Protein AF-A0A923XTQ8-F1 (afdb_monomer)

Nearest PDB structures (foldseek):
  5bn1-assembly1_A  TM=6.109E-01  e=5.411E-04  Geobacillus stearothermophilus
  4hf7-assembly1_A-2  TM=6.187E-01  e=3.793E-03  Bacteroides thetaiotaomicron VPI-5482
  1qja-assembly1_B  TM=2.619E-01  e=1.243E+00  Homo sapiens
  8qqe-assembly1_A  TM=4.136E-01  e=7.882E+00  Homo sapiens

Foldseek 3Di:
DEEEEAPQLVLVVPFFKDFPPPRDTHHYYYLYQDDLVCCVVVPVSNVVLLVVLQPDQEEYEYEHDQSLLLVLVVVVVVVDDSVVSLVVSLVSLLVSCVSSPPHYAYAYEQYDQAQDNVPPVDPVVVVPDDRDRDDPVRRVVSLVSSVVSSVSSVVSCVVVVHFYQYLQVVQADPVSHGDQVQADPVSGYGDSVPCVSSQVSCCVRPVTRMDGPDDDCVVVDPDDDDYDDDDCPVPPPPPCQALLNVLCVVLVVPPPDPPVVSVVLLVVLQVLLCVVLVVVVHPDRDDSPDRCVVVVSDDPLSSVVSSVVSCVVVVHDDPDPDDSCVVPLLCVLQVVLPVPPDDQAHSVLLVLLQPFDCVDPVSVVVNVVSLLSLLVPDPVSVVVLVVSQCVVCVPPDRQALVSLQSVLSVCVSVVVLVSSLVSLVVQQDPRHPHRDDPSVSVVSCVVSVVSD

Secondary structure (DSSP, 8-state):
-EEEESGGGGGGGSSEEEETTT-PPPEEEE-SS--THHHHTT-HHHHHHHHHHHH--SEEEEE--HHHHHHHHHHHHTT--HHHHHHHHHHHHHHHHHHHTTSSEEEEEPPPPP---TTTS-HHHHTTS------HHHHHHHHHHHHHHHHHHHHHHHHTT--EE--HHHHB-TTSSBPGGGB-TTSSSBPGGGTHHHHHHHHHHHS--EEEET--GGGG---S------SGGGS----TTSHHHHHHHHTT--TTS-HHHHHHHHHHHHHHHHHHHHHTT--PPP-TT--TTTTSSS-HHHHHHHHHHHHHHTT-----SS-HHHHHHHHHHHHHHHHHH-SSS-HHHHHHHHH--TTSHHHHHHHHHHHHHHHT--HHHHHHHHHHHHHT-TTS---BHHHHHHHHHHHHHTT-HHHHHHHHHHTT-TTSBSPPPHHHHHHHHHHHHTT-

Structure (mmCIF, N/CA/C/O backbone):
data_AF-A0A923XTQ8-F1
#
_entry.id   AF-A0A923XTQ8-F1
#
loop_
_atom_site.group_PDB
_atom_site.id
_atom_site.type_symbol
_atom_site.label_atom_id
_atom_site.label_alt_id
_atom_site.label_comp_id
_atom_site.label_asym_id
_atom_site.label_entity_id
_atom_site.label_seq_id
_atom_site.pdbx_PDB_ins_code
_atom_site.Cartn_x
_atom_site.Cartn_y
_atom_site.Cartn_z
_atom_site.occupancy
_atom_site.B_iso_or_equiv
_atom_site.auth_seq_id
_atom_site.auth_comp_id
_atom_site.auth_asym_id
_atom_site.auth_atom_id
_atom_site.pdbx_PDB_model_num
ATOM 1 N N . MET A 1 1 ? -12.666 9.024 17.046 1.00 93.06 1 MET A N 1
ATOM 2 C CA . MET A 1 1 ? -11.500 8.113 16.976 1.00 93.06 1 MET A CA 1
ATOM 3 C C . MET A 1 1 ? -11.382 7.552 15.570 1.00 93.06 1 MET A C 1
ATOM 5 O O . MET A 1 1 ? -12.382 7.112 15.002 1.00 93.06 1 MET A O 1
ATOM 9 N N . ILE A 1 2 ? -10.156 7.491 15.054 1.00 94.00 2 ILE A N 1
ATOM 10 C CA . ILE A 1 2 ? -9.813 6.817 13.801 1.00 94.00 2 ILE A CA 1
ATOM 11 C C . ILE A 1 2 ? -8.690 5.792 14.000 1.00 94.00 2 ILE A C 1
ATOM 13 O O . ILE A 1 2 ? -7.721 6.055 14.714 1.00 94.00 2 ILE A O 1
ATOM 17 N N . ILE A 1 3 ? -8.800 4.649 13.322 1.00 93.81 3 ILE A N 1
ATOM 18 C CA . ILE A 1 3 ? -7.723 3.675 13.122 1.00 93.81 3 ILE A CA 1
ATOM 19 C C . ILE A 1 3 ? -7.416 3.634 11.625 1.00 93.81 3 ILE A C 1
ATOM 21 O O . ILE A 1 3 ? -8.287 3.319 10.813 1.00 93.81 3 ILE A O 1
ATOM 25 N N . ALA A 1 4 ? -6.186 3.965 11.248 1.00 90.25 4 ALA A N 1
ATOM 26 C CA . ALA A 1 4 ? -5.743 3.968 9.861 1.00 90.25 4 ALA A CA 1
ATOM 27 C C . ALA A 1 4 ? -4.471 3.139 9.692 1.00 90.25 4 ALA A C 1
ATOM 29 O O . ALA A 1 4 ? -3.656 3.053 10.611 1.00 90.25 4 ALA A O 1
ATOM 30 N N . GLY A 1 5 ? -4.280 2.524 8.530 1.00 86.31 5 GLY A N 1
ATOM 31 C CA . GLY A 1 5 ? -3.119 1.669 8.333 1.00 86.31 5 GLY A CA 1
ATOM 32 C C . GLY A 1 5 ? -3.148 0.795 7.092 1.00 86.31 5 GLY A C 1
ATOM 33 O O . GLY A 1 5 ? -3.945 1.010 6.174 1.00 86.31 5 GLY A O 1
ATOM 34 N N . ASP A 1 6 ? -2.244 -0.179 7.091 1.00 79.19 6 ASP A N 1
ATOM 35 C CA . ASP A 1 6 ? -2.139 -1.219 6.072 1.00 79.19 6 ASP A CA 1
ATOM 36 C C . ASP A 1 6 ? -3.232 -2.297 6.201 1.00 79.19 6 ASP A C 1
ATOM 38 O O . ASP A 1 6 ? -4.199 -2.153 6.946 1.00 79.19 6 ASP A O 1
ATOM 42 N N . SER A 1 7 ? -3.133 -3.386 5.441 1.00 74.75 7 SER A N 1
ATOM 43 C CA . SER A 1 7 ? -4.170 -4.421 5.411 1.00 74.75 7 SER A CA 1
ATOM 44 C C . SER A 1 7 ? -4.434 -5.091 6.770 1.00 74.75 7 SER A C 1
ATOM 46 O O . SER A 1 7 ? -5.530 -5.614 6.960 1.00 74.75 7 SER A O 1
ATOM 48 N N . ASN A 1 8 ? -3.543 -4.996 7.766 1.00 77.19 8 ASN A N 1
ATOM 49 C CA . ASN A 1 8 ? -3.787 -5.541 9.111 1.00 77.19 8 ASN A CA 1
ATOM 50 C C . ASN A 1 8 ? -4.936 -4.848 9.846 1.00 77.19 8 ASN A C 1
ATOM 52 O O . ASN A 1 8 ? -5.599 -5.469 10.685 1.00 77.19 8 ASN A O 1
ATOM 56 N N . ILE A 1 9 ? -5.234 -3.586 9.510 1.00 83.19 9 ILE A N 1
ATOM 57 C CA . ILE A 1 9 ? -6.371 -2.892 10.121 1.00 83.19 9 ILE A CA 1
ATOM 58 C C . ILE A 1 9 ? -7.727 -3.433 9.633 1.00 83.19 9 ILE A C 1
ATOM 60 O O . ILE A 1 9 ? -8.763 -3.103 10.208 1.00 83.19 9 ILE A O 1
ATOM 64 N N . SER A 1 10 ? -7.742 -4.304 8.615 1.00 75.31 10 SER A N 1
ATOM 65 C CA . SER A 1 10 ? -8.949 -5.026 8.194 1.00 75.31 10 SER A CA 1
ATOM 66 C C . SER A 1 10 ? -9.523 -5.906 9.309 1.00 75.31 10 SER A C 1
ATOM 68 O O . SER A 1 10 ? -10.733 -6.129 9.338 1.00 75.31 10 SER A O 1
ATOM 70 N N . THR A 1 11 ? -8.714 -6.301 10.296 1.00 76.31 11 THR A N 1
ATOM 71 C CA . THR A 1 11 ? -9.171 -6.996 11.512 1.00 76.31 11 THR A CA 1
ATOM 72 C C . THR A 1 11 ? -10.292 -6.221 12.226 1.00 76.31 11 THR A C 1
ATOM 74 O O . THR A 1 11 ? -11.237 -6.816 12.744 1.00 76.31 11 THR A O 1
ATOM 77 N N . PHE A 1 12 ? -10.248 -4.883 12.169 1.00 78.88 12 PHE A N 1
ATOM 78 C CA . PHE A 1 12 ? -11.248 -3.985 12.755 1.00 78.88 12 PHE A CA 1
ATOM 79 C C . PHE A 1 12 ? -12.472 -3.743 11.857 1.00 78.88 12 PHE A C 1
ATOM 81 O O . PHE A 1 12 ? -13.439 -3.130 12.291 1.00 78.88 12 PHE A O 1
ATOM 88 N N . SER A 1 13 ? -12.452 -4.192 10.599 1.00 66.81 13 SER A N 1
ATOM 89 C CA . SER A 1 13 ? -13.519 -3.903 9.627 1.00 66.81 13 SER A CA 1
ATOM 90 C C . SER A 1 13 ? -14.756 -4.800 9.770 1.00 66.81 13 SER A C 1
ATOM 92 O O . SER A 1 13 ? -15.805 -4.517 9.185 1.00 66.81 13 SER A O 1
ATOM 94 N N . ARG A 1 14 ? -14.664 -5.885 10.554 1.00 64.88 14 ARG A N 1
ATOM 95 C CA . ARG A 1 14 ? -15.780 -6.812 10.779 1.00 64.88 14 ARG A CA 1
ATOM 96 C C . ARG A 1 14 ? -16.738 -6.252 11.836 1.00 64.88 14 ARG A C 1
ATOM 98 O O . ARG A 1 14 ? -16.639 -6.560 13.012 1.00 64.88 14 ARG A O 1
ATOM 105 N N . GLY A 1 15 ? -17.717 -5.470 11.398 1.00 63.81 15 GLY A N 1
ATOM 106 C CA . GLY A 1 15 ? -18.769 -4.931 12.265 1.00 63.81 15 GLY A CA 1
ATOM 107 C C . GLY A 1 15 ? -18.478 -3.522 12.775 1.00 63.81 15 GLY A C 1
ATOM 108 O O . GLY A 1 15 ? -17.477 -2.910 12.422 1.00 63.81 15 GLY A O 1
ATOM 109 N N . CYS A 1 16 ? -19.403 -2.990 13.571 1.00 79.75 16 CYS A N 1
ATOM 110 C CA . CYS A 1 16 ? -19.316 -1.628 14.086 1.00 79.75 16 CYS A CA 1
ATOM 111 C C . CYS A 1 16 ? -18.561 -1.643 15.418 1.00 79.75 16 CYS A C 1
ATOM 113 O O . CYS A 1 16 ? -19.037 -2.230 16.392 1.00 79.75 16 CYS A O 1
ATOM 115 N N . ILE A 1 17 ? -17.381 -1.030 15.463 1.00 88.00 17 ILE A N 1
ATOM 116 C CA . ILE A 1 17 ? -16.599 -0.886 16.695 1.00 88.00 17 ILE A CA 1
ATOM 117 C C . ILE A 1 17 ? -16.886 0.488 17.272 1.00 88.00 17 ILE A C 1
ATOM 119 O O . ILE A 1 17 ? -16.811 1.491 16.564 1.00 88.00 17 ILE A O 1
ATOM 123 N N . ILE A 1 18 ? -17.183 0.537 18.563 1.00 90.50 18 ILE A N 1
ATOM 124 C CA . ILE A 1 18 ? -17.453 1.781 19.279 1.00 90.50 18 ILE A CA 1
ATOM 125 C C . ILE A 1 18 ? -16.634 1.811 20.575 1.00 90.50 18 ILE A C 1
ATOM 127 O O . ILE A 1 18 ? -16.452 0.767 21.212 1.00 90.50 18 ILE A O 1
ATOM 131 N N . PRO A 1 19 ? -16.145 2.976 21.019 1.00 91.12 19 PRO A N 1
ATOM 132 C CA . PRO A 1 19 ? -15.707 3.146 22.390 1.00 91.12 19 PRO A CA 1
ATOM 133 C C . PRO A 1 19 ? -16.913 3.038 23.328 1.00 91.12 19 PRO A C 1
ATOM 135 O O . PRO A 1 19 ? -17.933 3.703 23.137 1.00 91.12 19 PRO A O 1
ATOM 138 N N . GLU A 1 20 ? -16.771 2.243 24.386 1.00 88.69 20 GLU A N 1
ATOM 139 C CA . GLU A 1 20 ? -17.834 1.949 25.361 1.00 88.69 20 GLU A CA 1
ATOM 140 C C . GLU A 1 20 ? -18.477 3.217 25.957 1.00 88.69 20 GLU A C 1
ATOM 142 O O . GLU A 1 20 ? -19.662 3.231 26.276 1.00 88.69 20 GLU A O 1
ATOM 147 N N . LYS A 1 21 ? -17.707 4.308 26.086 1.00 86.38 21 LYS A N 1
ATOM 148 C CA . LYS A 1 21 ? -18.145 5.541 26.759 1.00 86.38 21 LYS A CA 1
ATOM 149 C C . LYS A 1 21 ? -18.910 6.536 25.886 1.00 86.38 21 LYS A C 1
ATOM 151 O O . LYS A 1 21 ? -19.686 7.306 26.441 1.00 86.38 21 LYS A O 1
ATOM 156 N N . ASN A 1 22 ? -18.656 6.598 24.577 1.00 81.12 22 ASN A N 1
ATOM 157 C CA . ASN A 1 22 ? -19.233 7.640 23.711 1.00 81.12 22 ASN A CA 1
ATOM 158 C C . ASN A 1 22 ? -20.154 7.090 22.614 1.00 81.12 22 ASN A C 1
ATOM 160 O O . ASN A 1 22 ? -20.865 7.876 21.998 1.00 81.12 22 ASN A O 1
ATOM 164 N N . ASN A 1 23 ? -20.198 5.765 22.408 1.00 77.44 23 ASN A N 1
ATOM 165 C CA . ASN A 1 23 ? -21.058 5.106 21.418 1.00 77.44 23 ASN A CA 1
ATOM 166 C C . ASN A 1 23 ? -20.862 5.600 19.964 1.00 77.44 23 ASN A C 1
ATOM 168 O O . ASN A 1 23 ? -21.664 5.250 19.095 1.00 77.44 23 ASN A O 1
ATOM 172 N N . GLU A 1 24 ? -19.821 6.395 19.694 1.00 87.19 24 GLU A N 1
ATOM 173 C CA . GLU A 1 24 ? -19.475 6.879 18.359 1.00 87.19 24 GLU A CA 1
ATOM 174 C C . GLU A 1 24 ? -18.657 5.821 17.627 1.00 87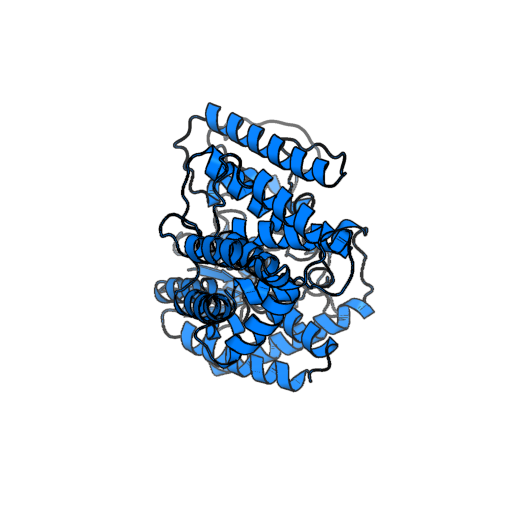.19 24 GLU A C 1
ATOM 176 O O . GLU A 1 24 ? -17.751 5.213 18.191 1.00 87.19 24 GLU A O 1
ATOM 181 N N . GLU A 1 25 ? -18.958 5.600 16.353 1.00 89.81 25 GLU A N 1
ATOM 182 C CA . GLU A 1 25 ? -18.242 4.606 15.563 1.00 89.81 25 GLU A CA 1
ATOM 183 C C . GLU A 1 25 ? -16.770 4.983 15.365 1.00 89.81 25 GLU A C 1
ATOM 185 O O . GLU A 1 25 ? -16.426 6.103 14.971 1.00 89.81 25 GLU A O 1
ATOM 190 N N . VAL A 1 26 ? -15.888 4.016 15.621 1.00 89.75 26 VAL A N 1
ATOM 191 C CA . VAL A 1 26 ? -14.471 4.124 15.290 1.00 89.75 26 VAL A CA 1
ATOM 192 C C . VAL A 1 26 ? -14.333 4.077 13.774 1.00 89.75 26 VAL A C 1
ATOM 194 O O . VAL A 1 26 ? -14.670 3.084 13.130 1.00 89.75 26 VAL A O 1
ATOM 197 N N . LYS A 1 27 ? -13.788 5.143 13.188 1.00 90.31 27 LYS A N 1
ATOM 198 C CA . LYS A 1 27 ? -13.537 5.191 11.746 1.00 90.31 27 LYS A CA 1
ATOM 199 C C . LYS A 1 27 ? -12.348 4.293 11.411 1.00 90.31 27 LYS A C 1
ATOM 201 O O . LYS A 1 27 ? -11.257 4.506 11.931 1.00 90.31 27 LYS A O 1
ATOM 206 N N . ILE A 1 28 ? -12.541 3.321 10.525 1.00 86.88 28 ILE A N 1
ATOM 207 C CA . ILE A 1 28 ? -11.477 2.435 10.036 1.00 86.88 28 ILE A CA 1
ATOM 208 C C . ILE A 1 28 ? -11.092 2.876 8.621 1.00 86.88 28 ILE A C 1
ATOM 210 O O . ILE A 1 28 ? -11.946 2.921 7.737 1.00 86.88 28 ILE A O 1
ATOM 214 N N . SER A 1 29 ? -9.826 3.230 8.397 1.00 83.38 29 SER A N 1
ATOM 215 C CA . SER A 1 29 ? -9.353 3.785 7.121 1.00 83.38 29 SER A CA 1
ATOM 216 C C . SER A 1 29 ? -8.161 3.012 6.570 1.00 83.38 29 SER A C 1
ATOM 218 O O . SER A 1 29 ? -7.021 3.233 6.981 1.00 83.38 29 SER A O 1
ATOM 220 N N . TRP A 1 30 ? -8.409 2.138 5.595 1.00 82.00 30 TRP A N 1
ATOM 221 C CA . TRP A 1 30 ? -7.344 1.423 4.893 1.00 82.00 30 TRP A CA 1
ATOM 222 C C . TRP A 1 30 ? -6.638 2.343 3.895 1.00 82.00 30 TRP A C 1
ATOM 224 O O . TRP A 1 30 ? -7.290 3.075 3.148 1.00 82.00 30 TRP A O 1
ATOM 234 N N . LEU A 1 31 ? -5.305 2.328 3.903 1.00 70.56 31 LEU A N 1
ATOM 235 C CA . LEU A 1 31 ? -4.473 3.271 3.142 1.00 70.56 31 LEU A CA 1
ATOM 236 C C . LEU A 1 31 ? -3.687 2.616 2.000 1.00 70.56 31 LEU A C 1
ATOM 238 O O . LEU A 1 31 ? -2.902 3.293 1.331 1.00 70.56 31 LEU A O 1
ATOM 242 N N . GLY A 1 32 ? -3.882 1.316 1.772 1.00 69.06 32 GLY A N 1
ATOM 243 C CA . GLY A 1 32 ? -3.061 0.550 0.840 1.00 69.06 32 GLY A CA 1
ATOM 244 C C . GLY A 1 32 ? -1.667 0.234 1.399 1.00 69.06 32 GLY A C 1
ATOM 245 O O . GLY A 1 32 ? -1.460 0.288 2.615 1.00 69.06 32 GLY A O 1
ATOM 246 N N . PRO A 1 33 ? -0.698 -0.102 0.527 1.00 73.81 33 PRO A N 1
ATOM 247 C CA . PRO A 1 33 ? 0.667 -0.455 0.912 1.00 73.81 33 PRO A CA 1
ATOM 248 C C . PRO A 1 33 ? 1.514 0.781 1.260 1.00 73.81 33 PRO A C 1
ATOM 250 O O . PRO A 1 33 ? 2.548 1.052 0.649 1.00 73.81 33 PRO A O 1
ATOM 253 N N . LEU A 1 34 ? 1.044 1.576 2.221 1.00 77.25 34 LEU A N 1
ATOM 254 C CA . LEU A 1 34 ? 1.676 2.829 2.618 1.00 77.25 34 LEU A CA 1
ATOM 255 C C . LEU A 1 34 ? 3.045 2.567 3.270 1.00 77.25 34 LEU A C 1
ATOM 257 O O . LEU A 1 34 ? 3.155 1.795 4.223 1.00 77.25 34 LEU A O 1
ATOM 261 N N . ASN A 1 35 ? 4.079 3.253 2.784 1.00 84.88 35 ASN A N 1
ATOM 262 C CA . ASN A 1 35 ? 5.426 3.248 3.357 1.00 84.88 35 ASN A CA 1
ATOM 263 C C . ASN A 1 35 ? 5.894 4.680 3.666 1.00 84.88 35 ASN A C 1
ATOM 265 O O . ASN A 1 35 ? 5.223 5.656 3.328 1.00 84.88 35 ASN A O 1
ATOM 269 N N . SER A 1 36 ? 7.039 4.822 4.327 1.00 87.69 36 SER A N 1
ATOM 270 C CA . SER A 1 36 ? 7.547 6.125 4.768 1.00 87.69 36 SER A CA 1
ATOM 271 C C . SER A 1 36 ? 7.915 7.066 3.614 1.00 87.69 36 SER A C 1
ATOM 273 O O . SER A 1 36 ? 7.663 8.268 3.717 1.00 87.69 36 SER A O 1
ATOM 275 N N . SER A 1 37 ? 8.420 6.546 2.486 1.00 84.88 37 SER A N 1
ATOM 276 C CA . SER A 1 37 ? 8.741 7.363 1.300 1.00 84.88 37 SER A CA 1
ATOM 277 C C . SER A 1 37 ? 7.525 8.113 0.747 1.00 84.88 37 SER A C 1
ATOM 279 O O . SER A 1 37 ? 7.661 9.246 0.293 1.00 84.88 37 SER A O 1
ATOM 281 N N . PHE A 1 38 ? 6.315 7.562 0.887 1.00 85.62 38 PHE A N 1
ATOM 282 C CA . PHE A 1 38 ? 5.091 8.201 0.387 1.00 85.62 38 PHE A CA 1
ATOM 283 C C . PHE A 1 38 ? 4.816 9.564 1.042 1.00 85.62 38 PHE A C 1
ATOM 285 O O . PHE A 1 38 ? 4.191 10.425 0.424 1.00 85.62 38 PHE A O 1
ATOM 292 N N . PHE A 1 39 ? 5.293 9.784 2.270 1.00 86.88 39 PHE A N 1
ATOM 293 C CA . PHE A 1 39 ? 5.165 11.070 2.962 1.00 86.88 39 PHE A CA 1
ATOM 294 C C . PHE A 1 39 ? 6.167 12.117 2.462 1.00 86.88 39 PHE A C 1
ATOM 296 O O . PHE A 1 39 ? 5.926 13.312 2.616 1.00 86.88 39 PHE A O 1
ATOM 303 N N . ILE A 1 40 ? 7.286 11.687 1.877 1.00 84.19 40 ILE A N 1
ATOM 304 C CA . ILE A 1 40 ? 8.277 12.580 1.264 1.00 84.19 40 ILE A CA 1
ATOM 305 C C . ILE A 1 40 ? 7.800 12.991 -0.127 1.00 84.19 40 ILE A C 1
ATOM 307 O O . ILE A 1 40 ? 7.841 14.169 -0.474 1.00 84.19 40 ILE A O 1
ATOM 311 N N . ASP A 1 41 ? 7.295 12.019 -0.884 1.00 78.62 41 ASP A N 1
ATOM 312 C CA . ASP A 1 41 ? 6.915 12.184 -2.287 1.00 78.62 41 ASP A CA 1
ATOM 313 C C . ASP A 1 41 ? 5.546 12.861 -2.464 1.00 78.62 41 ASP A C 1
ATOM 315 O O . ASP A 1 41 ? 5.071 13.014 -3.587 1.00 78.62 41 ASP A O 1
ATOM 319 N N . ASN A 1 42 ? 4.894 13.261 -1.364 1.00 77.62 42 ASN A N 1
ATOM 320 C CA . ASN A 1 42 ? 3.520 13.771 -1.351 1.00 77.62 42 ASN A CA 1
ATOM 321 C C . ASN A 1 42 ? 2.552 12.825 -2.081 1.00 77.62 42 ASN A C 1
ATOM 323 O O . ASN A 1 42 ? 1.680 13.253 -2.837 1.00 77.62 42 ASN A O 1
ATOM 327 N N . HIS A 1 43 ? 2.709 11.518 -1.862 1.00 80.44 43 HIS A N 1
ATOM 328 C CA . HIS A 1 43 ? 1.824 10.526 -2.453 1.00 80.44 43 HIS A CA 1
ATOM 329 C C . HIS A 1 43 ? 0.372 10.775 -1.990 1.00 80.44 43 HIS A C 1
ATOM 331 O O . HIS A 1 43 ? 0.160 11.023 -0.795 1.00 80.44 43 HIS A O 1
ATOM 337 N N . PRO A 1 44 ? -0.647 10.640 -2.864 1.00 74.25 44 PRO A N 1
ATOM 338 C CA . PRO A 1 44 ? -2.042 10.932 -2.516 1.00 74.25 44 PRO A CA 1
ATOM 339 C C . PRO A 1 44 ? -2.536 10.238 -1.236 1.00 74.25 44 PRO A C 1
ATOM 341 O O . PRO A 1 44 ? -3.201 10.861 -0.412 1.00 74.25 44 PRO A O 1
ATOM 344 N N . SER A 1 45 ? -2.157 8.974 -1.008 1.00 75.69 45 SER A N 1
ATOM 345 C CA . SER A 1 45 ? -2.501 8.249 0.230 1.00 75.69 45 SER A CA 1
ATOM 346 C C . SER A 1 45 ? -1.927 8.890 1.499 1.00 75.69 45 SER A C 1
ATOM 348 O O . SER A 1 45 ? -2.601 8.906 2.527 1.00 75.69 45 SER A O 1
ATOM 350 N N . ALA A 1 46 ? -0.701 9.424 1.441 1.00 80.50 46 ALA A N 1
ATOM 351 C CA . ALA A 1 46 ? -0.079 10.101 2.577 1.00 80.50 46 ALA A CA 1
ATOM 352 C C . ALA A 1 46 ? -0.733 11.467 2.829 1.00 80.50 46 ALA A C 1
ATOM 354 O O . ALA A 1 46 ? -1.028 11.791 3.979 1.00 80.50 46 ALA A O 1
ATOM 355 N N . ILE A 1 47 ? -1.039 12.225 1.767 1.00 80.88 47 ILE A N 1
ATOM 356 C CA . ILE A 1 47 ? -1.787 13.491 1.863 1.00 80.88 47 ILE A CA 1
ATOM 357 C C . ILE A 1 47 ? -3.145 13.249 2.524 1.00 80.88 47 ILE A C 1
ATOM 359 O O . ILE A 1 47 ? -3.454 13.873 3.537 1.00 80.88 47 ILE A O 1
ATOM 363 N N . LYS A 1 48 ? -3.919 12.284 2.013 1.00 81.19 48 LYS A N 1
ATOM 364 C CA . LYS A 1 48 ? -5.236 11.935 2.556 1.00 81.19 48 LYS A CA 1
ATOM 365 C C . LYS A 1 48 ? -5.157 11.533 4.027 1.00 81.19 48 LYS A C 1
ATOM 367 O O . LYS A 1 48 ? -5.992 11.953 4.823 1.00 81.19 48 LYS A O 1
ATOM 372 N N . LEU A 1 49 ? -4.155 10.737 4.410 1.00 86.75 49 LEU A N 1
ATOM 373 C CA . LEU A 1 49 ? -3.942 10.386 5.813 1.00 86.75 49 LEU A CA 1
ATOM 374 C C . LEU A 1 49 ? -3.716 11.636 6.668 1.00 86.75 49 LEU A C 1
ATOM 376 O O . LEU A 1 49 ? -4.357 11.782 7.706 1.00 86.75 49 LEU A O 1
ATOM 380 N N . ILE A 1 50 ? -2.822 12.528 6.234 1.00 89.94 50 ILE A N 1
ATOM 381 C CA . ILE A 1 50 ? -2.506 13.773 6.942 1.00 89.94 50 ILE A CA 1
ATOM 382 C C . ILE A 1 50 ? -3.761 14.638 7.093 1.00 89.94 50 ILE A C 1
ATOM 384 O O . ILE A 1 50 ? -4.029 15.130 8.186 1.00 89.94 50 ILE A O 1
ATOM 388 N N . GLU A 1 51 ? -4.558 14.797 6.037 1.00 86.94 51 GLU A N 1
ATOM 389 C CA . GLU A 1 51 ? -5.820 15.544 6.074 1.00 86.94 51 GLU A CA 1
ATOM 390 C C . GLU A 1 51 ? -6.796 14.952 7.090 1.00 86.94 51 GLU A C 1
ATOM 392 O O . GLU A 1 51 ? -7.271 15.655 7.982 1.00 86.94 51 GLU A O 1
ATOM 397 N N . VAL A 1 52 ? -7.041 13.643 7.017 1.00 86.88 52 VAL A N 1
ATOM 398 C CA . VAL A 1 52 ? -7.963 12.958 7.928 1.00 86.88 52 VAL A CA 1
ATOM 399 C C . VAL A 1 52 ? -7.472 13.047 9.379 1.00 86.88 52 VAL A C 1
ATOM 401 O O . VAL A 1 52 ? -8.259 13.318 10.288 1.00 86.88 52 VAL A O 1
ATOM 404 N N . PHE A 1 53 ? -6.168 12.889 9.612 1.00 93.38 53 PHE A N 1
ATOM 405 C CA . PHE A 1 53 ? -5.563 13.003 10.942 1.00 93.38 53 PHE A CA 1
ATOM 406 C C . PHE A 1 53 ? -5.508 14.443 11.465 1.00 93.38 53 PHE A C 1
ATOM 408 O O . PHE A 1 53 ? -5.408 14.645 12.675 1.00 93.38 53 PHE A O 1
ATOM 415 N N . ASN A 1 54 ? -5.557 15.447 10.593 1.00 90.12 54 ASN A N 1
ATOM 416 C CA . ASN A 1 54 ? -5.637 16.850 10.994 1.00 90.12 54 ASN A CA 1
ATOM 417 C C . ASN A 1 54 ? -7.058 17.269 11.385 1.00 90.12 54 ASN A C 1
ATOM 419 O O . ASN A 1 54 ? -7.217 18.235 12.136 1.00 90.12 54 ASN A O 1
ATOM 423 N N . LEU A 1 55 ? -8.071 16.565 10.871 1.00 89.94 55 LEU A N 1
ATOM 424 C CA . LEU A 1 55 ? -9.478 16.797 11.189 1.00 89.94 55 LEU A CA 1
ATOM 425 C C . LEU A 1 55 ? -9.916 16.073 12.471 1.00 89.94 55 LEU A C 1
ATOM 427 O O . LEU A 1 55 ? -10.755 16.599 13.200 1.00 89.94 55 LEU A O 1
ATOM 431 N N . GLU A 1 56 ? -9.345 14.904 12.775 1.00 92.75 56 GLU A N 1
ATOM 432 C CA . GLU A 1 56 ? -9.658 14.149 13.995 1.00 92.75 56 GLU A CA 1
ATOM 433 C C . GLU A 1 56 ? -9.059 14.813 15.250 1.00 92.75 56 GLU A C 1
ATOM 435 O O . GLU A 1 56 ? -7.848 15.023 15.349 1.00 92.75 56 GLU A O 1
ATOM 440 N N . GLN A 1 57 ? -9.928 15.136 16.213 1.00 90.75 57 GLN A N 1
ATOM 441 C CA . GLN A 1 57 ? -9.564 15.806 17.468 1.00 90.75 57 GLN A CA 1
ATOM 442 C C . GLN A 1 57 ? -9.345 14.826 18.624 1.00 90.75 57 GLN A C 1
ATOM 444 O O . GLN A 1 57 ? -8.674 15.172 19.598 1.00 90.75 57 GLN A O 1
ATOM 449 N N . ASP A 1 58 ? -9.899 13.616 18.539 1.00 92.50 58 ASP A N 1
ATOM 450 C CA . ASP A 1 58 ? -9.710 12.579 19.548 1.00 92.50 58 ASP A CA 1
ATOM 451 C C . ASP A 1 58 ? -8.528 11.660 19.174 1.00 92.50 58 ASP A C 1
ATOM 453 O O . ASP A 1 58 ? -7.497 12.127 18.680 1.00 92.50 58 ASP A O 1
ATOM 457 N N . TRP A 1 59 ? -8.628 10.359 19.451 1.00 96.19 59 TRP A N 1
ATOM 458 C CA . TRP A 1 59 ? -7.564 9.403 19.193 1.00 96.19 59 TRP A CA 1
ATOM 459 C C . TRP A 1 59 ? -7.432 9.043 17.718 1.00 96.19 59 TRP A C 1
ATOM 461 O O . TRP A 1 59 ? -8.399 8.668 17.050 1.00 96.19 59 TRP A O 1
ATOM 471 N N . LYS A 1 60 ? -6.184 9.081 17.261 1.00 96.62 60 LYS A N 1
ATOM 472 C CA . LYS A 1 60 ? -5.719 8.653 15.947 1.00 96.62 60 LYS A CA 1
ATOM 473 C C . LYS A 1 60 ? -4.719 7.531 16.141 1.00 96.62 60 LYS A C 1
ATOM 475 O O . LYS A 1 60 ? -3.668 7.740 16.745 1.00 96.62 60 LYS A O 1
ATOM 480 N N . ILE A 1 61 ? -5.046 6.351 15.643 1.00 97.31 61 ILE A N 1
ATOM 481 C CA . ILE A 1 61 ? -4.189 5.173 15.727 1.00 97.31 61 ILE A CA 1
ATOM 482 C C . ILE A 1 61 ? -3.677 4.877 14.322 1.00 97.31 61 ILE A C 1
ATOM 484 O O . ILE A 1 61 ? -4.474 4.698 13.402 1.00 97.31 61 ILE A O 1
ATOM 488 N N . LEU A 1 62 ? -2.357 4.834 14.149 1.00 96.06 62 LEU A N 1
ATOM 489 C CA . LEU A 1 62 ? -1.726 4.503 12.872 1.00 96.06 62 LEU A CA 1
ATOM 490 C C . LEU A 1 62 ? -1.018 3.153 12.951 1.00 96.06 62 LEU A C 1
ATOM 492 O O . LEU A 1 62 ? -0.152 2.973 13.805 1.00 96.06 62 LEU A O 1
ATOM 496 N N . SER A 1 63 ? -1.332 2.243 12.031 1.00 93.69 63 SER A N 1
ATOM 497 C CA . SER A 1 63 ? -0.622 0.973 11.854 1.00 93.69 63 SER A CA 1
ATOM 498 C C . SER A 1 63 ? 0.010 0.896 10.473 1.00 93.69 63 SER A C 1
ATOM 500 O O . SER A 1 63 ? -0.646 0.613 9.475 1.00 93.69 63 SER A O 1
ATOM 502 N N . ILE A 1 64 ? 1.299 1.208 10.423 1.00 90.38 64 ILE A N 1
ATOM 503 C CA . ILE A 1 64 ? 2.138 1.109 9.228 1.00 90.38 64 ILE A CA 1
ATOM 504 C C . ILE A 1 64 ? 3.498 0.540 9.630 1.00 90.38 64 ILE A C 1
ATOM 506 O O . ILE A 1 64 ? 3.869 0.580 10.807 1.00 90.38 64 ILE A O 1
ATOM 510 N N . GLY A 1 65 ? 4.244 0.045 8.646 1.00 88.44 65 GLY A N 1
ATOM 511 C CA . GLY A 1 65 ? 5.592 -0.493 8.839 1.00 88.44 65 GLY A CA 1
ATOM 512 C C . GLY A 1 65 ? 5.798 -1.847 8.178 1.00 88.44 65 GLY A C 1
ATOM 513 O O . GLY A 1 65 ? 6.905 -2.140 7.744 1.00 88.44 65 GLY A O 1
ATOM 514 N N . THR A 1 66 ? 4.731 -2.624 7.985 1.00 86.50 66 THR A N 1
ATOM 515 C CA . THR A 1 66 ? 4.791 -3.946 7.342 1.00 86.50 66 THR A CA 1
ATOM 516 C C . THR A 1 66 ? 5.461 -3.885 5.966 1.00 86.50 66 THR A C 1
ATOM 518 O O . THR A 1 66 ? 6.413 -4.611 5.689 1.00 86.50 66 THR A O 1
ATOM 521 N N . PHE A 1 67 ? 5.023 -2.949 5.119 1.00 83.94 67 PHE A N 1
ATOM 522 C CA . PHE A 1 67 ? 5.606 -2.730 3.792 1.00 83.94 67 PHE A CA 1
ATOM 523 C C . PHE A 1 67 ? 7.020 -2.138 3.838 1.00 83.94 67 PHE A C 1
ATOM 525 O O . PHE A 1 67 ? 7.821 -2.397 2.941 1.00 83.94 67 PHE A O 1
ATOM 532 N N . GLU A 1 68 ? 7.355 -1.383 4.888 1.00 88.44 68 GLU A N 1
ATOM 533 C CA . GLU A 1 68 ? 8.709 -0.859 5.082 1.00 88.44 68 GLU A CA 1
ATOM 534 C C . GLU A 1 68 ? 9.693 -1.995 5.371 1.00 88.44 68 GLU A C 1
ATOM 536 O O . GLU A 1 68 ? 10.761 -2.054 4.769 1.00 88.44 68 GLU A O 1
ATOM 541 N N . VAL A 1 69 ? 9.305 -2.949 6.221 1.00 89.88 69 VAL A N 1
ATOM 542 C CA . VAL A 1 69 ? 10.117 -4.132 6.531 1.00 89.88 69 VAL A CA 1
ATOM 543 C C . VAL A 1 69 ? 10.421 -4.926 5.259 1.00 89.88 69 VAL A C 1
ATOM 545 O O . VAL A 1 69 ? 11.576 -5.283 5.034 1.00 89.88 69 VAL A O 1
ATOM 548 N N . PHE A 1 70 ? 9.430 -5.150 4.389 1.00 84.81 70 PHE A N 1
ATOM 549 C CA . PHE A 1 70 ? 9.661 -5.814 3.101 1.00 84.81 70 PHE A CA 1
ATOM 550 C C . PHE A 1 70 ? 10.620 -5.032 2.204 1.00 84.81 70 PHE A C 1
ATOM 552 O O . PHE A 1 70 ? 11.560 -5.611 1.658 1.00 84.81 70 PHE A O 1
ATOM 559 N N . LYS A 1 71 ? 10.418 -3.718 2.071 1.00 84.56 71 LYS A N 1
ATOM 560 C CA . LYS A 1 71 ? 11.298 -2.856 1.275 1.00 84.56 71 LYS A CA 1
ATOM 561 C C . LYS A 1 71 ? 12.743 -2.944 1.769 1.00 84.56 71 LYS A C 1
ATOM 563 O O . LYS A 1 71 ? 13.638 -3.233 0.978 1.00 84.56 71 LYS A O 1
ATOM 568 N N . ILE A 1 72 ? 12.962 -2.782 3.074 1.00 88.75 72 ILE A N 1
ATOM 569 C CA . ILE A 1 72 ? 14.288 -2.892 3.693 1.00 88.75 72 ILE A CA 1
ATOM 570 C C . ILE A 1 72 ? 14.873 -4.286 3.445 1.00 88.75 72 ILE A C 1
ATOM 572 O O . ILE A 1 72 ? 16.032 -4.402 3.057 1.00 88.75 72 ILE A O 1
ATOM 576 N N . PHE A 1 73 ? 14.077 -5.345 3.597 1.00 87.88 73 PHE A N 1
ATOM 577 C CA . PHE A 1 73 ? 14.525 -6.714 3.355 1.00 87.88 73 PHE A CA 1
ATOM 578 C C . PHE A 1 73 ? 15.031 -6.923 1.918 1.00 87.88 73 PHE A C 1
ATOM 580 O O . PHE A 1 73 ? 16.098 -7.506 1.709 1.00 87.88 73 PHE A O 1
ATOM 587 N N . HIS A 1 74 ? 14.307 -6.409 0.920 1.00 83.00 74 HIS A N 1
ATOM 588 C CA . HIS A 1 74 ? 14.726 -6.465 -0.484 1.00 83.00 74 HIS A CA 1
ATOM 589 C C . HIS A 1 74 ? 15.980 -5.642 -0.766 1.00 83.00 74 HIS A C 1
ATOM 591 O O . HIS A 1 74 ? 16.849 -6.062 -1.536 1.00 83.00 74 HIS A O 1
ATOM 597 N N . GLU A 1 75 ? 16.100 -4.481 -0.137 1.00 83.62 75 GLU A N 1
ATOM 598 C CA . GLU A 1 75 ? 17.270 -3.623 -0.273 1.00 83.62 75 GLU A CA 1
ATOM 599 C C . GLU A 1 75 ? 18.524 -4.258 0.347 1.00 83.62 75 GLU A C 1
ATOM 601 O O . GLU A 1 75 ? 19.592 -4.213 -0.269 1.00 83.62 75 GLU A O 1
ATOM 606 N N . ILE A 1 76 ? 18.383 -4.959 1.478 1.00 88.25 76 ILE A N 1
ATOM 607 C CA . ILE A 1 76 ? 19.450 -5.780 2.074 1.00 88.25 76 ILE A CA 1
ATOM 608 C C . ILE A 1 76 ? 19.864 -6.903 1.122 1.00 88.25 76 ILE A C 1
ATOM 610 O O . ILE A 1 76 ? 21.054 -7.070 0.854 1.00 88.25 76 ILE A O 1
ATOM 614 N N . LYS A 1 77 ? 18.900 -7.643 0.551 1.00 83.06 77 LYS A N 1
ATOM 615 C CA . LYS A 1 77 ? 19.177 -8.679 -0.465 1.00 83.06 77 LYS A CA 1
ATOM 616 C C . LYS A 1 77 ? 19.910 -8.116 -1.690 1.00 83.06 77 LYS A C 1
ATOM 618 O O . LYS A 1 77 ? 20.683 -8.829 -2.320 1.00 83.06 77 LYS A O 1
ATOM 623 N N . SER A 1 78 ? 19.691 -6.841 -2.004 1.00 81.19 78 SER A N 1
ATOM 624 C CA . SER A 1 78 ? 20.356 -6.125 -3.100 1.00 81.19 78 SER A CA 1
ATOM 625 C C . SER A 1 78 ? 21.735 -5.563 -2.716 1.00 81.19 78 SER A C 1
ATOM 627 O O . SER A 1 78 ? 22.353 -4.862 -3.514 1.00 81.19 78 SER A O 1
ATOM 629 N N . GLY A 1 79 ? 22.224 -5.856 -1.507 1.00 88.88 79 GLY A N 1
ATOM 630 C CA . GLY A 1 79 ? 23.556 -5.484 -1.028 1.00 88.88 79 GLY A CA 1
ATOM 631 C C . GLY A 1 79 ? 23.628 -4.162 -0.263 1.00 88.88 79 GLY A C 1
ATOM 632 O O . GLY A 1 79 ? 24.730 -3.730 0.076 1.00 88.88 79 GLY A O 1
ATOM 633 N N . LYS A 1 80 ? 22.499 -3.500 0.028 1.00 91.25 80 LYS A N 1
ATOM 634 C CA . LYS A 1 80 ? 22.518 -2.284 0.854 1.00 91.25 80 LYS A CA 1
ATOM 635 C C . LYS A 1 80 ? 22.697 -2.629 2.345 1.00 91.25 80 LYS A C 1
ATOM 637 O O . LYS A 1 80 ? 22.080 -3.583 2.820 1.00 91.25 80 LYS A O 1
ATOM 642 N N . PRO A 1 81 ? 23.494 -1.860 3.115 1.00 95.00 81 PRO A N 1
ATOM 643 C CA . PRO A 1 81 ? 23.686 -2.122 4.542 1.00 95.00 81 PRO A CA 1
ATOM 644 C C . PRO A 1 81 ? 22.396 -1.928 5.350 1.00 95.00 81 PRO A C 1
ATOM 646 O O . PRO A 1 81 ? 21.785 -0.858 5.297 1.00 95.00 81 PRO A O 1
ATOM 649 N N . LYS A 1 82 ? 22.012 -2.935 6.144 1.00 95.81 82 LYS A N 1
ATOM 650 C CA . LYS A 1 82 ? 20.805 -2.918 6.991 1.00 95.81 82 LYS A CA 1
ATOM 651 C C . LYS A 1 82 ? 20.773 -1.705 7.922 1.00 95.81 82 LYS A C 1
ATOM 653 O O . LYS A 1 82 ? 19.745 -1.046 8.050 1.00 95.81 82 LYS A O 1
ATOM 658 N N . GLU A 1 83 ? 21.899 -1.397 8.554 1.00 95.69 83 GLU A N 1
ATOM 659 C CA . GLU A 1 83 ? 22.024 -0.328 9.545 1.00 95.69 83 GLU A CA 1
ATOM 660 C C . GLU A 1 83 ? 21.764 1.047 8.919 1.00 95.69 83 GLU A C 1
ATOM 662 O O . GLU A 1 83 ? 21.109 1.890 9.532 1.00 95.69 83 GLU A O 1
ATOM 667 N N . ALA A 1 84 ? 22.220 1.258 7.679 1.00 94.25 84 ALA A N 1
ATOM 668 C CA . ALA A 1 84 ? 21.971 2.492 6.940 1.00 94.25 84 ALA A CA 1
ATOM 669 C C . ALA A 1 84 ? 20.480 2.652 6.605 1.00 94.25 84 ALA A C 1
ATOM 671 O O . ALA A 1 84 ? 19.918 3.727 6.810 1.00 94.25 84 ALA A O 1
ATOM 672 N N . LEU A 1 85 ? 19.826 1.570 6.167 1.00 93.94 85 LEU A N 1
ATOM 673 C CA . LEU A 1 85 ? 18.396 1.562 5.840 1.00 93.94 85 LEU A CA 1
ATOM 674 C C . LEU A 1 85 ? 17.520 1.825 7.070 1.00 93.94 85 LEU A C 1
ATOM 676 O O . LEU A 1 85 ? 16.583 2.623 7.010 1.00 93.94 85 LEU A O 1
ATOM 680 N N . LEU A 1 86 ? 17.832 1.193 8.206 1.00 95.50 86 LEU A N 1
ATOM 681 C CA . LEU A 1 86 ? 17.114 1.423 9.463 1.00 95.50 86 LEU A CA 1
ATOM 682 C C . LEU A 1 86 ? 17.325 2.850 9.990 1.00 95.50 86 LEU A C 1
ATOM 684 O O . LEU A 1 86 ? 16.389 3.442 10.530 1.00 95.50 86 LEU A O 1
ATOM 688 N N . LEU A 1 87 ? 18.519 3.425 9.815 1.00 95.06 87 LEU A N 1
ATOM 689 C CA . LEU A 1 87 ? 18.798 4.812 10.190 1.00 95.06 87 LEU A CA 1
ATOM 690 C C . LEU A 1 87 ? 18.010 5.807 9.325 1.00 95.06 87 LEU A C 1
ATOM 692 O O . LEU A 1 87 ? 17.373 6.710 9.868 1.00 95.06 87 LEU A O 1
ATOM 696 N N . GLU A 1 88 ? 18.004 5.627 8.003 1.00 93.56 88 GLU A N 1
ATOM 697 C CA . GLU A 1 88 ? 17.196 6.438 7.081 1.00 93.56 88 GLU A CA 1
ATOM 698 C C . GLU A 1 88 ? 15.715 6.377 7.468 1.00 93.56 88 GLU A C 1
ATOM 700 O O . GLU A 1 88 ? 15.075 7.402 7.713 1.00 93.56 88 GLU A O 1
ATOM 705 N N . THR A 1 89 ? 15.201 5.161 7.637 1.00 93.25 89 THR A N 1
ATOM 706 C CA . THR A 1 89 ? 13.822 4.902 8.055 1.00 93.25 89 THR A CA 1
ATOM 707 C C . THR A 1 89 ? 13.497 5.582 9.386 1.00 93.25 89 THR A C 1
ATOM 709 O O . THR A 1 89 ? 12.444 6.203 9.531 1.00 93.25 89 THR A O 1
ATOM 712 N N . SER A 1 90 ? 14.419 5.542 10.351 1.00 96.38 90 SER A N 1
ATOM 713 C CA . SER A 1 90 ? 14.270 6.210 11.646 1.00 96.38 90 SER A CA 1
ATOM 714 C C . SER A 1 90 ? 14.090 7.725 11.506 1.00 96.38 90 SER A C 1
ATOM 716 O O . SER A 1 90 ? 13.205 8.315 12.138 1.00 96.38 90 SER A O 1
ATOM 718 N N . HIS A 1 91 ? 14.872 8.373 10.638 1.00 95.50 91 HIS A N 1
ATOM 719 C CA . HIS A 1 91 ? 14.725 9.804 10.363 1.00 95.50 91 HIS A CA 1
ATOM 720 C C . HIS A 1 91 ? 13.369 10.131 9.729 1.00 95.50 91 HIS A C 1
ATOM 722 O O . HIS A 1 91 ? 12.716 11.098 10.138 1.00 95.50 91 HIS A O 1
ATOM 728 N N . LEU A 1 92 ? 12.914 9.306 8.784 1.00 95.38 92 LEU A N 1
ATOM 729 C CA . LEU A 1 92 ? 11.618 9.486 8.132 1.00 95.38 92 LEU A CA 1
ATOM 730 C C . LEU A 1 92 ? 10.462 9.337 9.118 1.00 95.38 92 LEU A C 1
ATOM 732 O O . LEU A 1 92 ? 9.631 10.239 9.224 1.00 95.38 92 LEU A O 1
ATOM 736 N N . TYR A 1 93 ? 10.440 8.260 9.901 1.00 97.00 93 TYR A N 1
ATOM 737 C CA . TYR A 1 93 ? 9.400 8.041 10.906 1.00 97.00 93 TYR A CA 1
ATOM 738 C C . TYR A 1 93 ? 9.409 9.107 11.999 1.00 97.00 93 TYR A C 1
ATOM 740 O O . TYR A 1 93 ? 8.341 9.542 12.422 1.00 97.00 93 TYR A O 1
ATOM 748 N N . THR A 1 94 ? 10.581 9.605 12.406 1.00 97.38 94 THR A N 1
ATOM 749 C CA . THR A 1 94 ? 10.668 10.732 13.349 1.00 97.38 94 THR A CA 1
ATOM 750 C C . THR A 1 94 ? 9.950 11.963 12.796 1.00 97.38 94 THR A C 1
ATOM 752 O O . THR A 1 94 ? 9.156 12.583 13.506 1.00 97.38 94 THR A O 1
ATOM 755 N N . ARG A 1 95 ? 10.174 12.301 11.519 1.00 95.69 95 ARG A N 1
ATOM 756 C CA . ARG A 1 95 ? 9.504 13.428 10.854 1.00 95.69 95 ARG A CA 1
ATOM 757 C C . ARG A 1 95 ? 7.998 13.194 10.711 1.00 95.69 95 ARG A C 1
ATOM 759 O O . ARG A 1 95 ? 7.223 14.079 11.067 1.00 95.69 95 ARG A O 1
ATOM 766 N N . ILE A 1 96 ? 7.591 12.017 10.233 1.00 94.94 96 ILE A N 1
ATOM 767 C CA . ILE A 1 96 ? 6.178 11.655 10.037 1.00 94.94 96 ILE A CA 1
ATOM 768 C C . ILE A 1 96 ? 5.428 11.717 11.369 1.00 94.94 96 ILE A C 1
ATOM 770 O O . ILE A 1 96 ? 4.394 12.373 11.472 1.00 94.94 96 ILE A O 1
ATOM 774 N N . PHE A 1 97 ? 5.958 11.088 12.416 1.00 96.81 97 PHE A N 1
ATOM 775 C CA . PHE A 1 97 ? 5.297 11.050 13.719 1.00 96.81 97 PHE A CA 1
ATOM 776 C C . PHE A 1 97 ? 5.256 12.427 14.371 1.00 96.81 97 PHE A C 1
ATOM 778 O O . PHE A 1 97 ? 4.224 12.792 14.925 1.00 96.81 97 PHE A O 1
ATOM 785 N N . SER A 1 98 ? 6.311 13.232 14.230 1.00 94.94 98 SER A N 1
ATOM 786 C CA . SER A 1 98 ? 6.291 14.624 14.694 1.00 94.94 98 SER A CA 1
ATOM 787 C C . SER A 1 98 ? 5.201 15.438 13.997 1.00 94.94 98 SER A C 1
ATOM 789 O O . SER A 1 98 ? 4.515 16.215 14.650 1.00 94.94 98 SER A O 1
ATOM 791 N N . GLN A 1 99 ? 4.996 15.236 12.690 1.00 93.06 99 GLN A N 1
ATOM 792 C CA . GLN A 1 99 ? 3.946 15.911 11.926 1.00 93.06 99 GLN A CA 1
ATOM 793 C C . GLN A 1 99 ? 2.538 15.466 12.353 1.00 93.06 99 GLN A C 1
ATOM 795 O O . GLN A 1 99 ? 1.658 16.306 12.557 1.00 93.06 99 GLN A O 1
ATOM 800 N N . LEU A 1 100 ? 2.313 14.159 12.507 1.00 93.31 100 LEU A N 1
ATOM 801 C CA . LEU A 1 100 ? 1.000 13.602 12.852 1.00 93.31 100 LEU A CA 1
ATOM 802 C C . LEU A 1 100 ? 0.605 13.841 14.320 1.00 93.31 100 LEU A C 1
ATOM 804 O O . LEU A 1 100 ? -0.592 13.880 14.625 1.00 93.31 100 LEU A O 1
ATOM 808 N N . ASN A 1 101 ? 1.585 14.049 15.205 1.00 92.69 101 ASN A N 1
ATOM 809 C CA . ASN A 1 101 ? 1.404 14.298 16.640 1.00 92.69 101 ASN A CA 1
ATOM 810 C C . ASN A 1 101 ? 1.171 15.785 16.997 1.00 92.69 101 ASN A C 1
ATOM 812 O O . ASN A 1 101 ? 1.390 16.199 18.130 1.00 92.69 101 ASN A O 1
ATOM 816 N N . THR A 1 102 ? 0.763 16.621 16.037 1.00 88.06 102 THR A N 1
ATOM 817 C CA . THR A 1 102 ? 0.572 18.070 16.264 1.00 88.06 102 THR A CA 1
ATOM 818 C C . THR A 1 102 ? -0.830 18.457 16.741 1.00 88.06 102 THR A C 1
ATOM 820 O O . THR A 1 102 ? -0.998 19.504 17.362 1.00 88.06 102 THR A O 1
ATOM 823 N N . LYS A 1 103 ? -1.848 17.645 16.441 1.00 85.31 103 LYS A N 1
ATOM 824 C CA . LYS A 1 103 ? -3.262 17.898 16.776 1.00 85.31 103 LYS A CA 1
ATOM 825 C C . LYS A 1 103 ? -3.916 16.634 17.320 1.00 85.31 103 LYS A C 1
ATOM 827 O O . LYS A 1 103 ? -3.588 15.552 16.848 1.00 85.31 103 LYS A O 1
ATOM 832 N N . GLY A 1 104 ? -4.860 16.758 18.250 1.00 88.00 104 GLY A N 1
ATOM 833 C CA . GLY A 1 104 ? -5.539 15.604 18.850 1.00 88.00 104 GLY A CA 1
ATOM 834 C C . GLY A 1 104 ? -4.584 14.653 19.582 1.00 88.00 104 GLY A C 1
ATOM 835 O O . GLY A 1 104 ? -3.480 15.043 19.966 1.00 88.00 104 GLY A O 1
ATOM 836 N N . LYS A 1 105 ? -5.004 13.401 19.786 1.00 95.12 105 LYS A N 1
ATOM 837 C CA . LYS A 1 105 ? -4.181 12.364 20.430 1.00 95.12 105 LYS A CA 1
ATOM 838 C C . LYS A 1 105 ? -3.709 11.365 19.382 1.00 95.12 105 LYS A C 1
ATOM 840 O O . LYS A 1 105 ? -4.495 10.926 18.546 1.00 95.12 105 LYS A O 1
ATOM 845 N N . PHE A 1 106 ? -2.437 10.990 19.418 1.00 97.50 106 PHE A N 1
ATOM 846 C CA . PHE A 1 106 ? -1.841 10.098 18.429 1.00 97.50 106 PHE A CA 1
ATOM 847 C C . PHE A 1 106 ? -1.206 8.889 19.106 1.00 97.50 106 PHE A C 1
ATOM 849 O O . PHE A 1 106 ? -0.504 9.046 20.098 1.00 97.50 106 PHE A O 1
ATOM 856 N N . ALA A 1 107 ? -1.450 7.699 18.566 1.00 98.19 107 ALA A N 1
ATOM 857 C CA . ALA A 1 107 ? -0.813 6.458 18.975 1.00 98.19 107 ALA A CA 1
ATOM 858 C C . ALA A 1 107 ? -0.327 5.686 17.746 1.00 98.19 107 ALA A C 1
ATOM 860 O O . ALA A 1 107 ? -0.949 5.716 16.678 1.00 98.19 107 ALA A O 1
ATOM 861 N N . TRP A 1 108 ? 0.766 4.953 17.920 1.00 97.81 108 TRP A N 1
ATOM 862 C CA . TRP A 1 108 ? 1.259 4.025 16.912 1.00 97.81 108 TRP A CA 1
ATOM 863 C C . TRP A 1 108 ? 0.906 2.594 17.309 1.00 97.81 108 TRP A C 1
ATOM 865 O O . TRP A 1 108 ? 1.081 2.186 18.457 1.00 97.81 108 TRP A O 1
ATOM 875 N N . MET A 1 109 ? 0.395 1.833 16.349 1.00 96.81 109 MET A N 1
ATOM 876 C CA . MET A 1 109 ? 0.079 0.423 16.504 1.00 96.81 109 MET A CA 1
ATOM 877 C C . MET A 1 109 ? 1.067 -0.410 15.700 1.00 96.81 109 MET A C 1
ATOM 879 O O . MET A 1 109 ? 1.188 -0.245 14.484 1.00 96.81 109 MET A O 1
ATOM 883 N N . VAL A 1 110 ? 1.757 -1.308 16.399 1.00 93.38 110 VAL A N 1
ATOM 884 C CA . VAL A 1 110 ? 2.822 -2.140 15.839 1.00 93.38 110 VAL A CA 1
ATOM 885 C C . VAL A 1 110 ? 2.281 -2.980 14.679 1.00 93.38 110 VAL A C 1
ATOM 887 O O . VAL A 1 110 ? 1.241 -3.628 14.808 1.00 93.38 110 VAL A O 1
ATOM 890 N N . GLY A 1 111 ? 2.982 -2.943 13.543 1.00 82.31 111 GLY A N 1
ATOM 891 C CA . GLY A 1 111 ? 2.664 -3.764 12.375 1.00 82.31 111 GLY A CA 1
ATOM 892 C C . GLY A 1 111 ? 2.948 -5.244 12.635 1.00 82.31 111 GLY A C 1
ATOM 893 O O . GLY A 1 111 ? 3.867 -5.596 13.380 1.00 82.31 111 GLY A O 1
ATOM 894 N N . MET A 1 112 ? 2.157 -6.120 12.020 1.00 80.56 112 MET A N 1
ATOM 895 C CA . MET A 1 112 ? 2.304 -7.563 12.199 1.00 80.56 112 MET A CA 1
ATOM 896 C C . MET A 1 112 ? 3.573 -8.080 11.517 1.00 80.56 112 MET A C 1
ATOM 898 O O . MET A 1 112 ? 3.881 -7.700 10.387 1.00 80.56 112 MET A O 1
ATOM 902 N N . GLN A 1 113 ? 4.295 -8.979 12.193 1.00 81.25 113 GLN A N 1
ATOM 903 C CA . GLN A 1 113 ? 5.392 -9.719 11.572 1.00 81.25 113 GLN A CA 1
ATOM 904 C C . GLN A 1 113 ? 4.825 -10.568 10.432 1.00 81.25 113 GLN A C 1
ATOM 906 O O . GLN A 1 113 ? 3.940 -11.388 10.646 1.00 81.25 113 GLN A O 1
ATOM 911 N N . GLN A 1 114 ? 5.320 -10.391 9.215 1.00 71.69 114 GLN A N 1
ATOM 912 C CA . GLN A 1 114 ? 4.866 -11.215 8.101 1.00 71.69 114 GLN A CA 1
ATOM 913 C C . GLN A 1 114 ? 5.665 -12.512 8.061 1.00 71.69 114 GLN A C 1
ATOM 915 O O . GLN A 1 114 ? 6.882 -12.509 8.244 1.00 71.69 114 GLN A O 1
ATOM 920 N N . ILE A 1 115 ? 4.972 -13.623 7.820 1.00 67.69 115 ILE A N 1
ATOM 921 C CA . ILE A 1 115 ? 5.571 -14.964 7.744 1.00 67.69 115 ILE A CA 1
ATOM 922 C C . ILE A 1 115 ? 5.637 -15.509 6.306 1.00 67.69 115 ILE A C 1
ATOM 924 O O . ILE A 1 115 ? 6.033 -16.657 6.108 1.00 67.69 115 ILE A O 1
ATOM 928 N N . LYS A 1 116 ? 5.261 -14.693 5.307 1.00 66.12 116 LYS A N 1
ATOM 929 C CA . LYS A 1 116 ? 5.293 -15.011 3.869 1.00 66.12 116 LYS A CA 1
ATOM 930 C C . LYS A 1 116 ? 6.070 -13.945 3.084 1.00 66.12 116 LYS A C 1
ATOM 932 O O . LYS A 1 116 ? 5.848 -12.753 3.279 1.00 66.12 116 LYS A O 1
ATOM 937 N N . TYR A 1 117 ? 6.954 -14.385 2.181 1.00 54.97 117 TYR A N 1
ATOM 938 C CA . TYR A 1 117 ? 7.790 -13.524 1.322 1.00 54.97 117 TYR A CA 1
ATOM 939 C C . TYR A 1 117 ? 7.268 -13.358 -0.113 1.00 54.97 117 TYR A C 1
ATOM 941 O O . TYR A 1 117 ? 7.698 -12.441 -0.813 1.00 54.97 117 TYR A O 1
ATOM 949 N N . ASP A 1 118 ? 6.355 -14.227 -0.559 1.00 52.41 118 ASP A N 1
ATOM 950 C CA . ASP A 1 118 ? 5.966 -14.349 -1.977 1.00 52.41 118 ASP A CA 1
ATOM 951 C C . ASP A 1 118 ? 5.311 -13.096 -2.569 1.00 52.41 118 ASP A C 1
ATOM 953 O O . ASP A 1 118 ? 5.213 -12.973 -3.784 1.00 52.41 118 ASP A O 1
ATOM 957 N N . ILE A 1 119 ? 4.901 -12.134 -1.739 1.00 49.16 119 ILE A N 1
ATOM 958 C CA . ILE A 1 119 ? 4.198 -10.921 -2.183 1.00 49.16 119 ILE A CA 1
ATOM 959 C C . ILE A 1 119 ? 5.079 -10.061 -3.116 1.00 49.16 119 ILE A C 1
ATOM 961 O O . ILE A 1 119 ? 4.556 -9.316 -3.943 1.00 49.16 119 ILE A O 1
ATOM 965 N N . TYR A 1 120 ? 6.410 -10.180 -3.031 1.00 41.78 120 TYR A N 1
ATOM 966 C CA . TYR A 1 120 ? 7.349 -9.420 -3.870 1.00 41.78 120 TYR A CA 1
ATOM 967 C C . TYR A 1 120 ? 8.201 -10.272 -4.822 1.00 41.78 120 TYR A C 1
ATOM 969 O O . TYR A 1 120 ? 8.726 -9.742 -5.805 1.00 41.78 120 TYR A O 1
ATOM 977 N N . GLU A 1 121 ? 8.348 -11.577 -4.582 1.00 40.59 121 GLU A N 1
ATOM 978 C CA . GLU A 1 121 ? 9.083 -12.464 -5.491 1.00 40.59 121 GLU A CA 1
ATOM 979 C C . GLU A 1 121 ? 8.171 -12.920 -6.641 1.00 40.59 121 GLU A C 1
ATOM 981 O O . GLU A 1 121 ? 7.691 -14.042 -6.670 1.00 40.59 121 GLU A O 1
ATOM 986 N N . ASN A 1 122 ? 7.971 -12.023 -7.617 1.00 36.84 122 ASN A N 1
ATOM 987 C CA . ASN A 1 122 ? 7.210 -12.224 -8.856 1.00 36.84 122 ASN A CA 1
ATOM 988 C C . ASN A 1 122 ? 5.751 -12.678 -8.653 1.00 36.84 122 ASN A C 1
ATOM 990 O O . ASN A 1 122 ? 5.471 -13.840 -8.385 1.00 36.84 122 ASN A O 1
ATOM 994 N N . ALA A 1 123 ? 4.799 -11.815 -9.020 1.00 38.56 123 ALA A N 1
ATOM 995 C CA . ALA A 1 123 ? 3.400 -12.208 -9.242 1.00 38.56 123 ALA A CA 1
ATOM 996 C C . ALA A 1 123 ? 3.252 -13.435 -10.183 1.00 38.56 123 ALA A C 1
ATOM 998 O O . ALA A 1 123 ? 2.284 -14.180 -10.091 1.00 38.56 123 ALA A O 1
ATOM 999 N N . LEU A 1 124 ? 4.261 -13.699 -11.029 1.00 32.66 124 LEU A N 1
ATOM 1000 C CA . LEU A 1 124 ? 4.372 -14.883 -11.889 1.00 32.66 124 LEU A CA 1
ATOM 1001 C C . LEU A 1 124 ? 4.650 -16.210 -11.145 1.00 32.66 124 LEU A C 1
ATOM 1003 O O . LEU A 1 124 ? 4.416 -17.276 -11.706 1.00 32.66 124 LEU A O 1
ATOM 1007 N N . ALA A 1 125 ? 5.205 -16.175 -9.929 1.00 36.47 125 ALA A N 1
ATOM 1008 C CA . ALA A 1 125 ? 5.471 -17.370 -9.122 1.00 36.47 125 ALA A CA 1
ATOM 1009 C C . ALA A 1 125 ? 4.249 -17.786 -8.285 1.00 36.47 125 ALA A C 1
ATOM 1011 O O . ALA A 1 125 ? 4.079 -18.976 -8.013 1.00 36.47 125 ALA A O 1
ATOM 1012 N N . ILE A 1 126 ? 3.393 -16.818 -7.938 1.00 43.44 126 ILE A N 1
ATOM 1013 C CA . ILE A 1 126 ? 2.157 -17.018 -7.169 1.00 43.44 126 ILE A CA 1
ATOM 1014 C C . ILE A 1 126 ? 1.130 -17.819 -7.984 1.00 43.44 126 ILE A C 1
ATOM 1016 O O . ILE A 1 126 ? 0.479 -18.700 -7.432 1.00 43.44 126 ILE A O 1
ATOM 1020 N N . SER A 1 127 ? 1.036 -17.604 -9.304 1.00 39.47 127 SER A N 1
ATOM 1021 C CA . SER A 1 127 ? 0.057 -18.313 -10.147 1.00 39.47 127 SER A CA 1
ATOM 1022 C C . SER A 1 127 ? 0.410 -19.776 -10.452 1.00 39.47 127 SER A C 1
ATOM 1024 O O . SER A 1 127 ? -0.430 -20.513 -10.958 1.00 39.47 127 SER A O 1
ATOM 1026 N N . LEU A 1 128 ? 1.638 -20.225 -10.159 1.00 35.22 128 LEU A N 1
ATOM 1027 C CA . LEU A 1 128 ? 2.134 -21.545 -10.579 1.00 35.22 128 LEU A CA 1
ATOM 1028 C C . LEU A 1 128 ? 2.593 -22.459 -9.438 1.00 35.22 128 LEU A C 1
ATOM 1030 O O . LEU A 1 128 ? 3.014 -23.590 -9.699 1.00 35.22 128 LEU A O 1
ATOM 1034 N N . LYS A 1 129 ? 2.523 -22.033 -8.174 1.00 38.72 129 LYS A N 1
ATOM 1035 C CA . LYS A 1 129 ? 2.919 -22.881 -7.044 1.00 38.72 129 LYS A CA 1
ATOM 1036 C C . LYS A 1 129 ? 1.827 -22.934 -5.988 1.00 38.72 129 LYS A C 1
ATOM 1038 O O . LYS A 1 129 ? 1.418 -21.911 -5.456 1.00 38.72 129 LYS A O 1
ATOM 1043 N N . LYS A 1 130 ? 1.449 -24.167 -5.618 1.00 44.25 130 LYS A N 1
ATOM 1044 C CA . LYS A 1 130 ? 0.944 -24.486 -4.274 1.00 44.25 130 LYS A CA 1
ATOM 1045 C C . LYS A 1 130 ? 1.718 -23.630 -3.276 1.00 44.25 130 LYS A C 1
ATOM 1047 O O . LYS A 1 130 ? 2.949 -23.673 -3.324 1.00 44.25 130 LYS A O 1
ATOM 1052 N N . ILE A 1 131 ? 1.006 -22.865 -2.447 1.00 49.06 131 ILE A N 1
ATOM 1053 C CA . ILE A 1 131 ? 1.563 -22.029 -1.376 1.00 49.06 131 ILE A CA 1
ATOM 1054 C C . ILE A 1 131 ? 2.724 -22.798 -0.746 1.00 49.06 131 ILE A C 1
ATOM 1056 O O . ILE A 1 131 ? 2.516 -23.845 -0.131 1.00 49.06 131 ILE A O 1
ATOM 1060 N N . ARG A 1 132 ? 3.958 -22.347 -0.990 1.00 53.62 132 ARG A N 1
ATOM 1061 C CA . ARG A 1 132 ? 5.124 -23.024 -0.436 1.00 53.62 132 ARG A CA 1
ATOM 1062 C C . ARG A 1 132 ? 5.128 -22.711 1.050 1.00 53.62 132 ARG A C 1
ATOM 1064 O O . ARG A 1 132 ? 5.247 -21.555 1.444 1.00 53.62 132 ARG A O 1
ATOM 1071 N N . GLU A 1 133 ? 4.995 -23.739 1.874 1.00 62.69 133 GLU A N 1
ATOM 1072 C CA . GLU A 1 133 ? 5.259 -23.599 3.298 1.00 62.69 133 GLU A CA 1
ATOM 1073 C C . GLU A 1 133 ? 6.750 -23.297 3.474 1.00 62.69 133 GLU A C 1
ATOM 1075 O O . GLU A 1 133 ? 7.613 -24.110 3.136 1.00 62.69 133 GLU A O 1
ATOM 1080 N N . TYR A 1 134 ? 7.051 -22.084 3.933 1.00 66.56 134 TYR A N 1
ATOM 1081 C CA . TYR A 1 134 ? 8.409 -21.691 4.281 1.00 66.56 134 TYR A CA 1
ATOM 1082 C C . TYR A 1 134 ? 8.840 -22.401 5.557 1.00 66.56 134 TYR A C 1
ATOM 1084 O O . TYR A 1 134 ? 8.092 -22.412 6.545 1.00 66.56 134 TYR A O 1
ATOM 1092 N N . SER A 1 135 ? 10.062 -22.936 5.558 1.00 74.06 135 SER A N 1
ATOM 1093 C CA . SER A 1 135 ? 10.654 -23.479 6.774 1.00 74.06 135 SER A CA 1
ATOM 1094 C C . SER A 1 135 ? 10.794 -22.381 7.827 1.00 74.06 135 SER A C 1
ATOM 1096 O O . SER A 1 135 ? 10.803 -21.176 7.549 1.00 74.06 135 SER A O 1
ATOM 1098 N N . ARG A 1 136 ? 10.943 -22.806 9.079 1.00 75.94 136 ARG A N 1
ATOM 1099 C CA . ARG A 1 136 ? 11.242 -21.895 10.179 1.00 75.94 136 ARG A CA 1
ATOM 1100 C C . ARG A 1 136 ? 12.498 -21.066 9.905 1.00 75.94 136 ARG A C 1
ATOM 1102 O O . ARG A 1 136 ? 12.470 -19.857 10.126 1.00 75.94 136 ARG A O 1
ATOM 1109 N N . GLU A 1 137 ? 13.579 -21.686 9.423 1.00 80.81 137 GLU A N 1
ATOM 1110 C CA . GLU A 1 137 ? 14.822 -20.958 9.133 1.00 80.81 137 GLU A CA 1
ATOM 1111 C C . GLU A 1 137 ? 14.636 -19.924 8.023 1.00 80.81 137 GLU A C 1
ATOM 1113 O O . GLU A 1 137 ? 15.257 -18.864 8.070 1.00 80.81 137 GLU A O 1
ATOM 1118 N N . GLU A 1 138 ? 13.746 -20.196 7.066 1.00 77.75 138 GLU A N 1
ATOM 1119 C CA . GLU A 1 138 ? 13.436 -19.265 5.983 1.00 77.75 138 GLU A CA 1
ATOM 1120 C C . GLU A 1 138 ? 12.668 -18.033 6.480 1.00 77.75 138 GLU A C 1
ATOM 1122 O O . GLU A 1 138 ? 12.914 -16.947 5.967 1.00 77.75 138 GLU A O 1
ATOM 1127 N N . LYS A 1 139 ? 11.795 -18.165 7.492 1.00 80.94 139 LYS A N 1
ATOM 1128 C CA . LYS A 1 139 ? 10.994 -17.059 8.068 1.00 80.94 139 LYS A CA 1
ATOM 1129 C C . LYS A 1 139 ? 11.804 -16.121 8.979 1.00 80.94 139 LYS A C 1
ATOM 1131 O O . LYS A 1 139 ? 11.517 -14.924 9.066 1.00 80.94 139 LYS A O 1
ATOM 1136 N N . LEU A 1 140 ? 12.811 -16.651 9.677 1.00 86.31 140 LEU A N 1
ATOM 1137 C CA . LEU A 1 140 ? 13.538 -15.932 10.735 1.00 86.31 140 LEU A CA 1
ATOM 1138 C C . LEU A 1 140 ? 14.175 -14.597 10.303 1.00 86.31 140 LEU A C 1
ATOM 1140 O O . LEU A 1 140 ? 14.059 -13.634 11.064 1.00 86.31 140 LEU A O 1
ATOM 1144 N N . PRO A 1 141 ? 14.818 -14.466 9.127 1.00 88.06 141 PRO A N 1
ATOM 1145 C CA . PRO A 1 141 ? 15.442 -13.206 8.726 1.00 88.06 141 PRO A CA 1
ATOM 1146 C C . PRO A 1 141 ? 14.471 -12.019 8.664 1.00 88.06 141 PRO A C 1
ATOM 1148 O O . PRO A 1 141 ? 14.833 -10.916 9.071 1.00 88.06 141 PRO A O 1
ATOM 1151 N N . LEU A 1 142 ? 13.235 -12.229 8.195 1.00 86.31 142 LEU A N 1
ATOM 1152 C CA . LEU A 1 142 ? 12.228 -11.162 8.110 1.00 86.31 142 LEU A CA 1
ATOM 1153 C C . LEU A 1 142 ? 11.615 -10.855 9.464 1.00 86.31 142 LEU A C 1
ATOM 1155 O O . LEU A 1 142 ? 11.403 -9.689 9.773 1.00 86.31 142 LEU A O 1
ATOM 1159 N N . ILE A 1 143 ? 11.377 -11.880 10.280 1.00 88.88 143 ILE A N 1
ATOM 1160 C CA . ILE A 1 143 ? 10.881 -11.713 11.649 1.00 88.88 143 ILE A CA 1
ATOM 1161 C C . ILE A 1 143 ? 11.885 -10.907 12.479 1.00 88.88 143 ILE A C 1
ATOM 1163 O O . ILE A 1 143 ? 11.506 -9.947 13.149 1.00 88.88 143 ILE A O 1
ATOM 1167 N N . ASN A 1 144 ? 13.175 -11.238 12.385 1.00 91.00 144 ASN A N 1
ATOM 1168 C CA . ASN A 1 144 ? 14.239 -10.494 13.056 1.00 91.00 144 ASN A CA 1
ATOM 1169 C C . ASN A 1 144 ? 14.296 -9.044 12.568 1.00 91.00 144 ASN A C 1
ATOM 1171 O O . ASN A 1 144 ? 14.331 -8.129 13.389 1.00 91.00 144 ASN A O 1
ATOM 1175 N N . LEU A 1 145 ? 14.215 -8.821 11.253 1.00 92.62 145 LEU A N 1
ATOM 1176 C CA . LEU A 1 145 ? 14.170 -7.470 10.699 1.00 92.62 145 LEU A CA 1
ATOM 1177 C C . LEU A 1 145 ? 12.926 -6.692 11.157 1.00 92.62 145 LEU A C 1
ATOM 1179 O O . LEU A 1 145 ? 13.040 -5.517 11.494 1.00 92.62 145 LEU A O 1
ATOM 1183 N N . ALA A 1 146 ? 11.756 -7.332 11.213 1.00 92.12 146 ALA A N 1
ATOM 1184 C CA . ALA A 1 146 ? 10.525 -6.726 11.710 1.00 92.12 146 ALA A CA 1
ATOM 1185 C C . ALA A 1 146 ? 10.654 -6.326 13.186 1.00 92.12 146 ALA A C 1
ATOM 1187 O O . ALA A 1 146 ? 10.224 -5.241 13.567 1.00 92.12 146 ALA A O 1
ATOM 1188 N N . ASN A 1 147 ? 11.289 -7.162 14.011 1.00 92.75 147 ASN A N 1
ATOM 1189 C CA . ASN A 1 147 ? 11.557 -6.859 15.417 1.00 92.75 147 ASN A CA 1
ATOM 1190 C C . ASN A 1 147 ? 12.532 -5.690 15.580 1.00 92.75 147 ASN A C 1
ATOM 1192 O O . ASN A 1 147 ? 12.267 -4.782 16.367 1.00 92.75 147 ASN A O 1
ATOM 1196 N N . GLU A 1 148 ? 13.625 -5.677 14.815 1.00 95.00 148 GLU A N 1
ATOM 1197 C CA . GLU A 1 148 ? 14.580 -4.565 14.805 1.00 95.00 148 GLU A CA 1
ATOM 1198 C C . GLU A 1 148 ? 13.907 -3.260 14.360 1.00 95.00 148 GLU A C 1
ATOM 1200 O O . GLU A 1 148 ? 14.032 -2.236 15.035 1.00 95.00 148 GLU A O 1
ATOM 1205 N N . PHE A 1 149 ? 13.124 -3.303 13.280 1.00 95.62 149 PHE A N 1
ATOM 1206 C CA . PHE A 1 149 ? 12.326 -2.173 12.808 1.00 95.62 149 PHE A CA 1
ATOM 1207 C C . PHE A 1 149 ? 11.350 -1.689 13.892 1.00 95.62 149 PHE A C 1
ATOM 1209 O O . PHE A 1 149 ? 11.352 -0.510 14.246 1.00 95.62 149 PHE A O 1
ATOM 1216 N N . ASN A 1 150 ? 10.569 -2.591 14.489 1.00 95.06 150 ASN A N 1
ATOM 1217 C CA . ASN A 1 150 ? 9.608 -2.252 15.538 1.00 95.06 150 ASN A CA 1
ATOM 1218 C C . ASN A 1 150 ? 10.290 -1.633 16.765 1.00 95.06 150 ASN A C 1
ATOM 1220 O O . ASN A 1 150 ? 9.742 -0.705 17.362 1.00 95.06 150 ASN A O 1
ATOM 1224 N N . GLN A 1 151 ? 11.496 -2.084 17.121 1.00 95.62 151 GLN A N 1
ATOM 1225 C CA . GLN A 1 151 ? 12.285 -1.485 18.197 1.00 95.62 151 GLN A CA 1
ATOM 1226 C C . GLN A 1 151 ? 12.744 -0.064 17.844 1.00 95.62 151 GLN A C 1
ATOM 1228 O O . GLN A 1 151 ? 12.652 0.836 18.683 1.00 95.62 151 GLN A O 1
ATOM 1233 N N . VAL A 1 152 ? 13.202 0.164 16.608 1.00 96.94 152 VAL A N 1
ATOM 1234 C CA . VAL A 1 152 ? 13.571 1.503 16.119 1.00 96.94 152 VAL A CA 1
ATOM 1235 C C . VAL A 1 152 ? 12.376 2.452 16.216 1.00 96.94 152 VAL A C 1
ATOM 1237 O O . VAL A 1 152 ? 12.505 3.531 16.798 1.00 96.94 152 VAL A O 1
ATOM 1240 N N . ILE A 1 153 ? 11.201 2.041 15.733 1.00 97.25 153 ILE A N 1
ATOM 1241 C CA . ILE A 1 153 ? 9.995 2.879 15.783 1.00 97.25 153 ILE A CA 1
ATOM 1242 C C . ILE A 1 153 ? 9.496 3.078 17.221 1.00 97.25 153 ILE A C 1
ATOM 1244 O O . ILE A 1 153 ? 9.095 4.187 17.582 1.00 97.25 153 ILE A O 1
ATOM 1248 N N . SER A 1 154 ? 9.602 2.064 18.083 1.00 97.38 154 SER A N 1
ATOM 1249 C CA . SER A 1 154 ? 9.269 2.188 19.511 1.00 97.38 154 SER A CA 1
ATOM 1250 C C . SER A 1 154 ? 10.139 3.238 20.205 1.00 97.38 154 SER A C 1
ATOM 1252 O O . SER A 1 154 ? 9.629 4.079 20.944 1.00 97.38 154 SER A O 1
ATOM 1254 N N . ASN A 1 155 ? 11.443 3.265 19.912 1.00 97.69 155 ASN A N 1
ATOM 1255 C CA . ASN A 1 155 ? 12.354 4.279 20.448 1.00 97.69 155 ASN A CA 1
ATOM 1256 C C . ASN A 1 155 ? 11.963 5.701 20.005 1.00 97.69 155 ASN A C 1
ATOM 1258 O O . ASN A 1 155 ? 12.092 6.645 20.786 1.00 97.69 155 ASN A O 1
ATOM 1262 N N . ILE A 1 156 ? 11.474 5.867 18.772 1.00 97.94 156 ILE A N 1
ATOM 1263 C CA . ILE A 1 156 ? 10.946 7.150 18.276 1.00 97.94 156 ILE A CA 1
ATOM 1264 C C . ILE A 1 156 ? 9.670 7.524 19.035 1.00 97.94 156 ILE A C 1
ATOM 1266 O O . 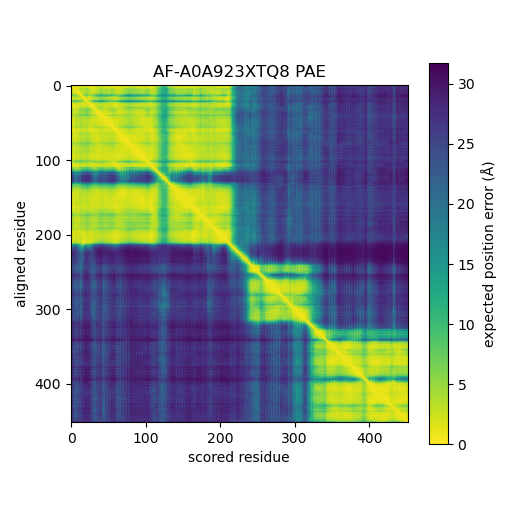ILE A 1 156 ? 9.554 8.654 19.508 1.00 97.94 156 ILE A O 1
ATOM 1270 N N . CYS A 1 157 ? 8.745 6.577 19.206 1.00 98.00 157 CYS A N 1
ATOM 1271 C CA . CYS A 1 157 ? 7.507 6.798 19.951 1.00 98.00 157 CYS A CA 1
ATOM 1272 C C . CYS A 1 157 ? 7.786 7.252 21.386 1.00 98.00 157 CYS A C 1
ATOM 1274 O O . CYS A 1 157 ? 7.214 8.245 21.827 1.00 98.00 157 CYS A O 1
ATOM 1276 N N . HIS A 1 158 ? 8.726 6.608 22.083 1.00 97.81 158 HIS A N 1
ATOM 1277 C CA . HIS A 1 158 ? 9.140 7.022 23.425 1.00 97.81 158 HIS A CA 1
ATOM 1278 C C . HIS A 1 158 ? 9.705 8.446 23.457 1.00 97.81 158 HIS A C 1
ATOM 1280 O O . HIS A 1 158 ? 9.334 9.223 24.333 1.00 97.81 158 HIS A O 1
ATOM 1286 N N . LYS A 1 159 ? 10.559 8.818 22.492 1.00 97.62 159 LYS A N 1
ATOM 1287 C CA . LYS A 1 159 ? 11.116 10.181 22.398 1.00 97.62 159 LYS A CA 1
ATOM 1288 C C . LYS A 1 159 ? 10.047 11.247 22.155 1.00 97.62 159 LYS A C 1
ATOM 1290 O O . LYS A 1 159 ? 10.199 12.370 22.622 1.00 97.62 159 LYS A O 1
ATOM 1295 N N . LEU A 1 160 ? 8.994 10.903 21.418 1.00 97.31 160 LEU A N 1
ATOM 1296 C CA . LEU A 1 160 ? 7.895 11.806 21.070 1.00 97.31 160 LEU A CA 1
ATOM 1297 C C . LEU A 1 160 ? 6.689 11.690 22.020 1.00 97.31 160 LEU A C 1
ATOM 1299 O O . LEU A 1 160 ? 5.659 12.312 21.762 1.00 97.31 160 LEU A O 1
ATOM 1303 N N . SER A 1 161 ? 6.798 10.903 23.097 1.00 96.88 161 SER A N 1
ATOM 1304 C CA . SER A 1 161 ? 5.703 10.603 24.033 1.00 96.88 161 SER A CA 1
ATOM 1305 C C . SER A 1 161 ? 4.436 10.064 23.350 1.00 96.88 161 SER A C 1
ATOM 1307 O O . SER A 1 161 ? 3.317 10.361 23.766 1.00 96.88 161 SER A O 1
ATOM 1309 N N . ILE A 1 162 ? 4.608 9.271 22.292 1.00 98.38 162 ILE A N 1
ATOM 1310 C CA . ILE A 1 162 ? 3.526 8.625 21.543 1.00 98.38 162 ILE A CA 1
ATOM 1311 C C . ILE A 1 162 ? 3.258 7.250 22.170 1.00 98.38 162 ILE A C 1
ATOM 1313 O O . ILE A 1 162 ? 4.176 6.426 22.235 1.00 98.38 162 ILE A O 1
ATOM 1317 N N . PRO A 1 163 ? 2.026 6.959 22.624 1.00 98.25 163 PRO A N 1
ATOM 1318 C CA . PRO A 1 163 ? 1.654 5.631 23.092 1.00 98.25 163 PRO A CA 1
ATOM 1319 C C . PRO A 1 163 ? 1.815 4.565 22.007 1.00 98.25 163 PRO A C 1
ATOM 1321 O O . PRO A 1 163 ? 1.502 4.790 20.835 1.00 98.25 163 PRO A O 1
ATOM 1324 N N . ILE A 1 164 ? 2.256 3.383 22.432 1.00 98.31 164 ILE A N 1
ATOM 1325 C CA . ILE A 1 164 ? 2.457 2.220 21.568 1.00 98.31 164 ILE A CA 1
ATOM 1326 C C . ILE A 1 164 ? 1.377 1.184 21.885 1.00 98.31 164 ILE A C 1
ATOM 1328 O O . ILE A 1 164 ? 1.191 0.801 23.041 1.00 98.31 164 ILE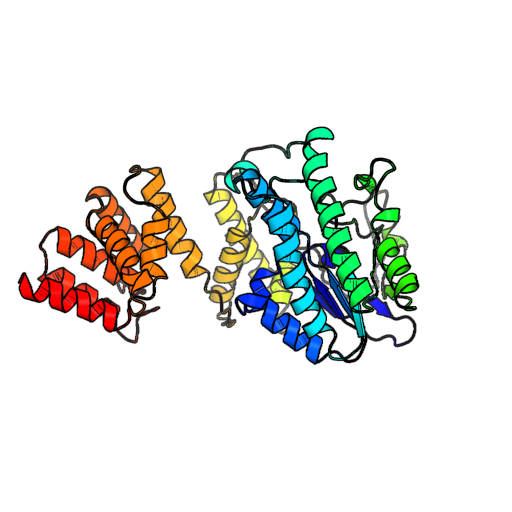 A O 1
ATOM 1332 N N . ILE A 1 165 ? 0.678 0.712 20.858 1.00 98.00 165 ILE A N 1
ATOM 1333 C CA . ILE A 1 165 ? -0.248 -0.422 20.926 1.00 98.00 165 ILE A CA 1
ATOM 1334 C C . ILE A 1 165 ? 0.481 -1.623 20.330 1.00 98.00 165 ILE A C 1
ATOM 1336 O O . ILE A 1 165 ? 0.704 -1.674 19.119 1.00 98.00 165 ILE A O 1
ATOM 1340 N N . ASN A 1 166 ? 0.884 -2.573 21.174 1.00 96.12 166 ASN A N 1
ATOM 1341 C CA . ASN A 1 166 ? 1.677 -3.722 20.746 1.00 96.12 166 ASN A CA 1
ATOM 1342 C C . ASN A 1 166 ? 0.986 -5.047 21.102 1.00 96.12 166 ASN A C 1
ATOM 1344 O O . ASN A 1 166 ? 1.192 -5.561 22.202 1.00 96.12 166 ASN A O 1
ATOM 1348 N N . PRO A 1 167 ? 0.202 -5.629 20.180 1.00 93.12 167 PRO A N 1
ATOM 1349 C CA . PRO A 1 167 ? -0.464 -6.909 20.408 1.00 93.12 167 PRO A CA 1
ATOM 1350 C C . PRO A 1 167 ? 0.478 -8.113 20.247 1.00 93.12 167 PRO A C 1
ATOM 1352 O O . PRO A 1 167 ? 0.135 -9.212 20.685 1.00 93.12 167 PRO A O 1
ATOM 1355 N N . LEU A 1 168 ? 1.673 -7.933 19.659 1.00 91.94 168 LEU A N 1
ATOM 1356 C CA . LEU A 1 168 ? 2.580 -9.034 19.314 1.00 91.94 168 LEU A CA 1
ATOM 1357 C C . LEU A 1 168 ? 2.923 -9.957 20.491 1.00 91.94 168 LEU A C 1
ATOM 1359 O O . LEU A 1 168 ? 2.860 -11.164 20.282 1.00 91.94 168 LEU A O 1
ATOM 1363 N N . PRO A 1 169 ? 3.208 -9.482 21.724 1.00 92.50 169 PRO A N 1
ATOM 1364 C CA . PRO A 1 169 ? 3.556 -10.369 22.836 1.00 92.50 169 PRO A CA 1
ATOM 1365 C C . PRO A 1 169 ? 2.487 -11.418 23.170 1.00 92.50 169 PRO A C 1
ATOM 1367 O O . PRO A 1 169 ? 2.816 -12.459 23.730 1.00 92.50 169 PRO A O 1
ATOM 1370 N N . LYS A 1 170 ? 1.213 -11.159 22.838 1.00 92.00 170 LYS A N 1
ATOM 1371 C CA . LYS A 1 170 ? 0.120 -12.132 23.004 1.00 92.00 170 LYS A CA 1
ATOM 1372 C C . LYS A 1 170 ? -0.050 -13.047 21.787 1.00 92.00 170 LYS A C 1
ATOM 1374 O O . LYS A 1 170 ? -0.600 -14.138 21.922 1.00 92.00 170 LYS A O 1
ATOM 1379 N N . LEU A 1 171 ? 0.412 -12.598 20.621 1.00 89.88 171 LEU A N 1
ATOM 1380 C CA . LEU A 1 171 ? 0.211 -13.239 19.322 1.00 89.88 171 LEU A CA 1
ATOM 1381 C C . LEU A 1 171 ? 1.373 -14.147 18.895 1.00 89.88 171 LEU A C 1
ATOM 1383 O O . LEU A 1 171 ? 1.177 -15.041 18.074 1.00 89.88 171 LEU A O 1
ATOM 1387 N N . VAL A 1 172 ? 2.571 -13.937 19.442 1.00 90.69 172 VAL A N 1
ATOM 1388 C CA . VAL A 1 172 ? 3.751 -14.757 19.138 1.00 90.69 172 VAL A CA 1
ATOM 1389 C C . VAL A 1 172 ? 3.878 -15.957 20.080 1.00 90.69 172 VAL A C 1
ATOM 1391 O O . VAL A 1 172 ? 3.441 -15.937 21.235 1.00 90.69 172 VAL A O 1
ATOM 1394 N N . ALA A 1 173 ? 4.469 -17.034 19.577 1.00 88.19 173 ALA A N 1
ATOM 1395 C CA . ALA A 1 173 ? 4.918 -18.170 20.365 1.00 88.19 173 ALA A CA 1
ATOM 1396 C C . ALA A 1 173 ? 6.233 -17.843 21.100 1.00 88.19 173 ALA A C 1
ATOM 1398 O O . ALA A 1 173 ? 6.794 -16.754 20.975 1.00 88.19 173 ALA A O 1
ATOM 1399 N N . GLN A 1 174 ? 6.731 -18.792 21.900 1.00 85.50 174 GLN A N 1
ATOM 1400 C CA . GLN A 1 174 ? 7.973 -18.618 22.672 1.00 85.50 174 GLN A CA 1
ATOM 1401 C C . GLN A 1 174 ? 9.203 -18.369 21.790 1.00 85.50 174 GLN A C 1
ATOM 1403 O O . GLN A 1 174 ? 10.178 -17.780 22.245 1.00 85.50 174 GLN A O 1
ATOM 1408 N N . ASP A 1 175 ? 9.159 -18.813 20.537 1.00 81.00 175 ASP A N 1
ATOM 1409 C CA . ASP A 1 175 ? 10.215 -18.600 19.553 1.00 81.00 175 ASP A CA 1
ATOM 1410 C C . ASP A 1 175 ? 10.117 -17.253 18.818 1.00 81.00 175 ASP A C 1
ATOM 1412 O O . ASP A 1 175 ? 10.939 -16.976 17.945 1.00 81.00 175 ASP A O 1
ATOM 1416 N N . GLY A 1 176 ? 9.136 -16.418 19.171 1.00 84.19 176 GLY A N 1
ATOM 1417 C CA . GLY A 1 176 ? 8.934 -15.097 18.587 1.00 84.19 176 GLY A CA 1
ATOM 1418 C C . GLY A 1 176 ? 8.237 -15.105 17.227 1.00 84.19 176 GLY A C 1
ATOM 1419 O O . GLY A 1 176 ? 8.122 -14.034 16.635 1.00 84.19 176 GLY A O 1
ATOM 1420 N N . ILE A 1 177 ? 7.772 -16.263 16.745 1.00 86.00 177 ILE A N 1
ATOM 1421 C CA . ILE A 1 177 ? 6.996 -16.395 15.505 1.00 86.00 177 ILE A CA 1
ATOM 1422 C C . ILE A 1 177 ? 5.508 -16.274 15.831 1.00 86.00 177 ILE A C 1
ATOM 1424 O O . ILE A 1 177 ? 5.050 -16.764 16.863 1.00 86.00 177 ILE A O 1
ATOM 1428 N N . LEU A 1 178 ? 4.732 -15.625 14.959 1.00 87.44 178 LEU A N 1
ATOM 1429 C CA . LEU A 1 178 ? 3.276 -15.595 15.099 1.00 87.44 178 LEU A CA 1
ATOM 1430 C C . LEU A 1 178 ? 2.690 -17.004 15.125 1.00 87.44 178 LEU A C 1
ATOM 1432 O O . LEU A 1 178 ? 3.002 -17.844 14.282 1.00 87.44 178 LEU A O 1
ATOM 1436 N N . LYS A 1 179 ? 1.802 -17.223 16.089 1.00 88.44 179 LYS A N 1
ATOM 1437 C CA . LYS A 1 179 ? 1.023 -18.449 16.220 1.00 88.44 179 LYS A CA 1
ATOM 1438 C C . LYS A 1 179 ? 0.088 -18.597 15.028 1.00 88.44 179 LYS A C 1
ATOM 1440 O O . LYS A 1 179 ? -0.772 -17.744 14.801 1.00 88.44 179 LYS A O 1
ATOM 1445 N N . GLU A 1 180 ? 0.266 -19.660 14.250 1.00 84.44 180 GLU A N 1
ATOM 1446 C CA . GLU A 1 180 ? -0.480 -19.854 13.004 1.00 84.44 180 GLU A CA 1
ATOM 1447 C C . GLU A 1 180 ? -1.981 -20.053 13.230 1.00 84.44 180 GLU A C 1
ATOM 1449 O O . GLU A 1 180 ? -2.769 -19.764 12.326 1.00 84.44 180 GLU A O 1
ATOM 1454 N N . GLU A 1 181 ? -2.381 -20.504 14.422 1.00 87.69 181 GLU A N 1
ATOM 1455 C CA . GLU A 1 181 ? -3.778 -20.609 14.841 1.00 87.69 181 GLU A CA 1
ATOM 1456 C C . GLU A 1 181 ? -4.463 -19.243 15.007 1.00 87.69 181 GLU A C 1
ATOM 1458 O O . GLU A 1 181 ? -5.687 -19.164 14.940 1.00 87.69 181 GLU A O 1
ATOM 1463 N N . TYR A 1 182 ? -3.698 -18.160 15.183 1.00 89.00 182 TYR A N 1
ATOM 1464 C CA . TYR A 1 182 ? -4.238 -16.802 15.317 1.00 89.00 182 TYR A CA 1
ATOM 1465 C C . TYR A 1 182 ? -4.337 -16.055 13.989 1.00 89.00 182 TYR A C 1
ATOM 1467 O O . TYR A 1 182 ? -4.878 -14.948 13.944 1.00 89.00 182 TYR A O 1
ATOM 1475 N N . LEU A 1 183 ? -3.816 -16.634 12.909 1.00 82.38 183 LEU A N 1
ATOM 1476 C CA . LEU A 1 183 ? -3.840 -16.033 11.584 1.00 82.38 183 LEU A CA 1
ATOM 1477 C C . LEU A 1 183 ? -5.087 -16.467 10.805 1.00 82.38 183 LEU A C 1
ATOM 1479 O O . LEU A 1 183 ? -5.629 -17.552 11.019 1.00 82.38 183 LEU A O 1
ATOM 1483 N N . SER A 1 184 ? -5.541 -15.622 9.883 1.00 77.31 184 SER A N 1
ATOM 1484 C CA . SER A 1 184 ? -6.529 -15.990 8.863 1.00 77.31 184 SER A CA 1
ATOM 1485 C C . SER A 1 184 ? -5.981 -17.042 7.894 1.00 77.31 184 SER A C 1
ATOM 1487 O O . SER A 1 184 ? -4.801 -17.393 7.920 1.00 77.31 184 SER A O 1
ATOM 1489 N N . GLU A 1 185 ? -6.845 -17.547 7.013 1.00 73.06 185 GLU A N 1
ATOM 1490 C CA . GLU A 1 185 ? -6.487 -18.539 5.989 1.00 73.06 185 GLU A CA 1
ATOM 1491 C C . GLU A 1 185 ? -5.354 -18.061 5.070 1.00 73.06 185 GLU A C 1
ATOM 1493 O O . GLU A 1 185 ? -4.470 -18.839 4.713 1.00 73.06 185 GLU A O 1
ATOM 1498 N N . ASP A 1 186 ? -5.294 -16.757 4.786 1.00 66.44 186 ASP A N 1
ATOM 1499 C CA . ASP A 1 186 ? -4.196 -16.145 4.033 1.00 66.44 186 ASP A CA 1
ATOM 1500 C C . ASP A 1 186 ? -2.841 -16.170 4.767 1.00 66.44 186 ASP A C 1
ATOM 1502 O O . ASP A 1 186 ? -1.798 -15.952 4.143 1.00 66.44 186 ASP A O 1
ATOM 1506 N N . LYS A 1 187 ? -2.826 -16.497 6.067 1.00 74.00 187 LYS A N 1
ATOM 1507 C CA . LYS A 1 187 ? -1.653 -16.512 6.956 1.00 74.00 187 LYS A CA 1
ATOM 1508 C C . LYS A 1 187 ? -0.901 -15.175 7.018 1.00 74.00 187 LYS A C 1
ATOM 1510 O O . LYS A 1 187 ? 0.294 -15.161 7.312 1.00 74.00 187 LYS A O 1
ATOM 1515 N N . MET A 1 188 ? -1.577 -14.067 6.724 1.00 71.12 188 MET A N 1
ATOM 1516 C CA . MET A 1 188 ? -1.013 -12.711 6.735 1.00 71.12 188 MET A CA 1
ATOM 1517 C C . MET A 1 188 ? -1.723 -11.803 7.734 1.00 71.12 188 MET A C 1
ATOM 1519 O O . MET A 1 188 ? -1.063 -10.991 8.385 1.00 71.12 188 MET A O 1
ATOM 1523 N N . HIS A 1 189 ? -3.043 -11.945 7.868 1.00 79.75 189 HIS A N 1
ATOM 1524 C CA . HIS A 1 189 ? -3.839 -11.147 8.796 1.00 79.75 189 HIS A CA 1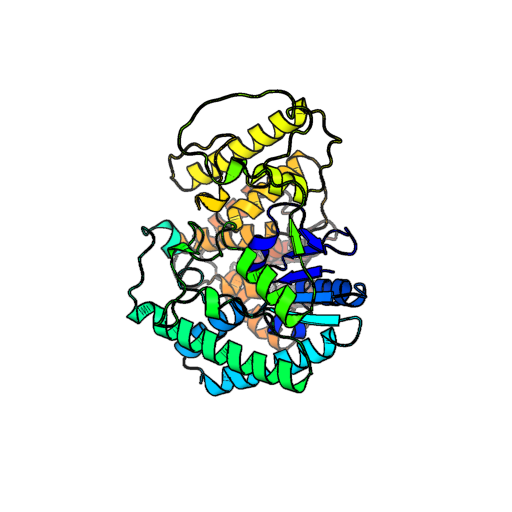
ATOM 1525 C C . HIS A 1 189 ? -4.178 -11.930 10.064 1.00 79.75 189 HIS A C 1
ATOM 1527 O O . HIS A 1 189 ? -4.110 -13.159 10.110 1.00 79.75 189 HIS A O 1
ATOM 1533 N N . ILE A 1 190 ? -4.544 -11.204 11.119 1.00 83.31 190 ILE A N 1
ATOM 1534 C CA . ILE A 1 190 ? -5.080 -11.812 12.333 1.00 83.31 190 ILE A CA 1
ATOM 1535 C C . ILE A 1 190 ? -6.516 -12.252 12.072 1.00 83.31 190 ILE A C 1
ATOM 1537 O O . ILE A 1 190 ? -7.344 -11.494 11.562 1.00 83.31 190 ILE A O 1
ATOM 1541 N N . ASN A 1 191 ? -6.821 -13.491 12.442 1.00 81.69 191 ASN A N 1
ATOM 1542 C CA . ASN A 1 191 ? -8.181 -13.991 12.411 1.00 81.69 191 ASN A CA 1
ATOM 1543 C C . ASN A 1 191 ? -9.033 -13.160 13.381 1.00 81.69 191 ASN A C 1
ATOM 1545 O O . ASN A 1 191 ? -8.656 -12.924 14.527 1.00 81.69 191 ASN A O 1
ATOM 1549 N N . SER A 1 192 ? -10.205 -12.720 12.923 1.00 76.31 192 SER A N 1
ATOM 1550 C CA . SER A 1 192 ? -11.078 -11.839 13.698 1.00 76.31 192 SER A CA 1
ATOM 1551 C C . SER A 1 192 ? -11.582 -12.428 15.011 1.00 76.31 192 SER A C 1
ATOM 1553 O O . SER A 1 192 ? -12.113 -11.678 15.813 1.00 76.31 192 SER A O 1
ATOM 1555 N N . LEU A 1 193 ? -11.463 -13.742 15.224 1.00 79.88 193 LEU A N 1
ATOM 1556 C CA . LEU A 1 193 ? -11.735 -14.371 16.521 1.00 79.88 193 LEU A CA 1
ATOM 1557 C C . LEU A 1 193 ? -10.725 -13.949 17.605 1.00 79.88 193 LEU A C 1
ATOM 1559 O O . LEU A 1 193 ? -10.994 -14.109 18.792 1.00 79.88 193 LEU A O 1
ATOM 1563 N N . TYR A 1 194 ? -9.576 -13.402 17.204 1.00 87.25 194 TYR A N 1
ATOM 1564 C CA . TYR A 1 194 ? -8.478 -12.991 18.079 1.00 87.25 194 TYR A CA 1
ATOM 1565 C C . TYR A 1 194 ? -8.237 -11.473 18.063 1.00 87.25 194 TYR A C 1
ATOM 1567 O O . TYR A 1 194 ? -7.207 -10.990 18.537 1.00 87.25 194 TYR A O 1
ATOM 1575 N N . ASP A 1 195 ? -9.182 -10.689 17.542 1.00 84.69 195 ASP A N 1
ATOM 1576 C CA . ASP A 1 195 ? -9.090 -9.226 17.515 1.00 84.69 195 ASP A CA 1
ATOM 1577 C C . ASP A 1 195 ? -9.111 -8.591 18.918 1.00 84.69 195 ASP A C 1
ATOM 1579 O O . ASP A 1 195 ? -8.554 -7.509 19.118 1.00 84.69 195 ASP A O 1
ATOM 1583 N N . GLN A 1 196 ? -9.651 -9.301 19.912 1.00 88.88 196 GLN A N 1
ATOM 1584 C CA . GLN A 1 196 ? -9.650 -8.902 21.318 1.00 88.88 196 GLN A CA 1
ATOM 1585 C C . GLN A 1 196 ? -8.239 -8.585 21.837 1.00 88.88 196 GLN A C 1
ATOM 1587 O O . GLN A 1 196 ? -8.082 -7.715 22.693 1.00 88.88 196 GLN A O 1
ATOM 1592 N N . PHE A 1 197 ? -7.187 -9.205 21.286 1.00 92.31 197 PHE A N 1
ATOM 1593 C CA . PHE A 1 197 ? -5.809 -8.859 21.645 1.00 92.31 197 PHE A CA 1
ATOM 1594 C C . PHE A 1 197 ? -5.458 -7.405 21.310 1.00 92.31 197 PHE A C 1
ATOM 1596 O O . PHE A 1 197 ? -4.747 -6.758 22.084 1.00 92.31 197 PHE A O 1
ATOM 1603 N N . TYR A 1 198 ? -5.990 -6.864 20.211 1.00 92.44 198 TYR A N 1
ATOM 1604 C CA . TYR A 1 198 ? -5.860 -5.445 19.896 1.00 92.44 198 TYR A CA 1
ATOM 1605 C C . TYR A 1 198 ? -6.668 -4.581 20.861 1.00 92.44 198 TYR A C 1
ATOM 1607 O O . TYR A 1 198 ? -6.162 -3.563 21.327 1.00 92.44 198 TYR A O 1
ATOM 1615 N N . TYR A 1 199 ? -7.903 -4.970 21.181 1.00 93.25 199 TYR A N 1
ATOM 1616 C CA . TYR A 1 199 ? -8.767 -4.188 22.073 1.00 93.25 199 TYR A CA 1
ATOM 1617 C C . TYR A 1 199 ? -8.182 -4.092 23.481 1.00 93.25 199 TYR A C 1
ATOM 1619 O O . TYR A 1 199 ? -8.177 -3.014 24.076 1.00 93.25 199 TYR A O 1
ATOM 1627 N N . ASP A 1 200 ? -7.623 -5.189 23.987 1.00 94.75 200 ASP A N 1
ATOM 1628 C CA . ASP A 1 200 ? -6.934 -5.225 25.272 1.00 94.75 200 ASP A CA 1
ATOM 1629 C C . ASP A 1 200 ? -5.739 -4.269 25.305 1.00 94.75 200 ASP A C 1
ATOM 1631 O O . ASP A 1 200 ? -5.568 -3.527 26.274 1.00 94.75 200 ASP A O 1
ATOM 1635 N N . GLU A 1 201 ? -4.906 -4.270 24.261 1.00 96.81 201 GLU A N 1
ATOM 1636 C CA . GLU A 1 201 ? -3.743 -3.381 24.200 1.00 96.81 201 GLU A CA 1
ATOM 1637 C C . GLU A 1 201 ? -4.152 -1.921 23.965 1.00 96.81 201 GLU A C 1
ATOM 1639 O O . GLU A 1 201 ? -3.548 -1.028 24.549 1.00 96.81 201 GLU A O 1
ATOM 1644 N N . ILE A 1 202 ? -5.227 -1.648 23.219 1.00 96.56 202 ILE A N 1
ATOM 1645 C CA . ILE A 1 202 ? -5.808 -0.299 23.111 1.00 96.56 202 ILE A CA 1
ATOM 1646 C C . ILE A 1 202 ? -6.309 0.179 24.480 1.00 96.56 202 ILE A C 1
ATOM 1648 O O . ILE A 1 202 ? -6.016 1.306 24.888 1.00 96.56 202 ILE A O 1
ATOM 1652 N N . LYS A 1 203 ? -7.005 -0.675 25.235 1.00 96.94 203 LYS A N 1
ATOM 1653 C CA . LYS A 1 203 ? -7.467 -0.355 26.590 1.00 96.94 203 LYS A CA 1
ATOM 1654 C C . LYS A 1 203 ? -6.303 -0.094 27.535 1.00 96.94 203 LYS A C 1
ATOM 1656 O O . LYS A 1 203 ? -6.334 0.877 28.283 1.00 96.94 203 LYS A O 1
ATOM 1661 N N . LYS A 1 204 ? -5.274 -0.934 27.489 1.00 97.50 204 LYS A N 1
ATOM 1662 C CA . LYS A 1 204 ? -4.074 -0.813 28.321 1.00 97.50 204 LYS A CA 1
ATOM 1663 C C . LYS A 1 204 ? -3.266 0.442 27.992 1.00 97.50 204 LYS A C 1
ATOM 1665 O O . LYS A 1 204 ? -2.879 1.156 28.912 1.00 97.50 204 LYS A O 1
ATOM 1670 N N . SER A 1 205 ? -3.023 0.720 26.713 1.00 97.19 205 SER A N 1
ATOM 1671 C CA . SER A 1 205 ? -2.169 1.834 26.288 1.00 97.19 205 SER A CA 1
ATOM 1672 C C . SER A 1 205 ? -2.893 3.178 26.292 1.00 97.19 205 SER A C 1
ATOM 1674 O O . SER A 1 205 ? -2.264 4.199 26.563 1.00 97.19 205 SER A O 1
ATOM 1676 N N . LEU A 1 206 ? -4.195 3.203 25.982 1.00 96.75 206 LEU A N 1
ATOM 1677 C CA . LEU A 1 206 ? -4.955 4.447 25.796 1.00 96.75 206 LEU A CA 1
ATOM 1678 C C . LEU A 1 206 ? -6.056 4.671 26.846 1.00 96.75 206 LEU A C 1
ATOM 1680 O O . LEU A 1 206 ? -6.637 5.755 26.896 1.00 96.75 206 LEU A O 1
ATOM 1684 N N . GLY A 1 207 ? -6.381 3.666 27.665 1.00 96.19 207 GLY A N 1
ATOM 1685 C CA . GLY A 1 207 ? -7.486 3.727 28.630 1.00 96.19 207 GLY A CA 1
ATOM 1686 C C . GLY A 1 207 ? -8.878 3.607 27.999 1.00 96.19 207 GLY A C 1
ATOM 1687 O O . GLY A 1 207 ? -9.868 3.991 28.626 1.00 96.19 207 GLY A O 1
ATOM 1688 N N . ILE A 1 208 ? -8.969 3.117 26.758 1.00 95.06 208 ILE A N 1
ATOM 1689 C CA . ILE A 1 208 ? -10.212 3.080 25.976 1.00 95.06 208 ILE A CA 1
ATOM 1690 C C . ILE A 1 208 ? -10.678 1.639 25.810 1.00 95.06 208 ILE A C 1
ATOM 1692 O O . ILE A 1 208 ? -10.029 0.847 25.134 1.00 95.06 208 ILE A O 1
ATOM 1696 N N . THR A 1 209 ? -11.831 1.310 26.387 1.00 95.06 209 THR A N 1
ATOM 1697 C CA . THR A 1 209 ? -12.514 0.049 26.089 1.00 95.06 209 THR A CA 1
ATOM 1698 C C . THR A 1 209 ? -13.226 0.182 24.746 1.00 95.06 209 THR A C 1
ATOM 1700 O O . THR A 1 209 ? -14.113 1.026 24.597 1.00 95.06 209 THR A O 1
ATOM 1703 N N . LEU A 1 210 ? -12.843 -0.647 23.779 1.00 92.00 210 LEU A N 1
ATOM 1704 C CA . LEU A 1 210 ? -13.589 -0.829 22.539 1.00 92.00 210 LEU A CA 1
ATOM 1705 C C . LEU A 1 210 ? -14.532 -2.021 22.689 1.00 92.00 210 LEU A C 1
ATOM 1707 O O . LEU A 1 210 ? -14.154 -3.039 23.265 1.00 92.00 210 LEU A O 1
ATOM 1711 N N . ILE A 1 211 ? -15.746 -1.883 22.167 1.00 88.81 211 ILE A N 1
ATOM 1712 C CA . ILE A 1 211 ? -16.740 -2.953 22.101 1.00 88.81 211 ILE A CA 1
ATOM 1713 C C . ILE A 1 211 ? -17.268 -3.071 20.674 1.00 88.81 211 ILE A C 1
ATOM 1715 O O . ILE A 1 211 ? -17.336 -2.088 19.929 1.00 88.81 211 ILE A O 1
ATOM 1719 N N . ARG A 1 212 ? -17.661 -4.284 20.290 1.00 83.19 212 ARG A N 1
ATOM 1720 C CA . ARG A 1 212 ? -18.245 -4.559 18.979 1.00 83.19 212 ARG A CA 1
ATOM 1721 C C . ARG A 1 212 ? -19.771 -4.542 19.079 1.00 83.19 212 ARG A C 1
ATOM 1723 O O . ARG A 1 212 ? -20.366 -5.330 19.808 1.00 83.19 212 ARG A O 1
ATOM 1730 N N . LYS A 1 213 ? -20.421 -3.647 18.337 1.00 77.25 213 LYS A N 1
ATOM 1731 C CA . LYS A 1 213 ? -21.880 -3.494 18.300 1.00 77.25 213 LYS A CA 1
ATOM 1732 C C . LYS A 1 213 ? -22.484 -4.412 17.233 1.00 77.25 213 LYS A C 1
ATOM 1734 O O . LYS A 1 213 ? -22.141 -4.312 16.056 1.00 77.25 213 LYS A O 1
ATOM 1739 N N . GLY A 1 214 ? -23.425 -5.272 17.631 1.00 61.97 214 GLY A N 1
ATOM 1740 C CA . GLY A 1 214 ? -24.228 -6.082 16.702 1.00 61.97 214 GLY A CA 1
ATOM 1741 C C . GLY A 1 214 ? -23.632 -7.436 16.297 1.00 61.97 214 GLY A C 1
ATOM 1742 O O . GLY A 1 214 ? -24.015 -7.957 15.244 1.00 61.97 214 GLY A O 1
ATOM 1743 N N . PHE A 1 215 ? -22.723 -7.983 17.110 1.00 46.72 215 PHE A N 1
ATOM 1744 C CA . PHE A 1 215 ? -22.310 -9.388 17.065 1.00 46.72 215 PHE A CA 1
ATOM 1745 C C . PHE A 1 215 ? -23.251 -10.195 17.971 1.00 46.72 215 PHE A C 1
ATOM 1747 O O . PHE A 1 215 ? -23.348 -9.899 19.159 1.00 46.72 215 PHE A O 1
ATOM 1754 N N . ILE A 1 216 ? -23.986 -11.156 17.409 1.00 43.38 216 ILE A N 1
ATOM 1755 C CA . ILE A 1 216 ? -24.729 -12.147 18.197 1.00 43.38 216 ILE A CA 1
ATOM 1756 C C . ILE A 1 216 ? -23.751 -13.306 18.415 1.00 43.38 216 ILE A C 1
ATOM 1758 O O . ILE A 1 216 ? -23.145 -13.777 17.457 1.00 43.38 216 ILE A O 1
ATOM 1762 N N . GLU A 1 217 ? -23.574 -13.748 19.662 1.00 39.81 217 GLU A N 1
ATOM 1763 C CA . GLU A 1 217 ? -22.651 -14.830 20.063 1.00 39.81 217 GLU A CA 1
ATOM 1764 C C . GLU A 1 217 ? -22.849 -16.159 19.303 1.00 39.81 217 GLU A C 1
ATOM 1766 O O . GLU A 1 217 ? -21.973 -17.020 19.336 1.00 39.81 217 GLU A O 1
ATOM 1771 N N . SER A 1 218 ? -23.956 -16.325 18.570 1.00 39.22 218 SER A N 1
ATOM 1772 C CA . SER A 1 218 ? -24.252 -17.515 17.766 1.00 39.22 218 SER A CA 1
ATOM 1773 C C . SER A 1 218 ? -23.274 -17.766 16.612 1.00 39.22 218 SER A C 1
ATOM 1775 O O . SER A 1 218 ? -23.216 -18.887 16.122 1.00 39.22 218 SER A O 1
ATOM 1777 N N . ASP A 1 219 ? -22.475 -16.777 16.198 1.00 37.81 219 ASP A N 1
ATOM 1778 C CA . ASP A 1 219 ? -21.470 -16.959 15.135 1.00 37.81 219 ASP A CA 1
ATOM 1779 C C . ASP A 1 219 ? -20.181 -17.659 15.623 1.00 37.81 219 ASP A C 1
ATOM 1781 O O . ASP A 1 219 ? -19.293 -17.942 14.820 1.00 37.81 219 ASP A O 1
ATOM 1785 N N . ILE A 1 220 ? -20.051 -17.937 16.929 1.00 39.53 220 ILE A N 1
ATOM 1786 C CA . ILE A 1 220 ? -18.843 -18.542 17.528 1.00 39.53 220 ILE A CA 1
ATOM 1787 C C . ILE A 1 220 ? -18.961 -20.076 17.646 1.00 39.53 220 ILE A C 1
ATOM 1789 O O . ILE A 1 220 ? -17.947 -20.762 17.754 1.00 39.53 220 ILE A O 1
ATOM 1793 N N . PHE A 1 221 ? -20.166 -20.646 17.524 1.00 34.34 221 PHE A N 1
ATOM 1794 C CA . PHE A 1 221 ? -20.384 -22.099 17.536 1.00 34.34 221 PHE A CA 1
ATOM 1795 C C . PHE A 1 221 ? -21.433 -22.517 16.501 1.00 34.34 221 PHE A C 1
ATOM 1797 O O . PHE A 1 221 ? -22.578 -22.807 16.829 1.00 34.34 221 PHE A O 1
ATOM 1804 N N . GLY A 1 222 ? -21.020 -22.557 15.236 1.00 33.41 222 GLY A N 1
ATOM 1805 C CA . GLY A 1 222 ? -21.762 -23.188 14.145 1.00 33.41 222 GLY A CA 1
ATOM 1806 C C . GLY A 1 222 ? -21.031 -24.428 13.644 1.00 33.41 222 GLY A C 1
ATOM 1807 O O . GLY A 1 222 ? -20.604 -24.467 12.495 1.00 33.41 222 GLY A O 1
ATOM 1808 N N . SER A 1 223 ? -20.823 -25.414 14.520 1.00 34.97 223 SER A N 1
ATOM 1809 C CA . SER A 1 223 ? -20.639 -26.793 14.074 1.00 34.97 223 SER A CA 1
ATOM 1810 C C . SER A 1 223 ? -22.001 -27.293 13.594 1.00 34.97 223 SER A C 1
ATOM 1812 O O . SER A 1 223 ? -22.947 -27.320 14.376 1.00 34.97 223 SER A O 1
ATOM 1814 N N . ASP A 1 224 ? -22.051 -27.687 12.328 1.00 29.81 224 ASP A N 1
ATOM 1815 C CA . ASP A 1 224 ? -23.142 -28.379 11.638 1.00 29.81 224 ASP A CA 1
ATOM 1816 C C . ASP A 1 224 ? -24.165 -27.486 10.917 1.00 29.81 224 ASP A C 1
ATOM 1818 O O . ASP A 1 224 ? -24.691 -26.497 11.422 1.00 29.81 224 ASP A O 1
ATOM 1822 N N . GLY A 1 225 ? -24.377 -27.840 9.647 1.00 34.56 225 GLY A N 1
ATOM 1823 C CA . GLY A 1 225 ? -25.108 -27.053 8.669 1.00 34.56 225 GLY A CA 1
ATOM 1824 C C . GLY A 1 225 ? -26.624 -26.999 8.858 1.00 34.56 225 GLY A C 1
ATOM 1825 O O . GLY A 1 225 ? -27.233 -27.709 9.646 1.00 34.56 225 GLY A O 1
ATOM 1826 N N . HIS A 1 226 ? -27.221 -26.173 8.001 1.00 30.22 226 HIS A N 1
ATOM 1827 C CA . HIS A 1 226 ? -28.644 -26.112 7.676 1.00 30.22 226 HIS A CA 1
ATOM 1828 C C . HIS A 1 226 ? -29.626 -25.729 8.804 1.00 30.22 226 HIS A C 1
ATOM 1830 O O . HIS A 1 226 ? -30.308 -26.546 9.408 1.00 30.22 226 HIS A O 1
ATOM 1836 N N . SER A 1 227 ? -29.900 -24.422 8.809 1.00 29.70 227 SER A N 1
ATOM 1837 C CA . SER A 1 227 ? -31.242 -23.832 8.684 1.00 29.70 227 SER A CA 1
ATOM 1838 C C . SER A 1 227 ? -31.921 -23.208 9.916 1.00 29.70 227 SER A C 1
ATOM 1840 O O . SER A 1 227 ? -32.157 -23.838 10.937 1.00 29.70 227 SER A O 1
ATOM 1842 N N . LEU A 1 228 ? -32.370 -21.974 9.636 1.00 30.66 228 LEU A N 1
ATOM 1843 C CA . LEU A 1 228 ? -33.657 -21.337 9.953 1.00 30.66 228 LEU A CA 1
ATOM 1844 C C . LEU A 1 228 ? -33.904 -20.658 11.312 1.00 30.66 228 LEU A C 1
ATOM 1846 O O . LEU A 1 228 ? -33.743 -21.220 12.386 1.00 30.66 228 LEU A O 1
ATOM 1850 N N . GLY A 1 229 ? -34.434 -19.431 11.185 1.00 25.84 229 GLY A N 1
ATOM 1851 C CA . GLY A 1 229 ? -35.058 -18.617 12.231 1.00 25.84 229 GLY A CA 1
ATOM 1852 C C . GLY A 1 229 ? -35.026 -17.114 11.902 1.00 25.84 229 GLY A C 1
ATOM 1853 O O . GLY A 1 229 ? -34.416 -16.332 12.615 1.00 25.84 229 GLY A O 1
ATOM 1854 N N . SER A 1 230 ? -35.392 -16.673 10.693 1.00 37.75 230 SER A N 1
ATOM 1855 C CA . SER A 1 230 ? -36.727 -16.132 10.358 1.00 37.75 230 SER A CA 1
ATOM 1856 C C . SER A 1 230 ? -37.317 -15.115 11.358 1.00 37.75 230 SER A C 1
ATOM 1858 O O . SER A 1 230 ? -38.331 -15.381 11.984 1.00 37.75 230 SER A O 1
ATOM 1860 N N . GLU A 1 231 ? -36.698 -13.935 11.461 1.00 29.41 231 GLU A N 1
ATOM 1861 C CA . GLU A 1 231 ? -37.387 -12.638 11.679 1.00 29.41 231 GLU A CA 1
ATOM 1862 C C . GLU A 1 231 ? -36.431 -11.441 11.496 1.00 29.41 231 GLU A C 1
ATOM 1864 O O . GLU A 1 231 ? -36.861 -10.334 11.174 1.00 29.41 231 GLU A O 1
ATOM 1869 N N . MET A 1 232 ? -35.112 -11.671 11.537 1.00 30.12 232 MET A N 1
ATOM 1870 C CA . MET A 1 232 ? -34.098 -10.664 11.186 1.00 30.12 232 MET A CA 1
ATOM 1871 C C . MET A 1 232 ? -33.853 -10.473 9.678 1.00 30.12 232 MET A C 1
ATOM 1873 O O . MET A 1 232 ? -33.077 -9.602 9.294 1.00 30.12 232 MET A O 1
ATOM 1877 N N . ALA A 1 233 ? -34.574 -11.186 8.806 1.00 30.38 233 ALA A N 1
ATOM 1878 C CA . ALA A 1 233 ? -34.461 -11.060 7.346 1.00 30.38 233 ALA A CA 1
ATOM 1879 C C . ALA A 1 233 ? -34.891 -9.682 6.783 1.00 30.38 233 ALA A C 1
ATOM 1881 O O . ALA A 1 233 ? -34.763 -9.442 5.586 1.00 30.38 233 ALA A O 1
ATOM 1882 N N . LYS A 1 234 ? -35.376 -8.756 7.626 1.00 31.47 234 LYS A N 1
ATOM 1883 C CA . LYS A 1 234 ? -35.616 -7.349 7.247 1.00 31.47 234 LYS A CA 1
ATOM 1884 C C . LYS A 1 234 ? -34.381 -6.456 7.349 1.00 31.47 234 LYS A C 1
ATOM 1886 O O . LYS A 1 234 ? -34.372 -5.385 6.753 1.00 31.47 234 LYS A O 1
ATOM 1891 N N . TYR A 1 235 ? -33.330 -6.909 8.022 1.00 32.72 235 TYR A N 1
ATOM 1892 C CA . TYR A 1 235 ? -31.998 -6.352 7.859 1.00 32.72 235 TYR A CA 1
ATOM 1893 C C . TYR A 1 235 ? -31.209 -7.364 7.048 1.00 32.72 235 TYR A C 1
ATOM 1895 O O . TYR A 1 235 ? -30.523 -8.220 7.603 1.00 32.72 235 TYR A O 1
ATOM 1903 N N . VAL A 1 236 ? -31.325 -7.276 5.722 1.00 31.81 236 VAL A N 1
ATOM 1904 C CA . VAL A 1 236 ? -30.321 -7.840 4.819 1.00 31.81 236 VAL A CA 1
ATOM 1905 C C . VAL A 1 236 ? -29.022 -7.104 5.148 1.00 31.81 236 VAL A C 1
ATOM 1907 O O . VAL A 1 236 ? -28.688 -6.084 4.553 1.00 31.81 236 VAL A O 1
ATOM 1910 N N . LYS A 1 237 ? -28.322 -7.567 6.191 1.00 36.22 237 LYS A N 1
ATOM 1911 C CA . LYS A 1 237 ? -26.916 -7.270 6.415 1.00 36.22 237 LYS A CA 1
ATOM 1912 C C . LYS A 1 237 ? -26.243 -7.805 5.164 1.00 36.22 237 LYS A C 1
ATOM 1914 O O . LYS A 1 237 ? -26.069 -9.012 5.029 1.00 36.22 237 LYS A O 1
ATOM 1919 N N . PHE A 1 238 ? -25.949 -6.905 4.230 1.00 36.62 238 PHE A N 1
ATOM 1920 C CA . PHE A 1 238 ? -25.005 -7.168 3.162 1.00 36.62 238 PHE A CA 1
ATOM 1921 C C . PHE A 1 238 ? -23.798 -7.835 3.812 1.00 36.62 238 PHE A C 1
ATOM 1923 O O . PHE A 1 238 ? -23.161 -7.253 4.693 1.00 36.62 238 PHE A O 1
ATOM 1930 N N . ASP A 1 239 ? -23.557 -9.093 3.460 1.00 39.31 239 ASP A N 1
ATOM 1931 C CA . ASP A 1 239 ? -22.379 -9.801 3.915 1.00 39.31 239 ASP A CA 1
ATOM 1932 C C . ASP A 1 239 ? -21.170 -9.043 3.360 1.00 39.31 239 ASP A C 1
ATOM 1934 O O . ASP A 1 239 ? -20.857 -9.124 2.174 1.00 39.31 239 ASP A O 1
ATOM 1938 N N . ASN A 1 240 ? -20.543 -8.209 4.190 1.00 44.69 240 ASN A N 1
ATOM 1939 C CA . ASN A 1 240 ? -19.458 -7.304 3.797 1.00 44.69 240 ASN A CA 1
ATOM 1940 C C . ASN A 1 240 ? -18.183 -8.050 3.352 1.00 44.69 240 ASN A C 1
ATOM 1942 O O . ASN A 1 240 ? -17.141 -7.418 3.193 1.00 44.69 240 ASN A O 1
ATOM 1946 N N . LYS A 1 241 ? -18.242 -9.378 3.220 1.00 45.62 241 LYS A N 1
ATOM 1947 C CA . LYS A 1 241 ? -17.111 -10.258 2.944 1.00 45.62 241 LYS A CA 1
ATOM 1948 C C . LYS A 1 241 ? -16.934 -10.590 1.468 1.00 45.62 241 LYS A C 1
ATOM 1950 O O . LYS A 1 241 ? -15.824 -10.917 1.091 1.00 45.62 241 LYS A O 1
ATOM 1955 N N . THR A 1 242 ? -17.969 -10.480 0.633 1.00 52.59 242 THR A N 1
ATOM 1956 C CA . THR A 1 242 ? -17.817 -10.795 -0.795 1.00 52.59 242 THR A CA 1
ATOM 1957 C C . THR A 1 242 ? -17.246 -9.606 -1.559 1.00 52.59 242 THR A C 1
ATOM 1959 O O . THR A 1 242 ? -17.651 -8.456 -1.332 1.00 52.59 242 THR A O 1
ATOM 1962 N N . PHE A 1 243 ? -16.350 -9.882 -2.514 1.00 57.97 243 PHE A N 1
ATOM 1963 C CA . PHE A 1 243 ? -15.835 -8.896 -3.471 1.00 57.97 243 PHE A CA 1
ATOM 1964 C C . PHE A 1 243 ? -16.948 -7.989 -4.007 1.00 57.97 243 PHE A C 1
ATOM 1966 O O . PHE A 1 243 ? -16.815 -6.770 -3.969 1.00 57.97 243 PHE A O 1
ATOM 1973 N N . PHE A 1 244 ? -18.085 -8.568 -4.411 1.00 59.47 244 PHE A N 1
ATOM 1974 C CA . PHE A 1 244 ? -19.225 -7.825 -4.944 1.00 59.47 244 PHE A CA 1
ATOM 1975 C C . PHE A 1 244 ? -19.754 -6.767 -3.970 1.00 59.47 244 PHE A C 1
ATOM 1977 O O . PHE A 1 244 ? -19.998 -5.631 -4.365 1.00 59.47 244 PHE A O 1
ATOM 1984 N N . ASN A 1 245 ? -19.903 -7.086 -2.686 1.00 58.91 245 ASN A N 1
ATOM 1985 C CA . ASN A 1 245 ? -20.437 -6.128 -1.719 1.00 58.91 245 ASN A CA 1
ATOM 1986 C C . ASN A 1 245 ? -19.410 -5.038 -1.361 1.00 58.91 245 ASN A C 1
ATOM 1988 O O . ASN A 1 245 ? -19.779 -3.866 -1.250 1.00 58.91 245 ASN A O 1
ATOM 1992 N N . MET A 1 246 ? -18.120 -5.383 -1.257 1.00 56.75 246 MET A N 1
ATOM 1993 C CA . MET A 1 246 ? -17.041 -4.392 -1.111 1.00 56.75 246 MET A CA 1
ATOM 1994 C C . MET A 1 246 ? -16.972 -3.450 -2.317 1.00 56.75 246 MET A C 1
ATOM 1996 O O . MET A 1 246 ? -16.808 -2.239 -2.162 1.00 56.75 246 MET A O 1
ATOM 2000 N N . PHE A 1 247 ? -17.148 -4.009 -3.508 1.00 59.53 247 PHE A N 1
ATOM 2001 C CA . PHE A 1 247 ? -17.147 -3.319 -4.785 1.00 59.53 247 PHE A CA 1
ATOM 2002 C C . PHE A 1 247 ? -18.280 -2.291 -4.894 1.00 59.53 247 PHE A C 1
ATOM 2004 O O . PHE A 1 247 ? -18.017 -1.109 -5.119 1.00 59.53 247 PHE A O 1
ATOM 2011 N N . PHE A 1 248 ? -19.531 -2.695 -4.645 1.00 62.66 248 PHE A N 1
ATOM 2012 C CA . PHE A 1 248 ? -20.681 -1.779 -4.681 1.00 62.66 248 PHE A CA 1
ATOM 2013 C C . PHE A 1 248 ? -20.570 -0.662 -3.642 1.00 62.66 248 PHE A C 1
ATOM 2015 O O . PHE A 1 248 ? -20.874 0.496 -3.939 1.00 62.66 248 PHE A O 1
ATOM 2022 N N . LYS A 1 249 ? -20.063 -0.988 -2.448 1.00 57.75 249 LYS A N 1
ATOM 2023 C CA . LYS A 1 249 ? -19.794 -0.004 -1.397 1.00 57.75 249 LYS A CA 1
ATOM 2024 C C . LYS A 1 249 ? -18.726 1.005 -1.823 1.00 57.75 249 LYS A C 1
ATOM 2026 O O . LYS A 1 249 ? -18.900 2.199 -1.606 1.00 57.75 249 LYS A O 1
ATOM 2031 N N . ALA A 1 250 ? -17.636 0.545 -2.440 1.00 54.38 250 ALA A N 1
ATOM 2032 C CA . ALA A 1 250 ? -16.558 1.410 -2.920 1.00 54.38 250 ALA A CA 1
ATOM 2033 C C . ALA A 1 250 ? -17.012 2.342 -4.050 1.00 54.38 250 ALA A C 1
ATOM 2035 O O . ALA A 1 250 ? -16.549 3.476 -4.132 1.00 54.38 250 ALA A O 1
ATOM 2036 N N . LEU A 1 251 ? -17.933 1.882 -4.896 1.00 56.84 251 LEU A N 1
ATOM 2037 C CA . LEU A 1 251 ? -18.532 2.695 -5.949 1.00 56.84 251 LEU A CA 1
ATOM 2038 C C . LEU A 1 251 ? -19.515 3.748 -5.423 1.00 56.84 251 LEU A C 1
ATOM 2040 O O . LEU A 1 251 ? -20.040 4.527 -6.215 1.00 56.84 251 LEU A O 1
ATOM 2044 N N . ASN A 1 252 ? -19.777 3.781 -4.109 1.00 53.62 252 ASN A N 1
ATOM 2045 C CA . ASN A 1 252 ? -20.808 4.625 -3.515 1.00 53.62 252 ASN A CA 1
ATOM 2046 C C . ASN A 1 252 ? -22.145 4.483 -4.256 1.00 53.62 252 ASN A C 1
ATOM 2048 O O . ASN A 1 252 ? -22.903 5.442 -4.297 1.00 53.62 252 ASN A O 1
ATOM 2052 N N . ILE A 1 253 ? -22.424 3.312 -4.848 1.00 56.97 253 ILE A N 1
ATOM 2053 C CA . ILE A 1 253 ? -23.728 2.978 -5.419 1.00 56.97 253 ILE A CA 1
ATOM 2054 C C . ILE A 1 253 ? -24.610 2.749 -4.199 1.00 56.97 253 ILE A C 1
ATOM 2056 O O . ILE A 1 253 ? -24.542 1.671 -3.604 1.00 56.97 253 ILE A O 1
ATOM 2060 N N . PRO A 1 254 ? -25.373 3.750 -3.726 1.00 44.59 254 PRO A N 1
ATOM 2061 C CA . PRO A 1 254 ? -26.236 3.530 -2.591 1.00 44.59 254 PRO A CA 1
ATOM 2062 C C . PRO A 1 254 ? -27.383 2.652 -3.096 1.00 44.59 254 PRO A C 1
ATOM 2064 O O . PRO A 1 254 ? -27.528 2.401 -4.294 1.00 44.59 254 PRO A O 1
ATOM 2067 N N . GLU A 1 255 ? -28.255 2.253 -2.190 1.00 47.56 255 GLU A N 1
ATOM 2068 C CA . GLU A 1 255 ? -29.524 1.541 -2.391 1.00 47.56 255 GLU A CA 1
ATOM 2069 C C . GLU A 1 255 ? -30.534 2.248 -3.351 1.00 47.56 255 GLU A C 1
ATOM 2071 O O . GLU A 1 255 ? -31.736 2.022 -3.277 1.00 47.56 255 GLU A O 1
ATOM 2076 N N . LEU A 1 256 ? -30.069 3.120 -4.257 1.00 39.88 256 LEU A N 1
ATOM 2077 C CA . LEU A 1 256 ? -30.793 3.876 -5.286 1.00 39.88 256 LEU A CA 1
ATOM 2078 C C . LEU A 1 256 ? -31.094 3.072 -6.560 1.00 39.88 256 LEU A C 1
ATOM 2080 O O . LEU A 1 256 ? -31.734 3.583 -7.477 1.00 39.88 256 LEU A O 1
ATOM 2084 N N . ILE A 1 257 ? -30.642 1.824 -6.634 1.00 47.69 257 ILE A N 1
ATOM 2085 C CA . ILE A 1 257 ? -30.900 0.925 -7.752 1.00 47.69 257 ILE A CA 1
ATOM 2086 C C . ILE A 1 257 ? -31.846 -0.177 -7.250 1.00 47.69 257 ILE A C 1
ATOM 2088 O O . ILE A 1 257 ? -31.511 -0.884 -6.302 1.00 47.69 257 ILE A O 1
ATOM 2092 N N . ASP A 1 258 ? -33.030 -0.310 -7.870 1.00 55.59 258 ASP A N 1
ATOM 2093 C CA . ASP A 1 258 ? -33.992 -1.406 -7.629 1.00 55.59 258 ASP A CA 1
ATOM 2094 C C . ASP A 1 258 ? -33.234 -2.742 -7.490 1.00 55.59 258 ASP A C 1
ATOM 2096 O O . ASP A 1 258 ? -32.329 -3.020 -8.281 1.00 55.59 258 ASP A O 1
ATOM 2100 N N . GLN A 1 259 ? -33.583 -3.578 -6.504 1.00 57.19 259 GLN A N 1
ATOM 2101 C CA . GLN A 1 259 ? -32.938 -4.881 -6.265 1.00 57.19 259 GLN A CA 1
ATOM 2102 C C . GLN A 1 259 ? -32.824 -5.726 -7.547 1.00 57.19 259 GLN A C 1
ATOM 2104 O O . GLN A 1 259 ? -31.865 -6.483 -7.711 1.00 57.19 259 GLN A O 1
ATOM 2109 N N . ARG A 1 260 ? -33.754 -5.544 -8.495 1.00 53.28 260 ARG A N 1
ATOM 2110 C CA . ARG A 1 260 ? -33.732 -6.174 -9.824 1.00 53.28 260 ARG A CA 1
ATOM 2111 C C . ARG A 1 260 ? -32.517 -5.787 -10.678 1.00 53.28 260 ARG A C 1
ATOM 2113 O O . ARG A 1 260 ? -31.972 -6.639 -11.374 1.00 53.28 260 ARG A O 1
ATOM 2120 N N . ASN A 1 261 ? -32.044 -4.547 -10.589 1.00 62.66 261 ASN A N 1
ATOM 2121 C CA . ASN A 1 261 ? -30.853 -4.080 -11.300 1.00 62.66 261 ASN A CA 1
ATOM 2122 C C . ASN A 1 261 ? -29.557 -4.530 -10.603 1.00 62.66 261 ASN A C 1
ATOM 2124 O O . ASN A 1 261 ? -28.595 -4.859 -11.286 1.00 62.66 261 ASN A O 1
ATOM 2128 N N . LEU A 1 262 ? -29.525 -4.636 -9.268 1.00 64.44 262 LEU A N 1
ATOM 2129 C CA . LEU A 1 262 ? -28.352 -5.159 -8.546 1.00 64.44 262 LEU A CA 1
ATOM 2130 C C . LEU A 1 262 ? -28.032 -6.612 -8.919 1.00 64.44 262 LEU A C 1
ATOM 2132 O O . LEU A 1 262 ? -26.866 -6.952 -9.114 1.00 64.44 262 LEU A O 1
ATOM 2136 N N . VAL A 1 263 ? -29.055 -7.461 -9.057 1.00 70.81 263 VAL A N 1
ATOM 2137 C CA . VAL A 1 263 ? -28.881 -8.848 -9.521 1.00 70.81 263 VAL A CA 1
ATOM 2138 C C . VAL A 1 263 ? -28.319 -8.876 -10.943 1.00 70.81 263 VAL A C 1
ATOM 2140 O O . VAL A 1 263 ? -27.374 -9.615 -11.206 1.00 70.81 263 VAL A O 1
ATOM 2143 N N . SER A 1 264 ? -28.834 -8.027 -11.837 1.00 73.81 264 SER A N 1
ATOM 2144 C CA . SER A 1 264 ? -28.320 -7.912 -13.206 1.00 73.81 264 SER A CA 1
ATOM 2145 C C . SER A 1 264 ? -26.854 -7.472 -13.235 1.00 73.81 264 SER A C 1
ATOM 2147 O O . SER A 1 264 ? -26.059 -8.047 -13.971 1.00 73.81 264 SER A O 1
ATOM 2149 N N . ILE A 1 265 ? -26.470 -6.490 -12.416 1.00 71.81 265 ILE A N 1
ATOM 2150 C CA . ILE A 1 265 ? -25.088 -5.996 -12.370 1.00 71.81 265 ILE A CA 1
ATOM 2151 C C . ILE A 1 265 ? -24.152 -7.063 -11.796 1.00 71.81 265 ILE A C 1
ATOM 2153 O O . ILE A 1 265 ? -23.073 -7.271 -12.339 1.00 71.81 265 ILE A O 1
ATOM 2157 N N . LYS A 1 266 ? -24.572 -7.791 -10.751 1.00 74.38 266 LYS A N 1
ATOM 2158 C CA . LYS A 1 266 ? -23.819 -8.937 -10.209 1.00 74.38 266 LYS A CA 1
ATOM 2159 C C . LYS A 1 266 ? -23.607 -10.033 -11.255 1.00 74.38 266 LYS A C 1
ATOM 2161 O O . LYS A 1 266 ? -22.507 -10.565 -11.365 1.00 74.38 266 LYS A O 1
ATOM 2166 N N . GLN A 1 267 ? -24.630 -10.347 -12.045 1.00 80.81 267 GLN A N 1
ATOM 2167 C CA . GLN A 1 267 ? -24.524 -11.329 -13.125 1.00 80.81 267 GLN A CA 1
ATOM 2168 C C . GLN A 1 267 ? -23.561 -10.879 -14.229 1.00 80.81 267 GLN A C 1
ATOM 2170 O O . GLN A 1 267 ? -22.784 -11.695 -14.720 1.00 80.81 267 GLN A O 1
ATOM 2175 N N . GLU A 1 268 ? -23.568 -9.599 -14.601 1.00 79.69 268 GLU A N 1
ATOM 2176 C CA . GLU A 1 268 ? -22.593 -9.060 -15.559 1.00 79.69 268 GLU A CA 1
ATOM 2177 C C . GLU A 1 268 ? -21.166 -9.081 -15.002 1.00 79.69 268 GLU A C 1
ATOM 2179 O O . GLU A 1 268 ? -20.237 -9.504 -15.686 1.00 79.69 268 GLU A O 1
ATOM 2184 N N . LEU A 1 269 ? -21.000 -8.744 -13.725 1.00 78.56 269 LEU A N 1
ATOM 2185 C CA . LEU A 1 269 ? -19.741 -8.873 -12.993 1.00 78.56 269 LEU A CA 1
ATOM 2186 C C . LEU A 1 269 ? -19.182 -10.303 -13.050 1.00 78.56 269 LEU A C 1
ATOM 2188 O O . LEU A 1 269 ? -18.016 -10.503 -13.377 1.00 78.56 269 LEU A O 1
ATOM 2192 N N . ILE A 1 270 ? -20.023 -11.306 -12.806 1.00 84.12 270 ILE A N 1
ATOM 2193 C CA . ILE A 1 270 ? -19.640 -12.722 -12.894 1.00 84.12 270 ILE A CA 1
ATOM 2194 C C . ILE A 1 270 ? -19.225 -13.104 -14.308 1.00 84.12 270 ILE A C 1
ATOM 2196 O O . ILE A 1 270 ? -18.257 -13.841 -14.476 1.00 84.12 270 ILE A O 1
ATOM 2200 N N . LYS A 1 271 ? -19.920 -12.612 -15.339 1.00 84.25 271 LYS A N 1
ATOM 2201 C CA . LYS A 1 271 ? -19.535 -12.867 -16.736 1.00 84.25 271 LYS A CA 1
ATOM 2202 C C . LYS A 1 271 ? -18.171 -12.268 -17.058 1.00 84.25 271 LYS A C 1
ATOM 2204 O O . LYS A 1 271 ? -17.358 -12.943 -17.686 1.00 84.25 271 LYS A O 1
ATOM 2209 N N . ILE A 1 272 ? -17.916 -11.035 -16.620 1.00 82.44 272 ILE A N 1
ATOM 2210 C CA . ILE A 1 272 ? -16.627 -10.357 -16.810 1.00 82.44 272 ILE A CA 1
ATOM 2211 C C . ILE A 1 272 ? -15.512 -11.150 -16.134 1.00 82.44 272 ILE A C 1
ATOM 2213 O O . ILE A 1 272 ? -14.501 -11.453 -16.765 1.00 82.44 272 ILE A O 1
ATOM 2217 N N . ILE A 1 273 ? -15.712 -11.544 -14.87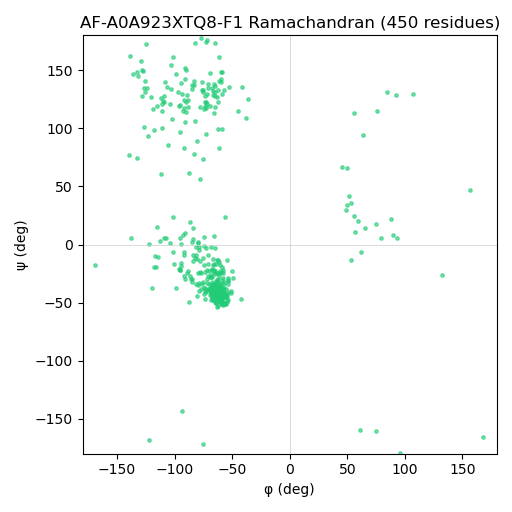8 1.00 80.56 273 ILE A N 1
ATOM 2218 C CA . ILE A 1 273 ? -14.702 -12.275 -14.116 1.00 80.56 273 ILE A CA 1
ATOM 2219 C C . ILE A 1 273 ? -14.469 -13.673 -14.704 1.00 80.56 273 ILE A C 1
ATOM 2221 O O . ILE A 1 273 ? -13.324 -14.031 -14.962 1.00 80.56 273 ILE A O 1
ATOM 2225 N N . ASN A 1 274 ? -15.525 -14.437 -15.000 1.00 82.44 274 ASN A N 1
ATOM 2226 C CA . ASN A 1 274 ? -15.405 -15.751 -15.646 1.00 82.44 274 ASN A CA 1
ATOM 2227 C C . ASN A 1 274 ? -14.678 -15.665 -16.989 1.00 82.44 274 ASN A C 1
ATOM 2229 O O . ASN A 1 274 ? -13.873 -16.534 -17.317 1.00 82.44 274 ASN A O 1
ATOM 2233 N N . LYS A 1 275 ? -14.930 -14.606 -17.763 1.00 81.44 275 LYS A N 1
ATOM 2234 C CA . LYS A 1 275 ? -14.200 -14.354 -19.002 1.00 81.44 275 LYS A CA 1
ATOM 2235 C C . LYS A 1 275 ? -12.714 -14.113 -18.729 1.00 81.44 275 LYS A C 1
ATOM 2237 O O . LYS A 1 275 ? -11.894 -14.717 -19.405 1.00 81.44 275 LYS A O 1
ATOM 2242 N N . LYS A 1 276 ? -12.356 -13.298 -17.732 1.00 73.00 276 LYS A N 1
ATOM 2243 C CA . LYS A 1 276 ? -10.948 -13.045 -17.369 1.00 73.00 276 LYS A CA 1
ATOM 2244 C C . LYS A 1 276 ? -10.227 -14.308 -16.887 1.00 73.00 276 LYS A C 1
ATOM 2246 O O . LYS A 1 276 ? -9.101 -14.550 -17.310 1.00 73.00 276 LYS A O 1
ATOM 2251 N N . ILE A 1 277 ? -10.885 -15.129 -16.067 1.00 71.50 277 ILE A N 1
ATOM 2252 C CA . ILE A 1 277 ? -10.372 -16.434 -15.618 1.00 71.50 277 ILE A CA 1
ATOM 2253 C C . ILE A 1 277 ? -10.172 -17.362 -16.830 1.00 71.50 277 ILE A C 1
ATOM 2255 O O . ILE A 1 277 ? -9.088 -17.908 -17.03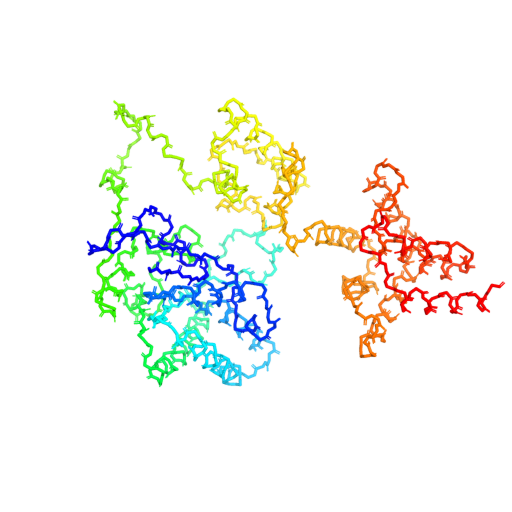4 1.00 71.50 277 ILE A O 1
ATOM 2259 N N . SER A 1 278 ? -11.167 -17.449 -17.717 1.00 76.62 278 SER A N 1
ATOM 2260 C CA . SER A 1 278 ? -11.073 -18.246 -18.946 1.00 76.62 278 SER A CA 1
ATOM 2261 C C . SER A 1 278 ? -9.978 -17.756 -19.900 1.00 76.62 278 SER A C 1
ATOM 2263 O O . SER A 1 278 ? -9.295 -18.579 -20.510 1.00 76.62 278 SER A O 1
ATOM 2265 N N . ASP A 1 279 ? -9.786 -16.443 -20.043 1.00 69.38 279 ASP A N 1
ATOM 2266 C CA . ASP A 1 279 ? -8.759 -15.843 -20.907 1.00 69.38 279 ASP A CA 1
ATOM 2267 C C . ASP A 1 279 ? -7.333 -16.161 -20.408 1.00 69.38 279 ASP A C 1
ATOM 2269 O O . ASP A 1 279 ? -6.379 -16.153 -21.193 1.00 69.38 279 ASP A O 1
ATOM 2273 N N . ARG A 1 280 ? -7.178 -16.497 -19.118 1.00 58.56 280 ARG A N 1
ATOM 2274 C CA . ARG A 1 280 ? -5.924 -16.984 -18.510 1.00 58.56 280 ARG A CA 1
ATOM 2275 C C . ARG A 1 280 ? -5.678 -18.477 -18.732 1.00 58.56 280 ARG A C 1
ATOM 2277 O O . ARG A 1 280 ? -4.572 -18.951 -18.483 1.00 58.56 280 ARG A O 1
ATOM 2284 N N . GLY A 1 281 ? -6.663 -19.195 -19.268 1.00 64.75 281 GLY A N 1
ATOM 2285 C CA . GLY A 1 281 ? -6.612 -20.640 -19.480 1.00 64.75 281 GLY A CA 1
ATOM 2286 C C . GLY A 1 281 ? -7.130 -21.460 -18.299 1.00 64.75 281 GLY A C 1
ATOM 2287 O O . GLY A 1 281 ? -7.020 -22.686 -18.333 1.00 64.75 281 GLY A O 1
ATOM 2288 N N . ASP A 1 282 ? -7.715 -20.813 -17.289 1.00 65.00 282 ASP A N 1
ATOM 2289 C CA . ASP A 1 282 ? -8.338 -21.492 -16.160 1.00 65.00 282 ASP A CA 1
ATOM 2290 C C . ASP A 1 282 ? -9.782 -21.874 -16.503 1.00 65.00 282 ASP A C 1
ATOM 2292 O O . ASP A 1 282 ? -10.556 -21.091 -17.049 1.00 65.00 282 ASP A O 1
ATOM 2296 N N . SER A 1 283 ? -10.158 -23.113 -16.190 1.00 69.81 283 SER A N 1
ATOM 2297 C CA . SER A 1 283 ? -11.499 -23.658 -16.474 1.00 69.81 283 SER A CA 1
ATOM 2298 C C . SER A 1 283 ? -12.479 -23.493 -15.308 1.00 69.81 283 SER A C 1
ATOM 2300 O O . SER A 1 283 ? -13.579 -24.045 -15.335 1.00 69.81 283 SER A O 1
ATOM 2302 N N . ILE A 1 284 ? -12.077 -22.747 -14.277 1.00 70.56 284 ILE A N 1
ATOM 2303 C CA . ILE A 1 284 ? -12.867 -22.524 -13.069 1.00 70.56 284 ILE A CA 1
ATOM 2304 C C . ILE A 1 284 ? -14.007 -21.567 -13.411 1.00 70.56 284 ILE A C 1
ATOM 2306 O O . ILE A 1 284 ? -13.773 -20.432 -13.820 1.00 70.56 284 ILE A O 1
ATOM 2310 N N . GLN A 1 285 ? -15.241 -22.037 -13.240 1.00 76.69 285 GLN A N 1
ATOM 2311 C CA . GLN A 1 285 ? -16.416 -21.179 -13.289 1.00 76.69 285 GLN A CA 1
ATOM 2312 C C . GLN A 1 285 ? -16.772 -20.721 -11.885 1.00 76.69 285 GLN A C 1
ATOM 2314 O O . GLN A 1 285 ? -16.894 -21.537 -10.974 1.00 76.69 285 GLN A O 1
ATOM 2319 N N . ILE A 1 286 ? -16.955 -19.418 -11.744 1.00 76.38 286 ILE A N 1
ATOM 2320 C CA . ILE A 1 286 ? -17.377 -18.776 -10.510 1.00 76.38 286 ILE A CA 1
ATOM 2321 C C . ILE A 1 286 ? -18.855 -18.393 -10.580 1.00 76.38 286 ILE A C 1
ATOM 2323 O O . ILE A 1 286 ? -19.403 -18.135 -11.662 1.00 76.38 286 ILE A O 1
ATOM 2327 N N . ASP A 1 287 ? -19.481 -18.305 -9.416 1.00 78.88 287 ASP A N 1
ATOM 2328 C CA . ASP A 1 287 ? -20.869 -17.887 -9.235 1.00 78.88 287 ASP A CA 1
ATOM 2329 C C . ASP A 1 287 ? -20.989 -16.660 -8.307 1.00 78.88 287 ASP A C 1
ATOM 2331 O O . ASP A 1 287 ? -20.011 -15.965 -8.030 1.00 78.88 287 ASP A O 1
ATOM 2335 N N . MET A 1 288 ? -22.217 -16.338 -7.882 1.00 68.12 288 MET A N 1
ATOM 2336 C CA . MET A 1 288 ? -22.507 -15.176 -7.027 1.00 68.12 288 MET A CA 1
ATOM 2337 C C . MET A 1 288 ? -21.944 -15.291 -5.613 1.00 68.12 288 MET A C 1
ATOM 2339 O O . MET A 1 288 ? -21.765 -14.256 -4.965 1.00 68.12 288 MET A O 1
ATOM 2343 N N . ASP A 1 289 ? -21.672 -16.510 -5.160 1.00 66.81 289 ASP A N 1
ATOM 2344 C CA . ASP A 1 289 ? -21.257 -16.799 -3.792 1.00 66.81 289 ASP A CA 1
ATOM 2345 C C . ASP A 1 289 ? -19.737 -17.027 -3.698 1.00 66.81 289 ASP A C 1
ATOM 2347 O O . ASP A 1 289 ? -19.187 -17.099 -2.601 1.00 66.81 289 ASP A O 1
ATOM 2351 N N . THR A 1 290 ? -19.045 -17.075 -4.841 1.00 62.72 290 THR A N 1
ATOM 2352 C CA . THR A 1 290 ? -17.592 -17.257 -4.926 1.00 62.72 290 THR A CA 1
ATOM 2353 C C . THR A 1 290 ? -16.831 -15.988 -4.515 1.00 62.72 290 THR A C 1
ATOM 2355 O O . THR A 1 290 ? -17.054 -14.905 -5.071 1.00 62.72 290 THR A O 1
ATOM 2358 N N . ASP A 1 291 ? -15.879 -16.110 -3.582 1.00 65.31 291 ASP A N 1
ATOM 2359 C CA . ASP A 1 291 ? -15.033 -14.996 -3.140 1.00 65.31 291 ASP A CA 1
ATOM 2360 C C . ASP A 1 291 ? -13.729 -14.911 -3.940 1.00 65.31 291 ASP A C 1
ATOM 2362 O O . ASP A 1 291 ? -12.644 -15.328 -3.539 1.00 65.31 291 ASP A O 1
ATOM 2366 N N . VAL A 1 292 ? -13.856 -14.267 -5.090 1.00 60.97 292 VAL A N 1
ATOM 2367 C CA . VAL A 1 292 ? -12.811 -14.130 -6.107 1.00 60.97 292 VAL A CA 1
ATOM 2368 C C . VAL A 1 292 ? -11.515 -13.452 -5.639 1.00 60.97 292 VAL A C 1
ATOM 2370 O O . VAL A 1 292 ? -10.490 -13.603 -6.305 1.00 60.97 292 VAL A O 1
ATOM 2373 N N . VAL A 1 293 ? -11.541 -12.703 -4.527 1.00 52.72 293 VAL A N 1
ATOM 2374 C CA . VAL A 1 293 ? -10.352 -12.042 -3.954 1.00 52.72 293 VAL A CA 1
ATOM 2375 C C . VAL A 1 293 ? -9.618 -12.986 -3.010 1.00 52.72 293 VAL A C 1
ATOM 2377 O O . VAL A 1 293 ? -8.401 -13.136 -3.117 1.00 52.72 293 VAL A O 1
ATOM 2380 N N . ASN A 1 294 ? -10.345 -13.617 -2.088 1.00 44.72 294 ASN A N 1
ATOM 2381 C CA . ASN A 1 294 ? -9.747 -14.505 -1.090 1.00 44.72 294 ASN A CA 1
ATOM 2382 C C . ASN A 1 294 ? -9.272 -15.827 -1.706 1.00 44.72 294 ASN A C 1
ATOM 2384 O O . ASN A 1 294 ? -8.256 -16.366 -1.272 1.00 44.72 294 ASN A O 1
ATOM 2388 N N . ASP A 1 295 ? -9.925 -16.278 -2.778 1.00 52.50 295 ASP A N 1
ATOM 2389 C CA . ASP A 1 295 ? -9.548 -17.493 -3.504 1.00 52.50 295 ASP A CA 1
ATOM 2390 C C . ASP A 1 295 ? -8.345 -17.289 -4.448 1.00 52.50 295 ASP A C 1
ATOM 2392 O O . ASP A 1 295 ? -7.894 -18.229 -5.103 1.00 52.50 295 ASP A O 1
ATOM 2396 N N . GLY A 1 296 ? -7.813 -16.061 -4.552 1.00 51.47 296 GLY A N 1
ATOM 2397 C CA . GLY A 1 296 ? -6.689 -15.732 -5.439 1.00 51.47 296 GLY A CA 1
ATOM 2398 C C . GLY A 1 296 ? -7.010 -15.864 -6.933 1.00 51.47 296 GLY A C 1
ATOM 2399 O O . GLY A 1 296 ? -6.097 -15.877 -7.757 1.00 51.47 296 GLY A O 1
ATOM 2400 N N . LEU A 1 297 ? -8.298 -15.965 -7.279 1.00 58.16 297 LEU A N 1
ATOM 2401 C CA . LEU A 1 297 ? -8.792 -16.101 -8.652 1.00 58.16 297 LEU A CA 1
ATOM 2402 C C . LEU A 1 297 ? -8.620 -14.810 -9.454 1.00 58.16 297 LEU A C 1
ATOM 2404 O O . LEU A 1 297 ? -8.490 -14.852 -10.678 1.00 58.16 297 LEU A O 1
ATOM 2408 N N . LEU A 1 298 ? -8.609 -13.672 -8.760 1.00 56.88 298 LEU A N 1
ATOM 2409 C CA . LEU A 1 298 ? -8.328 -12.367 -9.331 1.00 56.88 298 LEU A CA 1
ATOM 2410 C C . LEU A 1 298 ? -7.122 -11.740 -8.649 1.00 56.88 298 LEU A C 1
ATOM 2412 O O . LEU A 1 298 ? -7.078 -11.595 -7.427 1.00 56.88 298 LEU A O 1
ATOM 2416 N N . ASP A 1 299 ? -6.152 -11.320 -9.454 1.00 52.19 299 ASP A N 1
ATOM 2417 C CA . ASP A 1 299 ? -5.054 -10.505 -8.957 1.00 52.19 299 ASP A CA 1
ATOM 2418 C C . ASP A 1 299 ? -5.454 -9.024 -8.869 1.00 52.19 299 ASP A C 1
ATOM 2420 O O . ASP A 1 299 ? -6.521 -8.592 -9.313 1.00 52.19 299 ASP A O 1
ATOM 2424 N N . SER A 1 300 ? -4.568 -8.210 -8.295 1.00 47.00 300 SER A N 1
ATOM 2425 C CA . SER A 1 300 ? -4.794 -6.772 -8.153 1.00 47.00 300 SER A CA 1
ATOM 2426 C C . SER A 1 300 ? -5.146 -6.084 -9.478 1.00 47.00 300 SER A C 1
ATOM 2428 O O . SER A 1 300 ? -5.891 -5.111 -9.455 1.00 47.00 300 SER A O 1
ATOM 2430 N N . PHE A 1 301 ? -4.652 -6.563 -10.625 1.00 51.59 301 PHE A N 1
ATOM 2431 C CA . PHE A 1 301 ? -4.970 -5.998 -11.937 1.00 51.59 301 PHE A CA 1
ATOM 2432 C C . PHE A 1 301 ? -6.341 -6.443 -12.444 1.00 51.59 301 PHE A C 1
ATOM 2434 O O . PHE A 1 301 ? -7.076 -5.604 -12.964 1.00 51.59 301 PHE A O 1
ATOM 2441 N N . ASP A 1 302 ? -6.735 -7.699 -12.247 1.00 58.69 302 ASP A N 1
ATOM 2442 C CA . ASP A 1 302 ? -8.081 -8.162 -12.606 1.00 58.69 302 ASP A CA 1
ATOM 2443 C C . ASP A 1 302 ? -9.162 -7.419 -11.839 1.00 58.69 302 ASP A C 1
ATOM 2445 O O . ASP A 1 302 ? -10.186 -7.041 -12.411 1.00 58.69 302 ASP A O 1
ATOM 2449 N N . LEU A 1 303 ? -8.925 -7.186 -10.548 1.00 58.59 303 LEU A N 1
ATOM 2450 C CA . LEU A 1 303 ? -9.841 -6.443 -9.688 1.00 58.59 303 LEU A CA 1
ATOM 2451 C C . LEU A 1 303 ? -10.025 -5.012 -10.207 1.00 58.59 303 LEU A C 1
ATOM 2453 O O . LEU A 1 303 ? -11.143 -4.501 -10.241 1.00 58.59 303 LEU A O 1
ATOM 2457 N N . LEU A 1 304 ? -8.944 -4.395 -10.683 1.00 58.41 304 LEU A N 1
ATOM 2458 C CA . LEU A 1 304 ? -8.922 -3.042 -11.244 1.00 58.41 304 LEU A CA 1
ATOM 2459 C C . LEU A 1 304 ? -9.570 -2.963 -12.643 1.00 58.41 304 LEU A C 1
ATOM 2461 O O . LEU A 1 304 ? -10.312 -2.019 -12.929 1.00 58.41 304 LEU A O 1
ATOM 2465 N N . GLU A 1 305 ? -9.343 -3.950 -13.513 1.00 58.78 305 GLU A N 1
ATOM 2466 C CA . GLU A 1 305 ? -9.998 -4.041 -14.828 1.00 58.78 305 GLU A CA 1
ATOM 2467 C C . GLU A 1 305 ? -11.502 -4.286 -14.697 1.00 58.78 305 GLU A C 1
ATOM 2469 O O . GLU A 1 305 ? -12.299 -3.610 -15.342 1.00 58.78 305 GLU A O 1
ATOM 2474 N N . THR A 1 306 ? -11.886 -5.217 -13.823 1.00 69.31 306 THR A N 1
ATOM 2475 C CA . THR A 1 306 ? -13.289 -5.532 -13.525 1.00 69.31 306 THR A CA 1
ATOM 2476 C C . THR A 1 306 ? -14.017 -4.295 -12.992 1.00 69.31 306 THR A C 1
ATOM 2478 O O . THR A 1 306 ? -15.165 -4.042 -13.348 1.00 69.31 306 THR A O 1
ATOM 2481 N N . TYR A 1 307 ? -13.327 -3.471 -12.200 1.00 64.56 307 TYR A N 1
ATOM 2482 C CA . TYR A 1 307 ? -13.838 -2.187 -11.719 1.00 64.56 307 TYR A CA 1
ATOM 2483 C C . TYR A 1 307 ? -14.055 -1.163 -12.825 1.00 64.56 307 TYR A C 1
ATOM 2485 O O . TYR A 1 307 ? -15.083 -0.490 -12.838 1.00 64.56 307 TYR A O 1
ATOM 2493 N N . THR A 1 308 ? -13.132 -1.080 -13.778 1.00 62.78 308 THR A N 1
ATOM 2494 C CA . THR A 1 308 ? -13.238 -0.144 -14.904 1.00 62.78 308 THR A CA 1
ATOM 2495 C C . THR A 1 308 ? -14.379 -0.532 -15.846 1.00 62.78 308 THR A C 1
ATOM 2497 O O . THR A 1 308 ? -15.222 0.303 -16.157 1.00 62.78 308 THR A O 1
ATOM 2500 N N . GLU A 1 309 ? -14.469 -1.808 -16.234 1.00 69.81 309 GLU A N 1
ATOM 2501 C CA . GLU A 1 309 ? -15.515 -2.292 -17.149 1.00 69.81 309 GLU A CA 1
ATOM 2502 C C . GLU A 1 309 ? -16.928 -2.077 -16.586 1.00 69.81 309 GLU A C 1
ATOM 2504 O O . GLU A 1 309 ? -17.865 -1.786 -17.327 1.00 69.81 309 GLU A O 1
ATOM 2509 N N . ILE A 1 310 ? -17.093 -2.169 -15.267 1.00 67.31 310 ILE A N 1
ATOM 2510 C CA . ILE A 1 310 ? -18.391 -1.953 -14.623 1.00 67.31 310 ILE A CA 1
ATOM 2511 C C . ILE A 1 310 ? -18.725 -0.472 -14.451 1.00 67.31 310 ILE A C 1
ATOM 2513 O O . ILE A 1 310 ? -19.891 -0.107 -14.584 1.00 67.31 310 ILE A O 1
ATOM 2517 N N . LEU A 1 311 ? -17.741 0.393 -14.192 1.00 63.72 311 LEU A N 1
ATOM 2518 C CA . LEU A 1 311 ? -17.964 1.841 -14.227 1.00 63.72 311 LEU A CA 1
ATOM 2519 C C . LEU A 1 311 ? -18.494 2.285 -15.593 1.00 63.72 311 LEU A C 1
ATOM 2521 O O . LEU A 1 311 ? -19.473 3.029 -15.650 1.00 63.72 311 LEU A O 1
ATOM 2525 N N . ASP A 1 312 ? -17.898 1.760 -16.666 1.00 64.12 312 ASP A N 1
ATOM 2526 C CA . ASP A 1 312 ? -18.336 2.014 -18.038 1.00 64.12 312 ASP A CA 1
ATOM 2527 C C . ASP A 1 312 ? -19.752 1.470 -18.289 1.00 64.12 312 ASP A C 1
ATOM 2529 O O . ASP A 1 312 ? -20.592 2.166 -18.858 1.00 64.12 312 ASP A O 1
ATOM 2533 N N . LEU A 1 313 ? -20.057 0.253 -17.818 1.00 67.75 313 LEU A N 1
ATOM 2534 C CA . LEU A 1 313 ? -21.397 -0.344 -17.936 1.00 67.75 313 LEU A CA 1
ATOM 2535 C C . LEU A 1 313 ? -22.483 0.437 -17.185 1.00 67.75 313 LEU A C 1
ATOM 2537 O O . LEU A 1 313 ? -23.644 0.410 -17.591 1.00 67.75 313 LEU A O 1
ATOM 2541 N N . LEU A 1 314 ? -22.124 1.106 -16.090 1.00 66.31 314 LEU A N 1
ATOM 2542 C CA . LEU A 1 314 ? -23.047 1.883 -15.263 1.00 66.31 314 LEU A CA 1
ATOM 2543 C C . LEU A 1 314 ? -23.089 3.373 -15.630 1.00 66.31 314 LEU A C 1
ATOM 2545 O O . LEU A 1 314 ? -23.826 4.119 -14.987 1.00 66.31 314 LEU A O 1
ATOM 2549 N N . ASP A 1 315 ? -22.313 3.802 -16.632 1.00 65.25 315 ASP A N 1
ATOM 2550 C CA . ASP A 1 315 ? -22.089 5.213 -16.992 1.00 65.25 315 ASP A CA 1
ATOM 2551 C C . ASP A 1 315 ? -21.702 6.079 -15.773 1.00 65.25 315 ASP A C 1
ATOM 2553 O O . ASP A 1 315 ? -22.064 7.252 -15.638 1.00 65.25 315 ASP A O 1
ATOM 2557 N N . LEU A 1 316 ? -20.967 5.479 -14.831 1.00 57.41 316 LEU A N 1
ATOM 2558 C CA . LEU A 1 316 ? -20.513 6.142 -13.617 1.00 57.41 316 LEU A CA 1
ATOM 2559 C C . LEU A 1 316 ? -19.099 6.670 -13.826 1.00 57.41 316 LEU A C 1
ATOM 2561 O O . LEU A 1 316 ? -18.148 5.922 -14.036 1.00 57.41 316 LEU A O 1
ATOM 2565 N N . LYS A 1 317 ? -18.938 7.986 -13.691 1.00 51.72 317 LYS A N 1
ATOM 2566 C CA . LYS A 1 317 ? -17.622 8.628 -13.668 1.00 51.72 317 LYS A CA 1
ATOM 2567 C C . LYS A 1 317 ? -17.176 8.817 -12.229 1.00 51.72 317 LYS A C 1
ATOM 2569 O O . LYS A 1 317 ? -17.554 9.791 -11.583 1.00 51.72 317 LYS A O 1
ATOM 2574 N N . ILE A 1 318 ? -16.366 7.891 -11.730 1.00 47.41 318 ILE A N 1
ATOM 2575 C CA . ILE A 1 318 ? -15.623 8.104 -10.486 1.00 47.41 318 ILE A CA 1
ATOM 2576 C C . ILE A 1 318 ? -14.259 8.678 -10.849 1.00 47.41 318 ILE A C 1
ATOM 2578 O O . ILE A 1 318 ? -13.523 8.093 -11.642 1.00 47.41 318 ILE A O 1
ATOM 2582 N N . ASP A 1 319 ? -13.932 9.831 -10.267 1.00 40.44 319 ASP A N 1
ATOM 2583 C CA . ASP A 1 319 ? -12.678 10.546 -10.503 1.00 40.44 319 ASP A CA 1
ATOM 2584 C C . ASP A 1 319 ? -11.519 9.845 -9.770 1.00 40.44 319 ASP A C 1
ATOM 2586 O O . ASP A 1 319 ? -11.045 10.262 -8.711 1.00 40.44 319 ASP A O 1
ATOM 2590 N N . PHE A 1 320 ? -11.102 8.693 -10.296 1.00 41.06 320 PHE A N 1
ATOM 2591 C CA . PHE A 1 320 ? -9.863 8.049 -9.886 1.00 41.06 320 PHE A CA 1
ATOM 2592 C C . PHE A 1 320 ? -8.686 8.816 -10.493 1.00 41.06 320 PHE A C 1
ATOM 2594 O O . PHE A 1 320 ? -8.468 8.794 -11.702 1.00 41.06 320 PHE A O 1
ATOM 2601 N N . GLN A 1 321 ? -7.844 9.411 -9.644 1.00 36.25 321 GLN A N 1
ATOM 2602 C CA . GLN A 1 321 ? -6.570 10.002 -10.081 1.00 36.25 321 GLN A CA 1
ATOM 2603 C C . GLN A 1 321 ? -5.532 8.956 -10.547 1.00 36.25 321 GLN A C 1
ATOM 2605 O O . GLN A 1 321 ? -4.452 9.320 -11.006 1.00 36.25 321 GLN A O 1
ATOM 2610 N N . ILE A 1 322 ? -5.852 7.658 -10.474 1.00 38.72 322 ILE A N 1
ATOM 2611 C CA . ILE A 1 322 ? -5.101 6.581 -11.127 1.00 38.72 322 ILE A CA 1
ATOM 2612 C C . ILE A 1 322 ? -5.978 6.025 -12.244 1.00 38.72 322 ILE A C 1
ATOM 2614 O O . ILE A 1 322 ? -6.878 5.227 -12.007 1.00 38.72 322 ILE A O 1
ATOM 2618 N N . ASN A 1 323 ? -5.707 6.443 -13.477 1.00 40.81 323 ASN A N 1
ATOM 2619 C CA . ASN A 1 323 ? -6.369 5.886 -14.647 1.00 40.81 323 ASN A CA 1
ATOM 2620 C C . ASN A 1 323 ? -5.659 4.579 -15.054 1.00 40.81 323 ASN A C 1
ATOM 2622 O O . ASN A 1 323 ? -4.533 4.558 -15.557 1.00 40.81 323 ASN A O 1
ATOM 2626 N N . LEU A 1 324 ? -6.335 3.470 -14.768 1.00 39.31 324 LEU A N 1
ATOM 2627 C CA . LEU A 1 324 ? -5.846 2.092 -14.880 1.00 39.31 324 LEU A CA 1
ATOM 2628 C C . LEU A 1 324 ? -5.764 1.597 -16.329 1.00 39.31 324 LEU A C 1
ATOM 2630 O O . LEU A 1 324 ? -5.002 0.676 -16.630 1.00 39.31 324 LEU A O 1
ATOM 2634 N N . TYR A 1 325 ? -6.456 2.277 -17.244 1.00 37.25 325 TYR A N 1
ATOM 2635 C CA . TYR A 1 325 ? -6.348 2.064 -18.686 1.00 37.25 325 TYR A CA 1
ATOM 2636 C C . TYR A 1 325 ? -4.896 2.252 -19.172 1.00 37.25 325 TYR A C 1
ATOM 2638 O O . TYR A 1 325 ? -4.428 1.535 -20.065 1.00 37.25 325 TYR A O 1
ATOM 2646 N N . TYR A 1 326 ? -4.144 3.154 -18.521 1.00 44.47 326 TYR A N 1
ATOM 2647 C CA . TYR A 1 326 ? -2.725 3.420 -18.789 1.00 44.47 326 TYR A CA 1
ATOM 2648 C C . TYR A 1 326 ? -1.786 2.314 -18.293 1.00 44.47 326 TYR A C 1
ATOM 2650 O O . TYR A 1 326 ? -0.800 2.002 -18.962 1.00 44.47 326 TYR A O 1
ATOM 2658 N N . LEU A 1 327 ? -2.088 1.708 -17.140 1.00 38.41 327 LEU A N 1
ATOM 2659 C CA . LEU A 1 327 ? -1.253 0.669 -16.528 1.00 38.41 327 LEU A CA 1
ATOM 2660 C C . LEU A 1 327 ? -1.408 -0.686 -17.220 1.00 38.41 327 LEU A C 1
ATOM 2662 O O . LEU A 1 327 ? -0.478 -1.484 -17.201 1.00 38.41 327 LEU A O 1
ATOM 2666 N N . ASN A 1 328 ? -2.534 -0.930 -17.880 1.00 46.16 328 ASN A N 1
ATOM 2667 C CA . ASN A 1 328 ? -2.805 -2.207 -18.520 1.00 46.16 328 ASN A CA 1
ATOM 2668 C C . ASN A 1 328 ? -2.529 -2.218 -20.029 1.00 46.16 328 ASN A C 1
ATOM 2670 O O . ASN A 1 328 ? -1.995 -3.192 -20.546 1.00 46.16 328 ASN A O 1
ATOM 2674 N N . SER A 1 329 ? -2.813 -1.126 -20.747 1.00 50.84 329 SER A N 1
ATOM 2675 C CA . SER A 1 329 ? -2.550 -1.063 -22.193 1.00 50.84 329 SER A CA 1
ATOM 2676 C C . SER A 1 329 ? -1.055 -1.132 -22.493 1.00 50.84 329 SER A C 1
ATOM 2678 O O . SER A 1 329 ? -0.640 -1.897 -23.358 1.00 50.84 329 SER A O 1
ATOM 2680 N N . ILE A 1 330 ? -0.231 -0.387 -21.743 1.00 52.34 330 ILE A N 1
ATOM 2681 C CA . ILE A 1 330 ? 1.230 -0.393 -21.908 1.00 52.34 330 ILE A CA 1
ATOM 2682 C C . ILE A 1 330 ? 1.810 -1.744 -21.485 1.00 52.34 330 ILE A C 1
ATOM 2684 O O . ILE A 1 330 ? 2.658 -2.269 -22.200 1.00 52.34 330 ILE A O 1
ATOM 2688 N N . ASN A 1 331 ? 1.328 -2.341 -20.386 1.00 51.78 331 ASN A N 1
ATOM 2689 C CA . ASN A 1 331 ? 1.784 -3.663 -19.950 1.00 51.78 331 ASN A CA 1
ATOM 2690 C C . ASN A 1 331 ? 1.356 -4.774 -20.914 1.00 51.78 331 ASN A C 1
ATOM 2692 O O . ASN A 1 331 ? 2.219 -5.534 -21.322 1.00 51.78 331 ASN A O 1
ATOM 2696 N N . LYS A 1 332 ? 0.101 -4.831 -21.376 1.00 54.75 332 LYS A N 1
ATOM 2697 C CA . LYS A 1 332 ? -0.360 -5.820 -22.369 1.00 54.75 332 LYS A CA 1
ATOM 2698 C C . LYS A 1 332 ? 0.365 -5.670 -23.710 1.00 54.75 332 LYS A C 1
ATOM 2700 O O . LYS A 1 332 ? 0.788 -6.675 -24.273 1.00 54.75 332 LYS A O 1
ATOM 2705 N N . LEU A 1 333 ? 0.574 -4.442 -24.202 1.00 55.34 333 LEU A N 1
ATOM 2706 C CA . LEU A 1 333 ? 1.379 -4.188 -25.409 1.00 55.34 333 LEU A CA 1
ATOM 2707 C C . LEU A 1 333 ? 2.825 -4.644 -25.223 1.00 55.34 333 LEU A C 1
ATOM 2709 O O . LEU A 1 333 ? 3.366 -5.337 -26.081 1.00 55.34 333 LEU A O 1
ATOM 2713 N N . ALA A 1 334 ? 3.437 -4.279 -24.101 1.00 57.31 334 ALA A N 1
ATOM 2714 C CA . ALA A 1 334 ? 4.799 -4.655 -23.773 1.00 57.31 334 ALA A CA 1
ATOM 2715 C C . ALA A 1 334 ? 4.943 -6.178 -23.617 1.00 57.31 334 ALA A C 1
ATOM 2717 O O . ALA A 1 334 ? 5.757 -6.782 -24.305 1.00 57.31 334 ALA A O 1
ATOM 2718 N N . ASP A 1 335 ? 4.132 -6.817 -22.775 1.00 59.22 335 ASP A N 1
ATOM 2719 C CA . ASP A 1 335 ? 4.140 -8.260 -22.517 1.00 59.22 335 ASP A CA 1
ATOM 2720 C C . ASP A 1 335 ? 3.880 -9.078 -23.779 1.00 59.22 335 ASP A C 1
ATOM 2722 O O . ASP A 1 335 ? 4.571 -10.069 -24.022 1.00 59.22 335 ASP A O 1
ATOM 2726 N N . TYR A 1 336 ? 2.954 -8.638 -24.632 1.00 56.28 336 TYR A N 1
ATOM 2727 C CA . TYR A 1 336 ? 2.699 -9.294 -25.910 1.00 56.28 336 TYR A CA 1
ATOM 2728 C C . TYR A 1 336 ? 3.881 -9.137 -26.878 1.00 56.28 336 TYR A C 1
ATOM 2730 O O . TYR A 1 336 ? 4.310 -10.118 -27.477 1.00 56.28 336 TYR A O 1
ATOM 2738 N N . ILE A 1 337 ? 4.479 -7.945 -26.990 1.00 56.59 337 ILE A N 1
ATOM 2739 C CA . ILE A 1 337 ? 5.693 -7.718 -27.798 1.00 56.59 337 ILE A CA 1
ATOM 2740 C C . ILE A 1 337 ? 6.873 -8.568 -27.283 1.00 56.59 337 ILE A C 1
ATOM 2742 O O . ILE A 1 337 ? 7.628 -9.137 -28.077 1.00 56.59 337 ILE A O 1
ATOM 2746 N N . PHE A 1 338 ? 7.017 -8.708 -25.962 1.00 62.31 338 PHE A N 1
ATOM 2747 C CA . PHE A 1 338 ? 8.119 -9.438 -25.330 1.00 62.31 338 PHE A CA 1
ATOM 2748 C C . PHE A 1 338 ? 7.985 -10.952 -25.389 1.00 62.31 338 PHE A C 1
ATOM 2750 O O . PHE A 1 338 ? 9.002 -11.627 -25.556 1.00 62.31 338 PHE A O 1
ATOM 2757 N N . LYS A 1 339 ? 6.760 -11.483 -25.322 1.00 57.06 339 LYS A N 1
ATOM 2758 C CA . LYS A 1 339 ? 6.489 -12.923 -25.427 1.00 57.06 339 LYS A CA 1
ATOM 2759 C C . LYS A 1 339 ? 6.974 -13.523 -26.754 1.00 57.06 339 LYS A C 1
ATOM 2761 O O . LYS A 1 339 ? 7.251 -14.718 -26.794 1.00 57.06 339 LYS A O 1
ATOM 2766 N N . TYR A 1 340 ? 7.113 -12.715 -27.810 1.00 53.81 340 TYR A N 1
ATOM 2767 C CA . TYR A 1 340 ? 7.383 -13.221 -29.158 1.00 53.81 340 TYR A CA 1
ATOM 2768 C C . TYR A 1 340 ? 8.716 -12.783 -29.805 1.00 53.81 340 TYR A C 1
ATOM 2770 O O . TYR A 1 340 ? 9.143 -13.481 -30.721 1.00 53.81 340 TYR A O 1
ATOM 2778 N N . TYR A 1 341 ? 9.407 -11.704 -29.375 1.00 54.69 341 TYR A N 1
ATOM 2779 C CA . TYR A 1 341 ? 10.483 -11.120 -30.222 1.00 54.69 341 TYR A CA 1
ATOM 2780 C C . TYR A 1 341 ? 11.815 -10.658 -29.579 1.00 54.69 341 TYR A C 1
ATOM 2782 O O . TYR A 1 341 ? 12.682 -10.178 -30.303 1.00 54.69 341 TYR A O 1
ATOM 2790 N N . GLY A 1 342 ? 12.066 -10.868 -28.282 1.00 50.88 342 GLY A N 1
ATOM 2791 C CA . GLY A 1 342 ? 13.441 -10.873 -27.734 1.00 50.88 342 GLY A CA 1
ATOM 2792 C C . GLY A 1 342 ? 14.187 -9.525 -27.527 1.00 50.88 342 GLY A C 1
ATOM 2793 O O . GLY A 1 342 ? 14.608 -8.833 -28.448 1.00 50.88 342 GLY A O 1
ATOM 2794 N N . GLN A 1 343 ? 14.451 -9.234 -26.249 1.00 54.47 343 GLN A N 1
ATOM 2795 C CA . GLN A 1 343 ? 15.619 -8.588 -25.602 1.00 54.47 343 GLN A CA 1
ATOM 2796 C C . GLN A 1 343 ? 16.207 -7.212 -26.016 1.00 54.47 343 GLN A C 1
ATOM 2798 O O . GLN A 1 343 ? 16.973 -6.680 -25.215 1.00 54.47 343 GLN A O 1
ATOM 2803 N N . LYS A 1 344 ? 15.903 -6.575 -27.158 1.00 66.56 344 LYS A N 1
ATOM 2804 C CA . LYS A 1 344 ? 16.465 -5.220 -27.450 1.00 66.56 344 LYS A CA 1
ATOM 2805 C C . LYS A 1 344 ? 15.605 -4.049 -26.981 1.00 66.56 344 LYS A C 1
ATOM 2807 O O . LYS A 1 344 ? 16.130 -2.981 -26.680 1.00 66.56 344 LYS A O 1
ATOM 2812 N N . LEU A 1 345 ? 14.298 -4.258 -26.947 1.00 72.31 345 LEU A N 1
ATOM 2813 C CA . LEU A 1 345 ? 13.331 -3.336 -26.373 1.00 72.31 345 LEU A CA 1
ATOM 2814 C C . LEU A 1 345 ? 13.013 -3.845 -24.963 1.00 72.31 345 LEU A C 1
ATOM 2816 O O . LEU A 1 345 ? 13.040 -5.052 -24.729 1.00 72.31 345 LEU A O 1
ATOM 2820 N N . THR A 1 346 ? 12.738 -2.966 -24.013 1.00 72.81 346 THR A N 1
ATOM 2821 C CA . THR A 1 346 ? 12.366 -3.340 -22.643 1.00 72.81 346 THR A CA 1
ATOM 2822 C C . THR A 1 346 ? 11.100 -2.608 -22.228 1.00 72.81 346 THR A C 1
ATOM 2824 O O . THR A 1 346 ? 10.771 -1.552 -22.771 1.00 72.81 346 THR A O 1
ATOM 2827 N N . LYS A 1 347 ? 10.382 -3.140 -21.228 1.00 68.88 347 LYS A N 1
ATOM 2828 C CA . LYS A 1 347 ? 9.234 -2.441 -20.620 1.00 68.88 347 LYS A CA 1
ATOM 2829 C C . LYS A 1 347 ? 9.622 -1.015 -20.226 1.00 68.88 347 LYS A C 1
ATOM 2831 O O . LYS A 1 347 ? 8.887 -0.067 -20.486 1.00 68.88 347 LYS A O 1
ATOM 2836 N N . ARG A 1 348 ? 10.825 -0.873 -19.661 1.00 75.38 348 ARG A N 1
ATOM 2837 C CA . ARG A 1 348 ? 11.395 0.399 -19.226 1.00 75.38 348 ARG A CA 1
ATOM 2838 C C . ARG A 1 348 ? 11.443 1.431 -20.351 1.00 75.38 348 ARG A C 1
ATOM 2840 O O . ARG A 1 348 ? 11.142 2.580 -20.071 1.00 75.38 348 ARG A O 1
ATOM 2847 N N . ASP A 1 349 ? 11.742 1.054 -21.593 1.00 81.62 349 ASP A N 1
ATOM 2848 C CA . ASP A 1 349 ? 11.844 2.024 -22.693 1.00 81.62 349 ASP A CA 1
ATOM 2849 C C . ASP A 1 349 ? 10.481 2.679 -22.999 1.00 81.62 349 ASP A C 1
ATOM 2851 O O . ASP A 1 349 ? 10.385 3.899 -23.155 1.00 81.62 349 ASP A O 1
ATOM 2855 N N . PHE A 1 350 ? 9.394 1.899 -22.989 1.00 80.88 350 PHE A N 1
ATOM 2856 C CA . PHE A 1 350 ? 8.038 2.436 -23.148 1.00 80.88 350 PHE A CA 1
ATOM 2857 C C . PHE A 1 350 ? 7.600 3.272 -21.944 1.00 80.88 350 PHE A C 1
ATOM 2859 O O . PHE A 1 350 ? 7.022 4.340 -22.130 1.00 80.88 350 PHE A O 1
ATOM 2866 N N . PHE A 1 351 ? 7.908 2.836 -20.719 1.00 73.06 351 PHE A N 1
ATOM 2867 C CA . PHE A 1 351 ? 7.561 3.587 -19.508 1.00 73.06 351 PHE A CA 1
ATOM 2868 C C . PHE A 1 351 ? 8.326 4.908 -19.395 1.00 73.06 351 PHE A C 1
ATOM 2870 O O . PHE A 1 351 ? 7.712 5.941 -19.138 1.00 73.06 351 PHE A O 1
ATOM 2877 N N . VAL A 1 352 ? 9.635 4.905 -19.656 1.00 76.75 352 VAL A N 1
ATOM 2878 C CA . VAL A 1 352 ? 10.467 6.119 -19.676 1.00 76.75 352 VAL A CA 1
ATOM 2879 C C . VAL A 1 352 ? 9.979 7.068 -20.766 1.00 76.75 352 VAL A C 1
ATOM 2881 O O . VAL A 1 352 ? 9.818 8.260 -20.513 1.00 76.75 352 VAL A O 1
ATOM 2884 N N . SER A 1 353 ? 9.651 6.550 -21.954 1.00 84.06 353 SER A N 1
ATOM 2885 C CA . SER A 1 353 ? 9.035 7.361 -23.000 1.00 84.06 353 SER A CA 1
ATOM 2886 C C . SER A 1 353 ? 7.669 7.911 -22.577 1.00 84.06 353 SER A C 1
ATOM 2888 O O . SER A 1 353 ? 7.363 9.051 -22.906 1.00 84.06 353 SER A O 1
ATOM 2890 N N . PHE A 1 354 ? 6.814 7.140 -21.914 1.00 79.31 354 PHE A N 1
ATOM 2891 C CA . PHE A 1 354 ? 5.458 7.575 -21.573 1.00 79.31 354 PHE A CA 1
ATOM 2892 C C . PHE A 1 354 ? 5.440 8.603 -20.433 1.00 79.31 354 PHE A C 1
ATOM 2894 O O . PHE A 1 354 ? 4.778 9.631 -20.546 1.00 79.31 354 PHE A O 1
ATOM 2901 N N . GLN A 1 355 ? 6.180 8.339 -19.356 1.00 74.56 355 GLN A N 1
ATOM 2902 C CA . GLN A 1 355 ? 6.113 9.102 -18.104 1.00 74.56 355 GLN A CA 1
ATOM 2903 C C . GLN A 1 355 ? 7.158 10.217 -18.011 1.00 74.56 355 GLN A C 1
ATOM 2905 O O . GLN A 1 355 ? 7.020 11.119 -17.187 1.00 74.56 355 GLN A O 1
ATOM 2910 N N . GLY A 1 356 ? 8.212 10.157 -18.829 1.00 72.62 356 GLY A N 1
ATOM 2911 C CA . GLY A 1 356 ? 9.315 11.104 -18.768 1.00 72.62 356 GLY A CA 1
ATOM 2912 C C . GLY A 1 356 ? 8.900 12.532 -19.124 1.00 72.62 356 GLY A C 1
ATOM 2913 O O . GLY A 1 356 ? 8.192 12.778 -20.107 1.00 72.62 356 GLY A O 1
ATOM 2914 N N . ASN A 1 357 ? 9.392 13.494 -18.346 1.00 78.94 357 ASN A N 1
ATOM 2915 C CA . ASN A 1 357 ? 9.189 14.912 -18.592 1.00 78.94 357 ASN A CA 1
ATOM 2916 C C . ASN A 1 357 ? 10.322 15.470 -19.465 1.00 78.94 357 ASN A C 1
ATOM 2918 O O . ASN A 1 357 ? 11.437 15.687 -19.002 1.00 78.94 357 ASN A O 1
ATOM 2922 N N . PHE A 1 358 ? 10.017 15.725 -20.738 1.00 86.00 358 PHE A N 1
ATOM 2923 C CA . PHE A 1 358 ? 10.996 16.166 -21.739 1.00 86.00 358 PHE A CA 1
ATOM 2924 C C . PHE A 1 358 ? 11.584 17.562 -21.476 1.00 86.00 358 PHE A C 1
ATOM 2926 O O . PHE A 1 358 ? 12.621 17.912 -22.042 1.00 86.00 358 PHE A O 1
ATOM 2933 N N . ASP A 1 359 ? 10.925 18.350 -20.624 1.00 81.81 359 ASP A N 1
ATOM 2934 C CA . ASP A 1 359 ? 11.368 19.691 -20.236 1.00 81.81 359 ASP A CA 1
ATOM 2935 C C . ASP A 1 359 ? 12.433 19.653 -19.120 1.00 81.81 359 ASP A C 1
ATOM 2937 O O . ASP A 1 359 ? 13.069 20.668 -18.845 1.00 81.81 359 ASP A O 1
ATOM 2941 N N . ILE A 1 360 ? 12.652 18.488 -18.494 1.00 81.38 360 ILE A N 1
ATOM 2942 C CA . ILE A 1 360 ? 13.678 18.268 -17.467 1.00 81.38 360 ILE A CA 1
ATOM 2943 C C . ILE A 1 360 ? 14.960 17.756 -18.150 1.00 81.38 360 ILE A C 1
ATOM 2945 O O . ILE A 1 360 ? 14.937 16.650 -18.703 1.00 81.38 360 ILE A O 1
ATOM 2949 N N . PRO A 1 361 ? 16.080 18.510 -18.126 1.00 84.00 361 PRO A N 1
ATOM 2950 C CA . PRO A 1 361 ? 17.319 18.134 -18.814 1.00 84.00 361 PRO A CA 1
ATOM 2951 C C . PRO A 1 361 ? 17.827 16.732 -18.460 1.00 84.00 361 PRO A C 1
ATOM 2953 O O . PRO A 1 361 ? 18.208 15.978 -19.351 1.00 84.00 361 PRO A O 1
ATOM 2956 N N . GLU A 1 362 ? 17.754 16.349 -17.187 1.00 81.50 362 GLU A N 1
ATOM 2957 C CA . GLU A 1 362 ? 18.246 15.067 -16.669 1.00 81.50 362 GLU A CA 1
ATOM 2958 C C . GLU A 1 362 ? 17.427 13.868 -17.172 1.00 81.50 362 GLU A C 1
ATOM 2960 O O . GLU A 1 362 ? 17.934 12.751 -17.259 1.00 81.50 362 GLU A O 1
ATOM 2965 N N . GLN A 1 363 ? 16.150 14.082 -17.508 1.00 81.50 363 GLN A N 1
ATOM 2966 C CA . GLN A 1 363 ? 15.274 13.036 -18.046 1.00 81.50 363 GLN A CA 1
ATOM 2967 C C . GLN A 1 363 ? 15.298 12.999 -19.571 1.00 81.50 363 GLN A C 1
ATOM 2969 O O . GLN A 1 363 ? 15.069 11.947 -20.167 1.00 81.50 363 GLN A O 1
ATOM 2974 N N . LYS A 1 364 ? 15.579 14.136 -20.211 1.00 89.00 364 LYS A N 1
ATOM 2975 C CA . LYS A 1 364 ? 15.536 14.293 -21.663 1.00 89.00 364 LYS A CA 1
ATOM 2976 C C . LYS A 1 364 ? 16.428 13.289 -22.391 1.00 89.00 364 LYS A C 1
ATOM 2978 O O . LYS A 1 364 ? 15.965 12.669 -23.346 1.00 89.00 364 LYS A O 1
ATOM 2983 N N . ASP A 1 365 ? 17.655 13.080 -21.923 1.00 88.12 365 ASP A N 1
ATOM 2984 C CA . ASP A 1 365 ? 18.589 12.142 -22.558 1.00 88.12 365 ASP A CA 1
ATOM 2985 C C . ASP A 1 365 ? 18.103 10.689 -22.454 1.00 88.12 365 ASP A C 1
ATOM 2987 O O . ASP A 1 365 ? 18.112 9.956 -23.444 1.00 88.12 365 ASP A O 1
ATOM 2991 N N . LEU A 1 366 ? 17.572 10.297 -21.291 1.00 85.75 366 LEU A N 1
ATOM 2992 C CA . LEU A 1 366 ? 16.988 8.969 -21.067 1.00 85.75 366 LEU A CA 1
ATOM 2993 C C . LEU A 1 366 ? 15.738 8.734 -21.925 1.00 85.75 366 LEU A C 1
ATOM 2995 O O . LEU A 1 366 ? 15.520 7.629 -22.434 1.00 85.75 366 LEU A O 1
ATOM 2999 N N . ILE A 1 367 ? 14.915 9.771 -22.095 1.00 88.94 367 ILE A N 1
ATOM 3000 C CA . ILE A 1 367 ? 13.736 9.728 -22.960 1.00 88.94 367 ILE A CA 1
ATOM 3001 C C . ILE A 1 367 ? 14.167 9.551 -24.416 1.00 88.94 367 ILE A C 1
ATOM 3003 O O . ILE A 1 367 ? 13.680 8.634 -25.072 1.00 88.94 367 ILE A O 1
ATOM 3007 N N . ILE A 1 368 ? 15.121 10.352 -24.900 1.00 93.62 368 ILE A N 1
ATOM 3008 C CA . ILE A 1 368 ? 15.645 10.254 -26.270 1.00 93.62 368 ILE A CA 1
ATOM 3009 C C . ILE A 1 368 ? 16.261 8.873 -26.526 1.00 93.62 368 ILE A C 1
ATOM 3011 O O . ILE A 1 368 ? 16.048 8.294 -27.593 1.00 93.62 368 ILE A O 1
ATOM 3015 N N . GLU A 1 369 ? 17.004 8.319 -25.565 1.00 91.12 369 GLU A N 1
ATOM 3016 C CA . GLU A 1 369 ? 17.573 6.973 -25.673 1.00 91.12 369 GLU A CA 1
ATOM 3017 C C . GLU A 1 369 ? 16.473 5.909 -25.806 1.00 91.12 369 GLU A C 1
ATOM 3019 O O . GLU A 1 369 ? 16.515 5.070 -26.710 1.00 91.12 369 GLU A O 1
ATOM 3024 N N . SER A 1 370 ? 15.462 5.971 -24.940 1.00 88.38 370 SER A N 1
ATOM 3025 C CA . SER A 1 370 ? 14.334 5.033 -24.938 1.00 88.38 370 SER A CA 1
ATOM 3026 C C . SER A 1 370 ? 13.516 5.133 -26.230 1.00 88.38 370 SER A C 1
ATOM 3028 O O . SER A 1 370 ? 13.212 4.129 -26.872 1.00 88.38 370 SER A O 1
ATOM 3030 N N . GLU A 1 371 ? 13.220 6.352 -26.676 1.00 93.50 371 GLU A N 1
ATOM 3031 C CA . GLU A 1 371 ? 12.509 6.629 -27.926 1.00 93.50 371 GLU A CA 1
ATOM 3032 C C . GLU A 1 371 ? 13.301 6.200 -29.165 1.00 93.50 371 GLU A C 1
ATOM 3034 O O . GLU A 1 371 ? 12.709 5.733 -30.136 1.00 93.50 371 GLU A O 1
ATOM 3039 N N . SER A 1 372 ? 14.632 6.296 -29.134 1.00 93.19 372 SER A N 1
ATOM 3040 C CA . SER A 1 372 ? 15.513 5.782 -30.191 1.00 93.19 372 SER A CA 1
ATOM 3041 C C . SER A 1 372 ? 15.413 4.260 -30.321 1.00 93.19 372 SER A C 1
ATOM 3043 O O . SER A 1 372 ? 15.387 3.730 -31.434 1.00 93.19 372 SER A O 1
ATOM 3045 N N . LYS A 1 373 ? 15.295 3.539 -29.200 1.00 90.12 373 LYS A N 1
ATOM 3046 C CA . LYS A 1 373 ? 15.054 2.088 -29.217 1.00 90.12 373 LYS A CA 1
ATOM 3047 C C . LYS A 1 373 ? 13.658 1.761 -29.754 1.00 90.12 373 LYS A C 1
ATOM 3049 O O . LYS A 1 373 ? 13.538 0.867 -30.586 1.00 90.12 373 LYS A O 1
ATOM 3054 N N . ILE A 1 374 ? 12.630 2.519 -29.355 1.00 89.06 374 ILE A N 1
ATOM 3055 C CA . ILE A 1 374 ? 11.254 2.376 -29.874 1.00 89.06 374 ILE A CA 1
ATOM 3056 C C . ILE A 1 374 ? 11.195 2.650 -31.382 1.00 89.06 374 ILE A C 1
ATOM 3058 O O . ILE A 1 374 ? 10.539 1.911 -32.111 1.00 89.06 374 ILE A O 1
ATOM 3062 N N . ALA A 1 375 ? 11.908 3.665 -31.877 1.00 91.44 375 ALA A N 1
ATOM 3063 C CA . ALA A 1 375 ? 11.984 3.968 -33.307 1.00 91.44 375 ALA A CA 1
ATOM 3064 C C . ALA A 1 375 ? 12.524 2.774 -34.114 1.00 91.44 375 ALA A C 1
ATOM 3066 O O . ALA A 1 375 ? 11.983 2.436 -35.167 1.00 91.44 375 ALA A O 1
ATOM 3067 N N . LYS A 1 376 ? 13.533 2.086 -33.566 1.00 90.12 376 LYS A N 1
ATOM 3068 C CA . LYS A 1 376 ? 14.206 0.912 -34.147 1.00 90.12 376 LYS A CA 1
ATOM 3069 C C . LYS A 1 376 ? 13.497 -0.417 -33.884 1.00 90.12 376 LYS A C 1
ATOM 3071 O O . LYS A 1 376 ? 14.101 -1.476 -34.058 1.00 90.12 376 LYS A O 1
ATOM 3076 N N . MET A 1 377 ? 12.243 -0.373 -33.442 1.00 84.94 377 MET A N 1
ATOM 3077 C CA . MET A 1 377 ? 11.405 -1.558 -33.308 1.00 84.94 377 MET A CA 1
ATOM 3078 C C . MET A 1 377 ? 11.389 -2.346 -34.624 1.00 84.94 377 MET A C 1
ATOM 3080 O O . MET A 1 377 ? 11.273 -1.764 -35.701 1.00 84.94 377 MET A O 1
ATOM 3084 N N . ASP A 1 378 ? 11.521 -3.669 -34.528 1.00 82.62 378 ASP A N 1
ATOM 3085 C CA . ASP A 1 378 ? 11.489 -4.551 -35.693 1.00 82.62 378 ASP A CA 1
ATOM 3086 C C . ASP A 1 378 ? 10.158 -4.426 -36.456 1.00 82.62 378 ASP A C 1
ATOM 3088 O O . ASP A 1 378 ? 9.106 -4.180 -35.863 1.00 82.62 378 ASP A O 1
ATOM 3092 N N . PHE A 1 379 ? 10.191 -4.605 -37.777 1.00 80.00 379 PHE A N 1
ATOM 3093 C CA . PHE A 1 379 ? 9.020 -4.426 -38.635 1.00 80.00 379 PHE A CA 1
ATOM 3094 C C . PHE A 1 379 ? 7.848 -5.348 -38.259 1.00 80.00 379 PHE A C 1
ATOM 3096 O O . PHE A 1 379 ? 6.698 -4.902 -38.274 1.00 80.00 379 PHE A O 1
ATOM 3103 N N . LEU A 1 380 ? 8.110 -6.606 -37.884 1.00 73.00 380 LEU A N 1
ATOM 3104 C CA . LEU A 1 380 ? 7.062 -7.539 -37.449 1.00 73.00 380 LEU A CA 1
ATOM 3105 C C . LEU A 1 380 ? 6.447 -7.079 -36.124 1.00 73.00 380 LEU A C 1
ATOM 3107 O O . LEU A 1 380 ? 5.224 -7.066 -35.971 1.00 73.00 380 LEU A O 1
ATOM 3111 N N . VAL A 1 381 ? 7.288 -6.612 -35.201 1.00 72.38 381 VAL A N 1
ATOM 3112 C CA . VAL A 1 381 ? 6.852 -6.052 -33.915 1.00 72.38 381 VAL A CA 1
ATOM 3113 C C . VAL A 1 381 ? 6.011 -4.791 -34.129 1.00 72.38 381 VAL A C 1
ATOM 3115 O O . VAL A 1 381 ? 4.963 -4.634 -33.503 1.00 72.38 381 VAL A O 1
ATOM 3118 N N . PHE A 1 382 ? 6.399 -3.932 -35.072 1.00 80.69 382 PHE A N 1
ATOM 3119 C CA . PHE A 1 382 ? 5.631 -2.749 -35.448 1.00 80.69 382 PHE A CA 1
ATOM 3120 C C . PHE A 1 382 ? 4.272 -3.098 -36.068 1.00 80.69 382 PHE A C 1
ATOM 3122 O O . PHE A 1 382 ? 3.276 -2.437 -35.766 1.00 80.69 382 PHE A O 1
ATOM 3129 N N . GLN A 1 383 ? 4.187 -4.125 -36.921 1.00 75.44 383 GLN A N 1
ATOM 3130 C CA . GLN A 1 383 ? 2.904 -4.552 -37.489 1.00 75.44 383 GLN A CA 1
ATOM 3131 C C . GLN A 1 383 ? 1.931 -5.015 -36.404 1.00 75.44 383 GLN A C 1
ATOM 3133 O O . GLN A 1 383 ? 0.763 -4.617 -36.423 1.00 75.44 383 GLN A O 1
ATOM 3138 N N . ILE A 1 384 ? 2.424 -5.779 -35.430 1.00 65.94 384 ILE A N 1
ATOM 3139 C CA . ILE A 1 384 ? 1.646 -6.217 -34.269 1.00 65.94 384 ILE A CA 1
ATOM 3140 C C . ILE A 1 384 ? 1.224 -5.008 -33.431 1.00 65.94 384 ILE A C 1
ATOM 3142 O O . ILE A 1 384 ? 0.035 -4.830 -33.175 1.00 65.94 384 ILE A O 1
ATOM 3146 N N . PHE A 1 385 ? 2.163 -4.129 -33.083 1.00 72.12 385 PHE A N 1
ATOM 3147 C CA . PHE A 1 385 ? 1.906 -2.894 -32.341 1.00 72.12 385 PHE A CA 1
ATOM 3148 C C . PHE A 1 385 ? 0.817 -2.031 -33.008 1.00 72.12 385 PHE A C 1
ATOM 3150 O O . PHE A 1 385 ? -0.159 -1.634 -32.374 1.00 72.12 385 PHE A O 1
ATOM 3157 N N . ASN A 1 386 ? 0.920 -1.812 -34.319 1.00 74.88 386 ASN A N 1
ATOM 3158 C CA . ASN A 1 386 ? -0.061 -1.069 -35.108 1.00 74.88 386 ASN A CA 1
ATOM 3159 C C . ASN A 1 386 ? -1.418 -1.793 -35.197 1.00 74.88 386 ASN A C 1
ATOM 3161 O O . ASN A 1 386 ? -2.461 -1.143 -35.242 1.00 74.88 386 ASN A O 1
ATOM 3165 N N . SER A 1 387 ? -1.430 -3.129 -35.227 1.00 66.94 387 SER A N 1
ATOM 3166 C CA . SER A 1 387 ? -2.671 -3.912 -35.196 1.00 66.94 387 SER A CA 1
ATOM 3167 C C . SER A 1 387 ? -3.383 -3.796 -33.846 1.00 66.94 387 SER A C 1
ATOM 3169 O O . SER A 1 387 ? -4.588 -3.563 -33.825 1.00 66.94 387 SER A O 1
ATOM 3171 N N . LEU A 1 388 ? -2.638 -3.835 -32.738 1.00 63.62 388 LEU A N 1
ATOM 3172 C CA . LEU A 1 388 ? -3.169 -3.679 -31.385 1.00 63.62 388 LEU A CA 1
ATOM 3173 C C . LEU A 1 388 ? -3.779 -2.292 -31.187 1.00 63.62 388 LEU A C 1
ATOM 3175 O O . LEU A 1 388 ? -4.908 -2.209 -30.720 1.00 63.62 388 LEU A O 1
ATOM 3179 N N . ILE A 1 389 ? -3.104 -1.232 -31.648 1.00 66.25 389 ILE A N 1
ATOM 3180 C CA . ILE A 1 389 ? -3.647 0.139 -31.636 1.00 66.25 389 ILE A CA 1
ATOM 3181 C C . ILE A 1 389 ? -4.980 0.220 -32.391 1.00 66.25 389 ILE A C 1
ATOM 3183 O O . ILE A 1 389 ? -5.912 0.888 -31.951 1.00 66.25 389 ILE A O 1
ATOM 3187 N N . LYS A 1 390 ? -5.089 -0.457 -33.540 1.00 64.12 390 LYS A N 1
ATOM 3188 C CA . LYS A 1 390 ? -6.323 -0.466 -34.340 1.00 64.12 390 LYS A CA 1
ATOM 3189 C C . LYS A 1 390 ? -7.451 -1.245 -33.667 1.00 64.12 390 LYS A C 1
ATOM 3191 O O . LYS A 1 390 ? -8.596 -0.822 -33.764 1.00 64.12 390 LYS A O 1
ATOM 3196 N N . VAL A 1 391 ? -7.141 -2.360 -33.004 1.00 51.16 391 VAL A N 1
ATOM 3197 C CA . VAL A 1 391 ? -8.125 -3.170 -32.266 1.00 51.16 391 VAL A CA 1
ATOM 3198 C C . VAL A 1 391 ? -8.602 -2.441 -31.007 1.00 51.16 391 VAL A C 1
ATOM 3200 O O . VAL A 1 391 ? -9.794 -2.453 -30.721 1.00 51.16 391 VAL A O 1
ATOM 3203 N N . SER A 1 392 ? -7.710 -1.736 -30.304 1.00 48.84 392 SER A N 1
ATOM 3204 C CA . SER A 1 392 ? -8.045 -0.929 -29.121 1.00 48.84 392 SER A CA 1
ATOM 3205 C C . SER A 1 392 ? -8.767 0.386 -29.439 1.00 48.84 392 SER A C 1
ATOM 3207 O O . SER A 1 392 ? -9.094 1.134 -28.526 1.00 48.84 392 SER A O 1
ATOM 3209 N N . SER A 1 393 ? -9.000 0.700 -30.717 1.00 51.53 393 SER A N 1
ATOM 3210 C CA . SER A 1 393 ? -9.673 1.928 -31.157 1.00 51.53 393 SER A CA 1
ATOM 3211 C C . SER A 1 393 ? -10.753 1.609 -32.203 1.00 51.53 393 SER A C 1
ATOM 3213 O O . SER A 1 393 ? -10.572 1.898 -33.394 1.00 51.53 393 SER A O 1
ATOM 3215 N N . PRO A 1 394 ? -11.902 1.035 -31.782 1.00 43.12 394 PRO A N 1
ATOM 3216 C CA . PRO A 1 394 ? -12.932 0.496 -32.681 1.00 43.12 394 PRO A CA 1
ATOM 3217 C C . PRO A 1 394 ? -13.498 1.519 -33.684 1.00 43.12 394 PRO A C 1
ATOM 3219 O O . PRO A 1 394 ? -13.971 1.144 -34.754 1.00 43.12 394 PRO A O 1
ATOM 3222 N N . ASN A 1 395 ? -13.374 2.821 -33.393 1.00 46.62 395 ASN A N 1
ATOM 3223 C CA . ASN A 1 395 ? -13.870 3.931 -34.217 1.00 46.62 395 ASN A CA 1
ATOM 3224 C C . ASN A 1 395 ? -12.786 4.636 -35.072 1.00 46.62 395 ASN A C 1
ATOM 3226 O O . ASN A 1 395 ? -12.954 5.793 -35.461 1.00 46.62 395 ASN A O 1
ATOM 3230 N N . LYS A 1 396 ? -11.671 3.957 -35.395 1.00 54.00 396 LYS A N 1
ATOM 3231 C CA . LYS A 1 396 ? -10.532 4.427 -36.235 1.00 54.00 396 LYS A CA 1
ATOM 3232 C C . LYS A 1 396 ? -9.741 5.643 -35.729 1.00 54.00 396 LYS A C 1
ATOM 3234 O O . LYS A 1 396 ? -8.720 5.974 -36.335 1.00 54.00 396 LYS A O 1
ATOM 3239 N N . LYS A 1 397 ? -10.163 6.313 -34.658 1.00 61.22 397 LYS A N 1
ATOM 3240 C CA . LYS A 1 397 ? -9.387 7.387 -34.029 1.00 61.22 397 LYS A CA 1
ATOM 3241 C C . LYS A 1 397 ? -8.518 6.790 -32.934 1.00 61.22 397 LYS A C 1
ATOM 3243 O O . LYS A 1 397 ? -9.043 6.231 -31.985 1.00 61.22 397 LYS A O 1
ATOM 3248 N N . ILE A 1 398 ? -7.201 6.896 -33.092 1.00 66.88 398 ILE A N 1
ATOM 3249 C CA . ILE A 1 398 ? -6.252 6.583 -32.022 1.00 66.88 398 ILE A CA 1
ATOM 3250 C C . ILE A 1 398 ? -6.516 7.581 -30.893 1.00 66.88 398 ILE A C 1
ATOM 3252 O O . ILE A 1 398 ? -6.542 8.787 -31.130 1.00 66.88 398 ILE A O 1
ATOM 3256 N N . GLU A 1 399 ? -6.735 7.080 -29.684 1.00 65.81 399 GLU A N 1
ATOM 3257 C CA . GLU A 1 399 ? -7.234 7.898 -28.573 1.00 65.81 399 GLU A CA 1
ATOM 3258 C C . GLU A 1 399 ? -6.121 8.508 -27.716 1.00 65.81 399 GLU A C 1
ATOM 3260 O O . GLU A 1 399 ? -6.402 9.374 -26.896 1.00 65.81 399 GLU A O 1
ATOM 3265 N N . PHE A 1 400 ? -4.859 8.112 -27.931 1.00 72.81 400 PHE A N 1
ATOM 3266 C CA . PHE A 1 400 ? -3.743 8.463 -27.048 1.00 72.81 400 PHE A CA 1
ATOM 3267 C C . PHE A 1 400 ? -2.567 9.131 -27.764 1.00 72.81 400 PHE A C 1
ATOM 3269 O O . PHE A 1 400 ? -2.028 8.595 -28.739 1.00 72.81 400 PHE A O 1
ATOM 3276 N N . GLY A 1 401 ? -2.083 10.248 -27.213 1.00 79.88 401 GLY A N 1
ATOM 3277 C CA . GLY A 1 401 ? -0.967 11.015 -27.781 1.00 79.88 401 GLY A CA 1
ATOM 3278 C C . GLY A 1 401 ? 0.333 10.210 -27.901 1.00 79.88 401 GLY A C 1
ATOM 3279 O O . GLY A 1 401 ? 1.026 10.277 -28.917 1.00 79.88 401 GLY A O 1
ATOM 3280 N N . PHE A 1 402 ? 0.652 9.368 -26.914 1.00 81.69 402 PHE A N 1
ATOM 3281 C CA . PHE A 1 402 ? 1.884 8.567 -26.933 1.00 81.69 402 PHE A CA 1
ATOM 3282 C C . PHE A 1 402 ? 1.894 7.480 -28.022 1.00 81.69 402 PHE A C 1
ATOM 3284 O O . PHE A 1 402 ? 2.958 7.149 -28.542 1.00 81.69 402 PHE A O 1
ATOM 3291 N N . MET A 1 403 ? 0.731 6.960 -28.429 1.00 84.31 403 MET A N 1
ATOM 3292 C CA . MET A 1 403 ? 0.644 6.000 -29.536 1.00 84.31 403 MET A CA 1
ATOM 3293 C C . MET A 1 403 ? 0.987 6.675 -30.865 1.00 84.31 403 MET A C 1
ATOM 3295 O O . MET A 1 403 ? 1.749 6.129 -31.662 1.00 84.31 403 MET A O 1
ATOM 3299 N N . PHE A 1 404 ? 0.493 7.898 -31.078 1.00 88.75 404 PHE A N 1
ATOM 3300 C CA . PHE A 1 404 ? 0.886 8.718 -32.222 1.00 88.75 404 PHE A CA 1
ATOM 3301 C C . PHE A 1 404 ? 2.386 9.017 -32.228 1.00 88.75 404 PHE A C 1
ATOM 3303 O O . PHE A 1 404 ? 3.022 8.903 -33.276 1.00 88.75 404 PHE A O 1
ATOM 3310 N N . LEU A 1 405 ? 2.960 9.346 -31.068 1.00 92.62 405 LEU A N 1
ATOM 3311 C CA . LEU A 1 405 ? 4.399 9.550 -30.904 1.00 92.62 405 LEU A CA 1
ATOM 3312 C C . LEU A 1 405 ? 5.199 8.294 -31.283 1.00 92.62 405 LEU A C 1
ATOM 3314 O O . LEU A 1 405 ? 6.097 8.382 -32.114 1.00 92.62 405 LEU A O 1
ATOM 3318 N N . TRP A 1 406 ? 4.867 7.119 -30.746 1.00 92.19 406 TRP A N 1
ATOM 3319 C CA . TRP A 1 406 ? 5.597 5.878 -31.047 1.00 92.19 406 TRP A CA 1
ATOM 3320 C C . TRP A 1 406 ? 5.484 5.466 -32.519 1.00 92.19 406 TRP A C 1
ATOM 3322 O O . TRP A 1 406 ? 6.484 5.081 -33.130 1.00 92.19 406 TRP A O 1
ATOM 3332 N N . LEU A 1 407 ? 4.306 5.634 -33.129 1.00 90.88 407 LEU A N 1
ATOM 3333 C CA . LEU A 1 407 ? 4.141 5.449 -34.573 1.00 90.88 407 LEU A CA 1
ATOM 3334 C C . LEU A 1 407 ? 4.991 6.454 -35.369 1.00 90.88 407 LEU A C 1
ATOM 3336 O O . LEU A 1 407 ? 5.611 6.072 -36.362 1.00 90.88 407 LEU A O 1
ATOM 3340 N N . ALA A 1 408 ? 5.046 7.721 -34.946 1.00 94.19 408 ALA A N 1
ATOM 3341 C CA . ALA A 1 408 ? 5.853 8.754 -35.594 1.00 94.19 408 ALA A CA 1
ATOM 3342 C C . ALA A 1 408 ? 7.352 8.429 -35.540 1.00 94.19 408 ALA A C 1
ATOM 3344 O O . ALA A 1 408 ? 8.035 8.519 -36.562 1.00 94.19 408 ALA A O 1
ATOM 3345 N N . LEU A 1 409 ? 7.845 8.001 -34.374 1.00 94.94 409 LEU A N 1
ATOM 3346 C CA . LEU A 1 409 ? 9.233 7.587 -34.166 1.00 94.94 409 LEU A CA 1
ATOM 3347 C C . LEU A 1 409 ? 9.626 6.472 -35.140 1.00 94.94 409 LEU A C 1
ATOM 3349 O O . LEU A 1 409 ? 10.616 6.616 -35.858 1.00 94.94 409 LEU A O 1
ATOM 3353 N N . HIS A 1 410 ? 8.819 5.414 -35.242 1.00 92.88 410 HIS A N 1
ATOM 3354 C CA . HIS A 1 410 ? 9.106 4.309 -36.158 1.00 92.88 410 HIS A CA 1
ATOM 3355 C C . HIS A 1 410 ? 9.039 4.726 -37.637 1.00 92.88 410 HIS A C 1
ATOM 3357 O O . HIS A 1 410 ? 9.918 4.383 -38.424 1.00 92.88 410 HIS A O 1
ATOM 3363 N N . GLN A 1 411 ? 8.047 5.535 -38.035 1.00 94.06 411 GLN A N 1
ATOM 3364 C CA . GLN A 1 411 ? 7.988 6.069 -39.406 1.00 94.06 411 GLN A CA 1
ATOM 3365 C C . GLN A 1 411 ? 9.222 6.914 -39.752 1.00 94.06 411 GLN A C 1
ATOM 3367 O O . GLN A 1 411 ? 9.670 6.898 -40.899 1.00 94.06 411 GLN A O 1
ATOM 3372 N N . SER A 1 412 ? 9.787 7.629 -38.776 1.00 95.88 412 SER A N 1
ATOM 3373 C CA . SER A 1 412 ? 11.012 8.405 -38.980 1.00 95.88 412 SER A CA 1
ATOM 3374 C C . SER A 1 412 ? 12.244 7.522 -39.212 1.00 95.88 412 SER A C 1
ATOM 3376 O O . SER A 1 412 ? 13.083 7.874 -40.041 1.00 95.88 412 SER A O 1
ATOM 3378 N N . GLU A 1 413 ? 12.324 6.358 -38.558 1.00 94.50 413 GLU A N 1
ATOM 3379 C CA . GLU A 1 413 ? 13.394 5.372 -38.775 1.00 94.50 413 GLU A CA 1
ATOM 3380 C C . GLU A 1 413 ? 13.324 4.786 -40.193 1.00 94.50 413 GLU A C 1
ATOM 3382 O O . GLU A 1 413 ? 14.341 4.636 -40.870 1.00 94.50 413 GLU A O 1
ATOM 3387 N N . LEU A 1 414 ? 12.107 4.579 -40.707 1.00 93.31 414 LEU A N 1
ATOM 3388 C CA . LEU A 1 414 ? 11.852 4.194 -42.101 1.00 93.31 414 LEU A CA 1
ATOM 3389 C C . LEU A 1 414 ? 12.043 5.347 -43.108 1.00 93.31 414 LEU A C 1
ATOM 3391 O O . LEU A 1 414 ? 11.724 5.191 -44.287 1.00 93.31 414 LEU A O 1
ATOM 3395 N N . LYS A 1 415 ? 12.534 6.513 -42.665 1.00 95.56 415 LYS A N 1
ATOM 3396 C CA . LYS A 1 415 ? 12.705 7.746 -43.459 1.00 95.56 415 LYS A CA 1
ATOM 3397 C C . LYS A 1 415 ? 11.407 8.293 -44.069 1.00 95.56 415 LYS A C 1
ATOM 3399 O O . LYS A 1 415 ? 11.437 9.106 -44.991 1.00 95.56 415 LYS A O 1
ATOM 3404 N N . ASN A 1 416 ? 10.248 7.912 -43.534 1.00 95.56 416 ASN A N 1
ATOM 3405 C CA . ASN A 1 416 ? 8.947 8.444 -43.936 1.00 95.56 416 ASN A CA 1
ATOM 3406 C C . ASN A 1 416 ? 8.603 9.713 -43.135 1.00 95.56 416 ASN A C 1
ATOM 3408 O O . ASN A 1 416 ? 7.628 9.764 -42.377 1.00 95.56 416 ASN A O 1
ATOM 3412 N N . TYR A 1 417 ? 9.427 10.756 -43.283 1.00 95.81 417 TYR A N 1
ATOM 3413 C CA . TYR A 1 417 ? 9.348 11.966 -42.455 1.00 95.81 417 TYR A CA 1
ATOM 3414 C C . TYR A 1 417 ? 8.028 12.726 -42.613 1.00 95.81 417 TYR A C 1
ATOM 3416 O O . TYR A 1 417 ? 7.518 13.264 -41.634 1.00 95.81 417 TYR A O 1
ATOM 3424 N N . ARG A 1 418 ? 7.404 12.701 -43.801 1.00 95.44 418 ARG A N 1
ATOM 3425 C CA . ARG A 1 418 ? 6.065 13.287 -44.002 1.00 95.44 418 ARG A CA 1
ATOM 3426 C C . ARG A 1 418 ? 5.024 12.636 -43.093 1.00 95.44 418 ARG A C 1
ATOM 3428 O O . ARG A 1 418 ? 4.249 13.340 -42.447 1.00 95.44 418 ARG A O 1
ATOM 3435 N N . LYS A 1 419 ? 5.018 11.300 -43.006 1.00 94.06 419 LYS A N 1
ATOM 3436 C CA . LYS A 1 419 ? 4.077 10.579 -42.142 1.00 94.06 419 LYS A CA 1
ATOM 3437 C C . LYS A 1 419 ? 4.416 10.746 -40.663 1.00 94.06 419 LYS A C 1
ATOM 3439 O O . LYS A 1 419 ? 3.501 10.918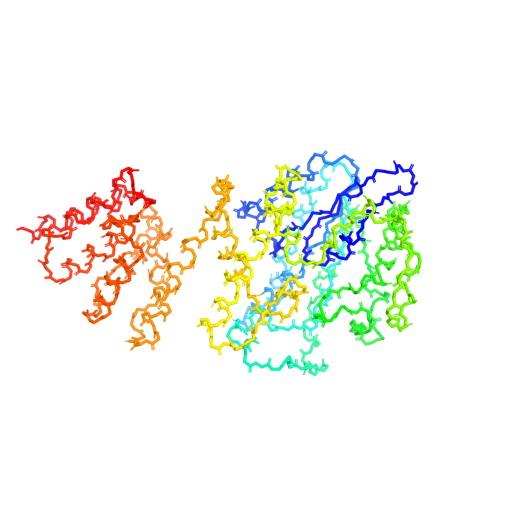 -39.861 1.00 94.06 419 LYS A O 1
ATOM 3444 N N . ALA A 1 420 ? 5.702 10.740 -40.313 1.00 94.88 420 ALA A N 1
ATOM 3445 C CA . ALA A 1 420 ? 6.161 10.989 -38.947 1.00 94.88 420 ALA A CA 1
ATOM 3446 C C . ALA A 1 420 ? 5.716 12.372 -38.438 1.00 94.88 420 ALA A C 1
ATOM 3448 O O . ALA A 1 420 ? 5.163 12.475 -37.345 1.00 94.88 420 ALA A O 1
ATOM 3449 N N . ILE A 1 421 ? 5.862 13.418 -39.261 1.00 96.12 421 ILE A N 1
ATOM 3450 C CA . ILE A 1 421 ? 5.412 14.780 -38.939 1.00 96.12 421 ILE A CA 1
ATOM 3451 C C . ILE A 1 421 ? 3.893 14.845 -38.766 1.00 96.12 421 ILE A C 1
ATOM 3453 O O . ILE A 1 421 ? 3.421 15.440 -37.801 1.00 96.12 421 ILE A O 1
ATOM 3457 N N . GLN A 1 422 ? 3.122 14.199 -39.645 1.00 94.75 422 GLN A N 1
ATOM 3458 C CA . GLN A 1 422 ? 1.666 14.143 -39.491 1.00 94.75 422 GLN A CA 1
ATOM 3459 C C . GLN A 1 422 ? 1.271 13.506 -38.148 1.00 94.75 422 GLN A C 1
ATOM 3461 O O . GLN A 1 422 ? 0.438 14.041 -37.425 1.00 94.75 422 GLN A O 1
ATOM 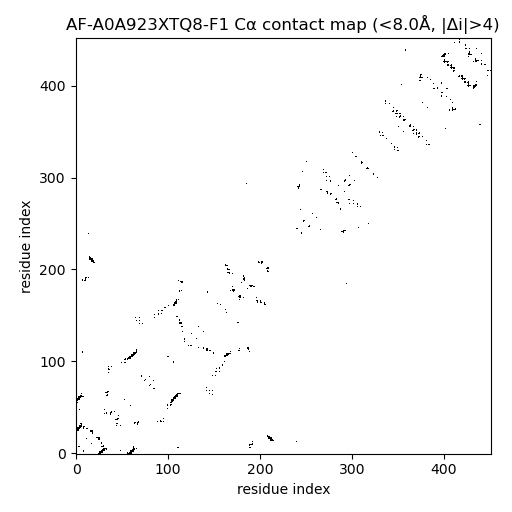3466 N N . LEU A 1 423 ? 1.882 12.371 -37.801 1.00 92.81 423 LEU A N 1
ATOM 3467 C CA . LEU A 1 423 ? 1.561 11.631 -36.581 1.00 92.81 423 LEU A CA 1
ATOM 3468 C C . LEU A 1 423 ? 1.954 12.406 -35.315 1.00 92.81 423 LEU A C 1
ATOM 3470 O O . LEU A 1 423 ? 1.145 12.501 -34.397 1.00 92.81 423 LEU A O 1
ATOM 3474 N N . ILE A 1 424 ? 3.143 13.016 -35.263 1.00 94.25 424 ILE A N 1
ATOM 3475 C CA . ILE A 1 424 ? 3.554 13.797 -34.084 1.00 94.25 424 ILE A CA 1
ATOM 3476 C C . ILE A 1 424 ? 2.713 15.071 -33.924 1.00 94.25 424 ILE A C 1
ATOM 3478 O O . ILE A 1 424 ? 2.420 15.466 -32.801 1.00 94.25 424 ILE A O 1
ATOM 3482 N N . GLN A 1 425 ? 2.252 15.686 -35.016 1.00 93.06 425 GLN A N 1
ATOM 3483 C CA . GLN A 1 425 ? 1.294 16.793 -34.947 1.00 93.06 425 GLN A CA 1
ATOM 3484 C C . GLN A 1 425 ? -0.069 16.341 -34.427 1.00 93.06 425 GLN A C 1
ATOM 3486 O O . GLN A 1 425 ? -0.676 17.073 -33.650 1.00 93.06 425 GLN A O 1
ATOM 3491 N N . SER A 1 426 ? -0.520 15.142 -34.798 1.00 91.00 426 SER A N 1
ATOM 3492 C CA . SER A 1 426 ? -1.725 14.563 -34.210 1.00 91.00 426 SER A CA 1
ATOM 3493 C C . SER A 1 426 ? -1.538 14.205 -32.739 1.00 91.00 426 SER A C 1
ATOM 3495 O O . SER A 1 426 ? -2.482 14.322 -31.983 1.00 91.00 426 SER A O 1
ATOM 3497 N N . SER A 1 427 ? -0.329 13.885 -32.263 1.00 88.44 427 SER A N 1
ATOM 3498 C CA . SER A 1 427 ? -0.106 13.554 -30.842 1.00 88.44 427 SER A CA 1
ATOM 3499 C C . SER A 1 427 ? -0.421 14.676 -29.836 1.00 88.44 427 SER A C 1
ATOM 3501 O O . SER A 1 427 ? -0.493 14.400 -28.639 1.00 88.44 427 SER A O 1
ATOM 3503 N N . ARG A 1 428 ? -0.602 15.922 -30.299 1.00 87.69 428 ARG A N 1
ATOM 3504 C CA . ARG A 1 428 ? -0.873 17.117 -29.475 1.00 87.69 428 ARG A CA 1
ATOM 3505 C C . ARG A 1 428 ? -2.299 17.667 -29.606 1.00 87.69 428 ARG A C 1
ATOM 3507 O O . ARG A 1 428 ? -2.569 18.753 -29.100 1.00 87.69 428 ARG A O 1
ATOM 3514 N N . GLU A 1 429 ? -3.198 17.002 -30.335 1.00 86.50 429 GLU A N 1
ATOM 3515 C CA . GLU A 1 429 ? -4.568 17.514 -30.483 1.00 86.50 429 GLU A CA 1
ATOM 3516 C C . GLU A 1 429 ? -5.304 17.492 -29.133 1.00 86.50 429 GLU A C 1
ATOM 3518 O O . GLU A 1 429 ? -5.226 16.525 -28.380 1.00 86.50 429 GLU A O 1
ATOM 3523 N N . VAL A 1 430 ? -6.058 18.557 -28.842 1.00 67.31 430 VAL A N 1
ATOM 3524 C CA . VAL A 1 430 ? -6.735 18.776 -27.545 1.00 67.31 430 VAL A CA 1
ATOM 3525 C C . VAL A 1 430 ? -7.777 17.694 -27.227 1.00 67.31 430 VAL A C 1
ATOM 3527 O O . VAL A 1 430 ? -8.071 17.436 -26.066 1.00 67.31 430 VAL A O 1
ATOM 3530 N N . ASN A 1 431 ? -8.311 17.034 -28.257 1.00 72.00 431 ASN A N 1
ATOM 3531 C CA . ASN A 1 431 ? -9.353 16.012 -28.129 1.00 72.00 431 ASN A CA 1
ATOM 3532 C C . ASN A 1 431 ? -8.795 14.584 -27.980 1.00 72.00 431 ASN A C 1
ATOM 3534 O O . ASN A 1 431 ? -9.554 13.623 -28.090 1.00 72.00 431 ASN A O 1
ATOM 3538 N N . ILE A 1 432 ? -7.483 14.437 -27.787 1.00 69.44 432 ILE A N 1
ATOM 3539 C CA . ILE A 1 432 ? -6.802 13.151 -27.616 1.00 69.44 432 ILE A CA 1
ATOM 3540 C C . ILE A 1 432 ? -6.369 13.031 -26.156 1.00 69.44 432 ILE A C 1
ATOM 3542 O O . ILE A 1 432 ? -5.913 13.998 -25.548 1.00 69.44 432 ILE A O 1
ATOM 3546 N N . MET A 1 433 ? -6.504 11.840 -25.578 1.00 61.91 433 MET A N 1
ATOM 3547 C CA . MET A 1 433 ? -6.098 11.581 -24.201 1.00 61.91 433 MET A CA 1
ATOM 3548 C C . MET A 1 433 ? -4.571 11.659 -24.067 1.00 61.91 433 MET A C 1
ATOM 3550 O O . MET A 1 433 ? -3.827 11.089 -24.872 1.00 61.91 433 MET A O 1
ATOM 3554 N N . ASN A 1 434 ? -4.101 12.342 -23.019 1.00 65.81 434 ASN A N 1
ATOM 3555 C CA . ASN A 1 434 ? -2.681 12.604 -22.75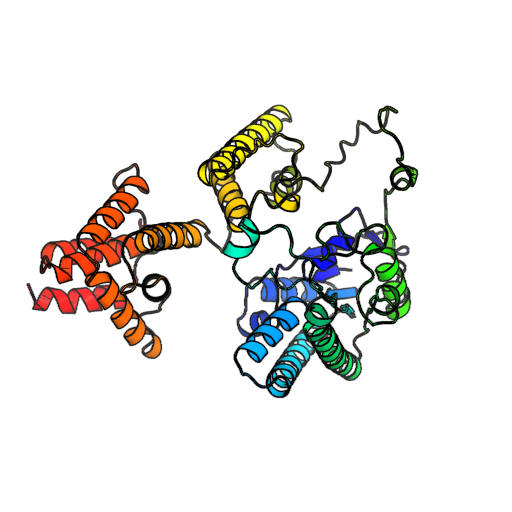2 1.00 65.81 434 ASN A CA 1
ATOM 3556 C C . ASN A 1 434 ? -1.930 13.163 -23.975 1.00 65.81 434 ASN A C 1
ATOM 3558 O O . ASN A 1 434 ? -1.041 12.490 -24.516 1.00 65.81 434 ASN A O 1
ATOM 3562 N N . PRO A 1 435 ? -2.274 14.381 -24.429 1.00 82.25 435 PRO A N 1
ATOM 3563 C CA . PRO A 1 435 ? -1.570 15.007 -25.533 1.00 82.25 435 PRO A CA 1
ATOM 3564 C C . PRO A 1 435 ? -0.097 15.221 -25.166 1.00 82.25 435 PRO A C 1
ATOM 3566 O O . PRO A 1 435 ? 0.246 15.573 -24.032 1.00 82.25 435 PRO A O 1
ATOM 3569 N N . ILE A 1 436 ? 0.796 15.003 -26.129 1.00 85.12 436 ILE A N 1
ATOM 3570 C CA . ILE A 1 436 ? 2.228 15.205 -25.919 1.00 85.12 436 ILE A CA 1
ATOM 3571 C C . ILE A 1 436 ? 2.513 16.704 -25.840 1.00 85.12 436 ILE A C 1
ATOM 3573 O O . ILE A 1 436 ? 2.119 17.473 -26.714 1.00 85.12 436 ILE A O 1
ATOM 3577 N N . LYS A 1 437 ? 3.234 17.108 -24.790 1.00 86.94 437 LYS A N 1
ATOM 3578 C CA . LYS A 1 437 ? 3.619 18.504 -24.561 1.00 86.94 437 LYS A CA 1
ATOM 3579 C C . LYS A 1 437 ? 4.441 19.077 -25.718 1.00 86.94 437 LYS A C 1
ATOM 3581 O O . LYS A 1 437 ? 5.278 18.390 -26.315 1.00 86.94 437 LYS A O 1
ATOM 3586 N N . ASP A 1 438 ? 4.276 20.378 -25.944 1.00 85.94 438 ASP A N 1
ATOM 3587 C CA . ASP A 1 438 ? 4.879 21.097 -27.067 1.00 85.94 438 ASP A CA 1
ATOM 3588 C C . ASP A 1 438 ? 6.406 20.994 -27.121 1.00 85.94 438 ASP A C 1
ATOM 3590 O O . ASP A 1 438 ? 6.958 20.845 -28.208 1.00 85.94 438 ASP A O 1
ATOM 3594 N N . GLY A 1 439 ? 7.110 21.013 -25.982 1.00 88.06 439 GLY A N 1
ATOM 3595 C CA . GLY A 1 439 ? 8.577 20.920 -25.950 1.00 88.06 439 GLY A CA 1
ATOM 3596 C C . GLY A 1 439 ? 9.117 19.669 -26.656 1.00 88.06 439 GLY A C 1
ATOM 3597 O O . GLY A 1 439 ? 10.049 19.744 -27.463 1.00 88.06 439 GLY A O 1
ATOM 3598 N N . ARG A 1 440 ? 8.467 18.523 -26.430 1.00 92.81 440 ARG A N 1
ATOM 3599 C CA . ARG A 1 440 ? 8.826 17.233 -27.036 1.00 92.81 440 ARG A CA 1
ATOM 3600 C C . ARG A 1 440 ? 8.420 17.147 -28.503 1.00 92.81 440 ARG A C 1
ATOM 3602 O O . ARG A 1 440 ? 9.210 16.702 -29.333 1.00 92.81 440 ARG A O 1
ATOM 3609 N N . VAL A 1 441 ? 7.217 17.615 -28.840 1.00 93.50 441 VAL A N 1
ATOM 3610 C CA . VAL A 1 441 ? 6.741 17.667 -30.233 1.00 93.50 441 VAL A CA 1
ATOM 3611 C C . VAL A 1 441 ? 7.643 18.566 -31.078 1.00 93.50 441 VAL A C 1
ATOM 3613 O O . VAL A 1 441 ? 8.100 18.158 -32.146 1.00 93.50 441 VAL A O 1
ATOM 3616 N N . ASN A 1 442 ? 7.962 19.762 -30.585 1.00 94.75 442 ASN A N 1
ATOM 3617 C CA . ASN A 1 442 ? 8.795 20.737 -31.284 1.00 94.75 442 ASN A CA 1
ATOM 3618 C C . ASN A 1 442 ? 10.215 20.219 -31.519 1.00 94.75 442 ASN A C 1
ATOM 3620 O O . ASN A 1 442 ? 10.756 20.432 -32.604 1.00 94.75 442 ASN A O 1
ATOM 3624 N N . TYR A 1 443 ? 10.797 19.494 -30.557 1.00 95.56 443 TYR A N 1
ATOM 3625 C CA . TYR A 1 443 ? 12.090 18.832 -30.739 1.00 95.56 443 TYR A CA 1
ATOM 3626 C C . TYR A 1 443 ? 12.084 17.897 -31.959 1.00 95.56 443 TYR A C 1
ATOM 3628 O O . TYR A 1 443 ? 12.942 18.012 -32.840 1.00 95.56 443 TYR A O 1
ATOM 3636 N N . TYR A 1 444 ? 11.089 17.010 -32.054 1.00 95.81 444 TYR A N 1
ATOM 3637 C CA . TYR A 1 444 ? 10.988 16.059 -33.163 1.00 95.81 444 TYR A CA 1
ATOM 3638 C C . TYR A 1 444 ? 10.629 16.723 -34.492 1.00 95.81 444 TYR A C 1
ATOM 3640 O O . TYR A 1 444 ? 11.218 16.381 -35.518 1.00 95.81 444 TYR A O 1
ATOM 3648 N N . LEU A 1 445 ? 9.745 17.724 -34.485 1.00 95.56 445 LEU A N 1
ATOM 3649 C CA . LEU A 1 445 ? 9.435 18.512 -35.679 1.00 95.56 445 LEU A CA 1
ATOM 3650 C C . LEU A 1 445 ? 10.685 19.206 -36.227 1.00 95.56 445 LEU A C 1
ATOM 3652 O O . LEU A 1 445 ? 10.996 19.048 -37.404 1.00 95.56 445 LEU A O 1
ATOM 3656 N N . GLN A 1 446 ? 11.445 19.914 -35.388 1.00 95.75 446 GLN A N 1
ATOM 3657 C CA . GLN A 1 446 ? 12.685 20.574 -35.809 1.00 95.75 446 GLN A CA 1
ATOM 3658 C C . GLN A 1 446 ? 13.716 19.582 -36.353 1.00 95.75 446 GLN A C 1
ATOM 3660 O O . GLN A 1 446 ? 14.424 19.894 -37.312 1.00 95.75 446 GLN A O 1
ATOM 3665 N N . LYS A 1 447 ? 13.815 18.394 -35.745 1.00 94.69 447 LYS A N 1
ATOM 3666 C CA . LYS A 1 447 ? 14.719 17.330 -36.191 1.00 94.69 447 LYS A CA 1
ATOM 3667 C C . LYS A 1 447 ? 14.321 16.788 -37.565 1.00 94.69 447 LYS A C 1
ATOM 3669 O O . LYS A 1 447 ? 15.186 16.649 -38.422 1.00 94.69 447 LYS A O 1
ATOM 3674 N N . TRP A 1 448 ? 13.042 16.487 -37.785 1.00 96.38 448 TRP A N 1
ATOM 3675 C CA . TRP A 1 448 ? 12.578 15.818 -39.004 1.00 96.38 448 TRP A CA 1
ATOM 3676 C C . TRP A 1 448 ? 12.303 16.764 -40.172 1.00 96.38 448 TRP A C 1
ATOM 3678 O O . TRP A 1 448 ? 12.521 16.360 -41.308 1.00 96.38 448 TRP A O 1
ATOM 3688 N N . PHE A 1 449 ? 11.914 18.021 -39.933 1.00 92.44 449 PHE A N 1
ATOM 3689 C CA . PHE A 1 449 ? 11.785 19.016 -41.009 1.00 92.44 449 PHE A CA 1
ATOM 3690 C C . PHE A 1 449 ? 13.115 19.302 -41.713 1.00 92.44 449 PHE A C 1
ATOM 3692 O O . PHE A 1 449 ? 13.114 19.601 -42.896 1.00 92.44 449 PHE A O 1
ATOM 3699 N N . LYS A 1 450 ? 14.249 19.185 -41.010 1.00 92.31 450 LYS A N 1
ATOM 3700 C CA . LYS A 1 450 ? 15.590 19.333 -41.606 1.00 92.31 450 LYS A CA 1
ATOM 3701 C C . LYS A 1 450 ? 15.989 18.167 -42.517 1.00 92.31 450 LYS A C 1
ATOM 3703 O O . LYS A 1 450 ? 16.970 18.282 -43.240 1.00 92.31 450 LYS A O 1
ATOM 3708 N N . LEU A 1 451 ? 15.292 17.036 -42.410 1.00 87.94 451 LEU A N 1
ATOM 3709 C CA . LEU A 1 451 ? 15.566 15.794 -43.143 1.00 87.94 451 LEU A CA 1
ATOM 3710 C C . LEU A 1 451 ? 14.571 15.562 -44.292 1.00 87.94 451 LEU A C 1
ATOM 3712 O O . LEU A 1 451 ? 14.626 14.522 -44.949 1.00 87.94 451 LEU A O 1
ATOM 3716 N N . LEU A 1 452 ? 13.645 16.503 -44.477 1.00 83.56 452 LEU A N 1
ATOM 3717 C CA . LEU A 1 452 ? 12.576 16.516 -45.469 1.00 83.56 452 LEU A CA 1
ATOM 3718 C C . LEU A 1 452 ? 12.991 17.389 -46.650 1.00 83.56 452 LEU A C 1
ATOM 3720 O O . LEU A 1 452 ? 12.683 16.975 -47.790 1.00 83.56 452 LEU A O 1
#

Solvent-accessible surface area (backbone atoms only — not comparable to full-atom values): 26019 Å² total; per-residue (Å²): 80,39,42,33,22,30,77,66,57,53,48,65,64,80,60,50,37,20,40,73,88,74,71,50,68,51,44,78,43,78,51,52,88,52,43,71,66,35,64,75,71,64,32,68,60,40,49,52,47,52,53,55,47,69,69,42,64,47,48,37,37,42,27,56,47,51,55,40,44,52,53,51,51,52,41,38,76,70,70,45,60,61,71,59,52,54,50,54,49,48,56,48,49,48,52,52,48,58,62,58,57,72,47,50,40,47,33,42,29,66,49,69,71,58,70,72,70,62,89,73,61,44,78,76,50,64,80,75,44,79,84,75,82,69,53,71,79,69,34,44,67,54,40,52,48,38,51,53,50,51,49,53,52,48,55,46,27,61,76,70,72,32,44,63,32,64,44,55,84,81,46,34,44,97,87,68,46,71,41,71,88,48,30,31,94,86,55,71,40,60,25,64,93,54,42,61,50,52,38,52,29,39,25,72,56,70,72,43,56,61,42,73,56,89,73,65,78,69,80,80,68,70,83,74,84,86,83,91,81,94,72,62,77,82,60,75,70,71,64,74,79,35,54,67,49,47,48,42,57,73,67,65,61,62,92,83,54,60,71,72,54,52,54,52,50,51,53,50,50,38,51,53,50,37,48,54,34,41,75,72,71,43,88,66,80,68,59,96,84,54,43,45,61,86,69,62,71,40,51,79,62,50,55,51,50,56,50,50,60,47,29,62,74,66,74,50,86,74,91,57,95,70,64,58,71,62,64,45,53,55,46,51,52,40,52,57,53,55,77,75,66,65,87,79,66,54,67,62,31,57,49,40,46,70,73,50,53,64,87,40,74,86,42,29,61,57,24,52,53,24,42,54,46,53,18,66,50,53,69,70,58,46,53,51,53,54,48,51,53,52,66,78,19,87,82,79,55,75,58,42,9,61,58,27,38,52,52,12,38,30,31,42,67,73,66,37,40,72,60,16,50,54,28,38,59,56,10,47,40,88,92,31,48,69,43,49,56,64,74,53,45,50,53,52,46,61,58,41,63,78,75,105

Radius of gyration: 26.01 Å; Cα contacts (8 Å, |Δi|>4): 518; chains: 1; bounding box: 61×50×74 Å

Mean predicted aligned error: 18.55 Å

Sequence (452 aa):
MIIAGDSNISTFSRGCIIPEKNNEEVKISWLGPLNSSFFIDNHPSAIKLIEVFNLEQDWKILSIGTFEVFKIFHEIKSGKPKEALLLETSHLYTRIFSQLNTKGKFAWMVGMQQIKYDIYENALAISLKKIREYSREEKLPLINLANEFNQVISNICHKLSIPIINPLPKLVAQDGILKEEYLSEDKMHINSLYDQFYYDEIKKSLGITLIRKGFIESDIFGSDGHSLGSEMAKYVKFDNKTFFNMFFKALNIPELIDQRNLVSIKQELIKIINKKISDRGDSIQIDMDTDVVNDGLLDSFDLLETYTEILDLLDLKIDFQINLYYLNSINKLADYIFKYYGQKLTKRDFFVSFQGNFDIPEQKDLIIESESKIAKMDFLVFQIFNSLIKVSSPNKKIEFGFMFLWLALHQSELKNYRKAIQLIQSSREVNIMNPIKDGRVNYYLQKWFKLL

pLDDT: mean 75.25, std 19.14, range [25.84, 98.38]